Protein AF-0000000067830298 (afdb_homodimer)

Secondary structure (DSSP, 8-state):
--EEEEEE---TTHHHHHHHHHHHHHHHTPEEEEEE----STTT--TTT--SS-----HHHHHHHHHHHHHHHHHHHHHTTPPB--TTPPP-HHHHTTPPPEEEEE----SSHHHHHHHGGGSSEEEEEPP-SSTTSPPHHHHHHHHHHSSS-EEEEPSS--S--SSEEEEE--S-HHHHHHHHHTHHHHTT-SEEEEEEETTSPPSS--HHHHHHHHHHTT---EEEEE---SS-HHHHHHHHHHHHT-SEEEEE---SSSSS-----HHHHHHHHH--S-EEEE-/--EEEEEE---TTHHHHHHHHHHHHHHHTPEEEEEE----STTT--TTT--SS-----HHHHHHHHHHHHHHHHHHHHHTTPPB--TTPPP-GGGGGG--SEEEEE----SSHHHHHHHGGGSSEEEEEPP-SSTTSPPHHHHHHHHHHSSS-EEEEPSS--S--SSEEEEE--S-HHHHHHHHHTHHHHTT-SEEEEEEETTSPPSS--HHHHHHHHHHTT---EEEEE--TTS-HHHHHHHHHHHHT-SEEEEE---SSSSS-----HHHHHHHHH--S-EEEE-

pLDDT: mean 89.46, std 15.22, range [38.37, 98.94]

Foldseek 3Di:
DAEEEEEFAFFLQVLQLLLVVQQVCQVQVHEYEYEHEAADVVVPDDPVPPDVPPPCPPPVVRLVRLVVRQVVNVVSCVVSVAAEDEPPDDDDPVCSNVHGYHYYYDRDDDYHLLSVLDVLLPGQEYGFEQADDDPRGTDPSNVLSRFPRNQHKYKYGASDHDPHALQAEEQEDQFDPQSVVLVVSCVVSQQNHNAYEYEYEPPRHDDHDDSVVVQVVVVVVVGHYHYYYYYCPVDHSLVVRQVVCVVRVHQEYEDEADADDPPSPRPGPPNVVSCSVDPRHMYMYHD/DAEEEEEFAFFLQVLQLLLVVLQVLQVQVHEYEYEHEAADVVPPDDPVPPDVPPPCPPPPVSLVRLVVRQVVNVVSCVVSVAAEDEPPDDDDPVCSNPNGYHYYYDSDDDYHLLSVLDVLLPGQEYGFEQADDDPRGTDPSNVLSRFPRNQHKYKYGASDHDPHALQAEEQEDQFDPQSVVLVVSCVVSQQNHNAYEYEYEPPRHDDHDDSVVVQVVVVVVVGHYHYYYYYNPVDHSLVVRQVVCVVRVHQEYEDEADADDPPSPRPGPPNVVSCSVDPRHMYMYHD

Solvent-accessible surface area (backbone atoms only — not comparable to full-atom values): 28754 Å² total; per-residue (Å²): 107,27,32,36,36,31,70,34,57,86,35,74,35,48,67,11,29,53,44,43,50,48,55,50,17,62,73,56,23,7,39,37,37,38,33,31,53,38,79,45,73,72,82,72,55,60,70,80,73,48,54,90,64,71,78,57,75,46,66,61,57,54,49,50,51,37,51,52,32,48,52,53,49,52,50,51,42,49,74,70,67,38,53,79,47,64,66,85,60,81,47,56,23,87,50,32,86,76,31,58,39,28,31,31,60,43,77,89,51,70,53,24,52,66,46,48,12,30,58,41,38,61,31,53,29,36,43,37,44,49,44,51,89,52,88,48,32,30,55,57,62,55,51,49,29,40,34,70,38,6,38,26,38,27,37,32,18,17,78,54,58,64,92,61,71,34,43,27,32,32,35,53,46,31,35,42,35,26,31,30,30,22,49,61,72,38,42,73,45,52,72,67,29,79,41,36,38,28,35,26,35,41,94,50,57,48,85,45,58,50,36,60,53,46,24,50,37,35,10,45,63,38,26,70,43,44,57,43,79,40,76,36,78,96,52,51,44,26,55,50,51,54,53,48,31,61,76,67,59,40,28,24,37,37,36,40,43,62,65,72,53,92,52,82,60,73,45,55,53,71,38,54,47,45,40,58,73,62,50,72,42,33,34,40,31,15,88,106,28,32,36,35,31,70,36,58,87,36,73,32,49,67,11,29,52,44,44,49,48,56,51,17,64,74,56,24,6,38,37,36,36,33,32,54,37,78,46,74,71,82,73,58,59,70,80,74,47,55,91,64,71,79,56,74,45,66,62,56,54,48,49,52,37,49,51,32,48,50,54,48,52,50,52,43,48,73,70,68,38,52,78,45,62,65,87,59,80,47,56,24,88,46,34,87,73,60,41,41,30,32,32,61,44,75,87,54,71,53,25,52,65,45,48,10,32,58,41,38,60,31,53,29,34,42,39,45,48,44,50,91,53,88,49,33,30,54,58,63,55,51,50,29,41,33,70,38,7,38,27,37,28,36,33,19,17,77,55,58,65,92,61,71,34,44,26,30,33,35,53,44,33,34,42,33,27,29,30,30,22,51,60,72,38,41,75,44,53,73,65,28,79,40,36,38,27,35,27,33,41,95,50,57,50,84,43,57,52,36,58,54,46,23,50,36,37,11,47,65,38,26,69,43,44,57,43,80,39,76,35,79,96,52,52,44,27,56,49,49,54,52,48,32,61,77,67,58,40,27,25,38,38,34,38,42,63,64,71,54,92,53,80,60,73,44,56,53,73,38,53,47,43,40,59,73,61,49,71,42,32,32,39,31,14,88

InterPro domains:
  IPR006016 UspA [PF00582] (230-286)

Structure (mmCIF, N/CA/C/O backbone):
data_AF-0000000067830298-model_v1
#
loop_
_entity.id
_entity.type
_entity.pdbx_description
1 polymer 'UspA domain-containing protein'
#
loop_
_atom_site.group_PDB
_atom_site.id
_atom_site.type_symbol
_atom_site.label_atom_id
_atom_site.label_alt_id
_atom_site.label_comp_id
_atom_site.label_asym_id
_atom_site.label_entity_id
_atom_site.label_seq_id
_atom_site.pdbx_PDB_ins_code
_atom_site.Cartn_x
_atom_site.Cartn_y
_atom_site.Cartn_z
_atom_site.occupancy
_atom_site.B_iso_or_equiv
_atom_site.auth_seq_id
_atom_site.auth_comp_id
_atom_site.auth_asym_id
_atom_site.auth_atom_id
_atom_site.pdbx_PDB_model_num
ATOM 1 N N . MET A 1 1 ? 1.097 -9.816 6.028 1 92.3 1 MET A N 1
ATOM 2 C CA . MET A 1 1 ? 0.9 -10.642 4.84 1 92.3 1 MET A CA 1
ATOM 3 C C . MET A 1 1 ? 0.398 -12.031 5.22 1 92.3 1 MET A C 1
ATOM 5 O O . MET A 1 1 ? 1.065 -13.032 4.952 1 92.3 1 MET A O 1
ATOM 9 N N . LYS A 1 2 ? -0.743 -11.994 5.77 1 96.98 2 LYS A N 1
ATOM 10 C CA . LYS A 1 2 ? -1.265 -13.208 6.392 1 96.98 2 LYS A CA 1
ATOM 11 C C . LYS A 1 2 ? -2.237 -13.928 5.461 1 96.98 2 LYS A C 1
ATOM 13 O O . LYS A 1 2 ? -2.655 -15.053 5.742 1 96.98 2 LYS A O 1
ATOM 18 N N . THR A 1 3 ? -2.58 -13.328 4.363 1 97.82 3 THR A N 1
ATOM 19 C CA . THR A 1 3 ? -3.525 -13.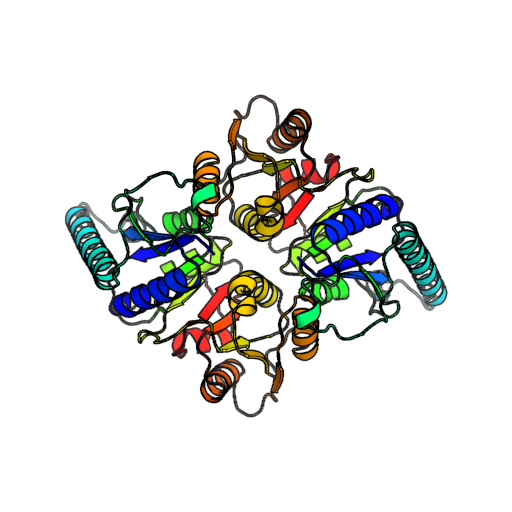964 3.451 1 97.82 3 THR A CA 1
ATOM 20 C C . THR A 1 3 ? -3.029 -13.875 2.01 1 97.82 3 THR A C 1
ATOM 22 O O . THR A 1 3 ? -2.612 -12.808 1.556 1 97.82 3 THR A O 1
ATOM 25 N N . LEU A 1 4 ? -3.089 -14.967 1.332 1 98.64 4 LEU A N 1
ATOM 26 C CA . LEU A 1 4 ? -2.668 -15.055 -0.062 1 98.64 4 LEU A CA 1
ATOM 27 C C . LEU A 1 4 ? -3.783 -15.628 -0.931 1 98.64 4 LEU A C 1
ATOM 29 O O . LEU A 1 4 ? -4.423 -16.613 -0.558 1 98.64 4 LEU A O 1
ATOM 33 N N . LEU A 1 5 ? -3.995 -14.995 -2.04 1 98.61 5 LEU A N 1
ATOM 34 C CA . LEU A 1 5 ? -4.93 -15.517 -3.03 1 98.61 5 LEU A CA 1
ATOM 35 C C . LEU A 1 5 ? -4.184 -16.161 -4.195 1 98.61 5 LEU A C 1
ATOM 37 O O . LEU A 1 5 ? -3.213 -15.597 -4.703 1 98.61 5 LEU A O 1
ATOM 41 N N . VAL A 1 6 ? -4.633 -17.341 -4.595 1 98.46 6 VAL A N 1
ATOM 42 C CA . VAL A 1 6 ? -4.071 -18.028 -5.754 1 98.46 6 VAL A CA 1
ATOM 43 C C . VAL A 1 6 ? -5.185 -18.376 -6.739 1 98.46 6 VAL A C 1
ATOM 45 O O . VAL A 1 6 ? -5.888 -19.375 -6.563 1 98.46 6 VAL A O 1
ATOM 48 N N . PRO A 1 7 ? -5.382 -17.559 -7.772 1 97.24 7 PRO A N 1
ATOM 49 C CA . PRO A 1 7 ? -6.28 -17.997 -8.843 1 97.24 7 PRO A CA 1
ATOM 50 C C . PRO A 1 7 ? -5.725 -19.181 -9.631 1 97.24 7 PRO A C 1
ATOM 52 O O . PRO A 1 7 ? -4.593 -19.126 -10.119 1 97.24 7 PRO A O 1
ATOM 55 N N . VAL A 1 8 ? -6.502 -20.178 -9.744 1 96.08 8 VAL A N 1
ATOM 56 C CA . VAL A 1 8 ? -5.994 -21.413 -10.335 1 96.08 8 VAL A CA 1
ATOM 57 C C . VAL A 1 8 ? -6.707 -21.684 -11.657 1 96.08 8 VAL A C 1
ATOM 59 O O . VAL A 1 8 ? -7.919 -21.915 -11.681 1 96.08 8 VAL A O 1
ATOM 62 N N . THR A 1 9 ? -5.984 -21.573 -12.675 1 90.85 9 THR A N 1
ATOM 63 C CA . THR A 1 9 ? -6.319 -22.029 -14.02 1 90.85 9 THR A CA 1
ATOM 64 C C . THR A 1 9 ? -5.233 -22.952 -14.565 1 90.85 9 THR A C 1
ATOM 66 O O . THR A 1 9 ? -4.048 -22.754 -14.29 1 90.85 9 THR A O 1
ATOM 69 N N . LEU A 1 10 ? -5.692 -23.879 -15.359 1 91.95 10 LEU A N 1
ATOM 70 C CA . LEU A 1 10 ? -4.715 -24.865 -15.809 1 91.95 10 LEU A CA 1
ATOM 71 C C . LEU A 1 10 ? -3.706 -24.234 -16.762 1 91.95 10 LEU A C 1
ATOM 73 O O . LEU A 1 10 ? -4.086 -23.652 -17.78 1 91.95 10 LEU A O 1
ATOM 77 N N . HIS A 1 11 ? -2.47 -24.341 -16.398 1 92.55 11 HIS A N 1
ATOM 78 C CA . HIS A 1 11 ? -1.32 -23.943 -17.202 1 92.55 11 HIS A CA 1
ATOM 79 C C . HIS A 1 11 ? -0.036 -24.582 -16.683 1 92.55 11 HIS A C 1
ATOM 81 O O . HIS A 1 11 ? -0.017 -25.143 -15.585 1 92.55 11 HIS A O 1
ATOM 87 N N . ASP A 1 12 ? 1.017 -24.51 -17.378 1 94.66 12 ASP A N 1
ATOM 88 C CA . ASP A 1 12 ? 2.243 -25.26 -17.126 1 94.66 12 ASP A CA 1
ATOM 89 C C . ASP A 1 12 ? 3.016 -24.67 -15.949 1 94.66 12 ASP A C 1
ATOM 91 O O . ASP A 1 12 ? 3.877 -25.335 -15.37 1 94.66 12 ASP A O 1
ATOM 95 N N . ALA A 1 13 ? 2.726 -23.498 -15.5 1 95.72 13 ALA A N 1
ATOM 96 C CA . ALA A 1 13 ? 3.491 -22.813 -14.462 1 95.72 13 ALA A CA 1
ATOM 97 C C . ALA A 1 13 ? 2.896 -23.07 -13.081 1 95.72 13 ALA A C 1
ATOM 99 O O . ALA A 1 13 ? 3.4 -22.562 -12.076 1 95.72 13 ALA A O 1
ATOM 100 N N . LEU A 1 14 ? 1.886 -23.86 -12.918 1 96.92 14 LEU A N 1
ATOM 101 C CA . LEU A 1 14 ? 1.149 -24.046 -11.673 1 96.92 14 LEU A CA 1
ATOM 102 C C . LEU A 1 14 ? 2.068 -24.554 -10.567 1 96.92 14 LEU A C 1
ATOM 104 O O . LEU A 1 14 ? 2.013 -24.067 -9.436 1 96.92 14 LEU A O 1
ATOM 108 N N . PRO A 1 15 ? 2.97 -25.518 -10.91 1 97.66 15 PRO A N 1
ATOM 109 C CA . PRO A 1 15 ? 3.855 -25.97 -9.834 1 97.66 15 PRO A CA 1
ATOM 110 C C . PRO A 1 15 ? 4.669 -24.832 -9.222 1 97.66 15 PRO A C 1
ATOM 112 O O . PRO A 1 15 ? 4.833 -24.772 -8.001 1 97.66 15 PRO A O 1
ATOM 115 N N . SER A 1 16 ? 5.142 -23.936 -10.053 1 98.43 16 SER A N 1
ATOM 116 C CA . SER A 1 16 ? 5.919 -22.801 -9.565 1 98.43 16 SER A CA 1
ATOM 117 C C . SER A 1 16 ? 5.046 -21.833 -8.774 1 98.43 16 SER A C 1
ATOM 119 O O . SER A 1 16 ? 5.481 -21.282 -7.761 1 98.43 16 SER A O 1
ATOM 121 N N . VAL A 1 17 ? 3.827 -21.606 -9.234 1 98.63 17 VAL A N 1
ATOM 122 C CA . VAL A 1 17 ? 2.888 -20.736 -8.534 1 98.63 17 VAL A CA 1
ATOM 123 C C . VAL A 1 17 ? 2.618 -21.286 -7.135 1 98.63 17 VAL A C 1
ATOM 125 O O . VAL A 1 17 ? 2.683 -20.549 -6.149 1 98.63 17 VAL A O 1
ATOM 128 N N . PHE A 1 18 ? 2.378 -22.578 -7.051 1 98.8 18 PHE A N 1
ATOM 129 C CA . PHE A 1 18 ? 2.09 -23.213 -5.77 1 98.8 18 PHE A CA 1
ATOM 130 C C . PHE A 1 18 ? 3.303 -23.152 -4.85 1 98.8 18 PHE A C 1
ATOM 132 O O . PHE A 1 18 ? 3.178 -22.817 -3.671 1 98.8 18 PHE A O 1
ATOM 139 N N . ALA A 1 19 ? 4.463 -23.425 -5.386 1 98.83 19 ALA A N 1
ATOM 140 C CA . ALA A 1 19 ? 5.685 -23.394 -4.587 1 98.83 19 ALA A CA 1
ATOM 141 C C . ALA A 1 19 ? 5.952 -21.992 -4.047 1 98.83 19 ALA A C 1
ATOM 143 O O . ALA A 1 19 ? 6.352 -21.83 -2.892 1 98.83 19 ALA A O 1
ATOM 144 N N . THR A 1 20 ? 5.754 -21.036 -4.894 1 98.85 20 THR A N 1
ATOM 145 C CA . THR A 1 20 ? 5.947 -19.648 -4.489 1 98.85 20 THR A CA 1
ATOM 146 C C . THR A 1 20 ? 4.997 -19.279 -3.353 1 98.85 20 THR A C 1
ATOM 148 O O . THR A 1 20 ? 5.414 -18.689 -2.355 1 98.85 20 THR A O 1
ATOM 151 N N . ALA A 1 21 ? 3.723 -19.637 -3.48 1 98.87 21 ALA A N 1
ATOM 152 C CA . ALA A 1 21 ? 2.732 -19.364 -2.443 1 98.87 21 ALA A CA 1
ATOM 153 C C . ALA A 1 21 ? 3.117 -20.033 -1.126 1 98.87 21 ALA A C 1
ATOM 155 O O . ALA A 1 21 ? 3.011 -19.424 -0.059 1 98.87 21 ALA A O 1
ATOM 156 N N . VAL A 1 22 ? 3.601 -21.232 -1.189 1 98.86 22 VAL A N 1
ATOM 157 C CA . VAL A 1 22 ? 3.968 -22.002 -0.005 1 98.86 22 VAL A CA 1
ATOM 158 C C . VAL A 1 22 ? 5.155 -21.341 0.694 1 98.86 22 VAL A C 1
ATOM 160 O O . VAL A 1 22 ? 5.172 -21.22 1.921 1 98.86 22 VAL A O 1
ATOM 163 N N . LEU A 1 23 ? 6.176 -20.947 -0.027 1 98.83 23 LEU A N 1
ATOM 164 C CA . LEU A 1 23 ? 7.343 -20.291 0.553 1 98.83 23 LEU A CA 1
ATOM 165 C C . LEU A 1 23 ? 6.94 -19.025 1.301 1 98.83 23 LEU A C 1
ATOM 167 O O . LEU A 1 23 ? 7.417 -18.776 2.41 1 98.83 23 LEU A O 1
ATOM 171 N N . VAL A 1 24 ? 6.013 -18.266 0.699 1 98.66 24 VAL A N 1
ATOM 172 C CA . VAL A 1 24 ? 5.549 -17.046 1.352 1 98.66 24 VAL A CA 1
ATOM 173 C C . VAL A 1 24 ? 4.753 -17.4 2.605 1 98.66 24 VAL A C 1
ATOM 175 O O . VAL A 1 24 ? 4.946 -16.795 3.663 1 98.66 24 VAL A O 1
ATOM 178 N N . ALA A 1 25 ? 3.89 -18.362 2.443 1 98.64 25 ALA A N 1
ATOM 179 C CA . ALA A 1 25 ? 3.051 -18.761 3.57 1 98.64 25 ALA A CA 1
ATOM 180 C C . ALA A 1 25 ? 3.9 -19.248 4.74 1 98.64 25 ALA A C 1
ATOM 182 O O . ALA A 1 25 ? 3.581 -18.98 5.901 1 98.64 25 ALA A O 1
ATOM 183 N N . ARG A 1 26 ? 4.917 -19.976 4.462 1 98.26 26 ARG A N 1
ATOM 184 C CA . ARG A 1 26 ? 5.798 -20.462 5.518 1 98.26 26 ARG A CA 1
ATOM 185 C C . ARG A 1 26 ? 6.541 -19.31 6.186 1 98.26 26 ARG A C 1
ATOM 187 O O . ARG A 1 26 ? 6.804 -19.349 7.389 1 98.26 26 ARG A O 1
ATOM 194 N N . ARG A 1 27 ? 6.887 -18.38 5.433 1 97.46 27 ARG A N 1
ATOM 195 C CA . ARG A 1 27 ? 7.648 -17.244 5.943 1 97.46 27 ARG A CA 1
ATOM 196 C C . ARG A 1 27 ? 6.791 -16.38 6.863 1 97.46 27 ARG A C 1
ATOM 198 O O . ARG A 1 27 ? 7.283 -15.852 7.863 1 97.46 27 ARG A O 1
ATOM 205 N N . PHE A 1 28 ? 5.464 -16.259 6.575 1 97.36 28 PHE A N 1
ATOM 206 C CA . PHE A 1 28 ? 4.658 -15.266 7.275 1 97.36 28 PHE A CA 1
ATOM 207 C C . PHE A 1 28 ? 3.526 -15.935 8.047 1 97.36 28 PHE A C 1
ATOM 209 O O . PHE A 1 28 ? 2.757 -15.262 8.737 1 97.36 28 PHE A O 1
ATOM 216 N N . GLY A 1 29 ? 3.416 -17.264 7.942 1 97.62 29 GLY A N 1
ATOM 217 C CA . GLY A 1 29 ? 2.292 -17.946 8.563 1 97.62 29 GLY A CA 1
ATOM 218 C C . GLY A 1 29 ? 0.958 -17.589 7.936 1 97.62 29 GLY A C 1
ATOM 219 O O . GLY A 1 29 ? -0.011 -17.306 8.643 1 97.62 29 GLY A O 1
ATOM 220 N N . SER A 1 30 ? 0.919 -17.654 6.602 1 98.05 30 SER A N 1
ATOM 221 C CA . SER A 1 30 ? -0.227 -17.131 5.865 1 98.05 30 SER A CA 1
ATOM 222 C C . SER A 1 30 ? -1.251 -18.226 5.586 1 98.05 30 SER A C 1
ATOM 224 O O . SER A 1 30 ? -0.913 -19.411 5.575 1 98.05 30 SER A O 1
ATOM 226 N N . LEU A 1 31 ? -2.481 -17.82 5.396 1 98.02 31 LEU A N 1
ATOM 227 C CA . LEU A 1 31 ? -3.539 -18.623 4.794 1 98.02 31 LEU A CA 1
ATOM 228 C C . LEU A 1 31 ? -3.533 -18.482 3.276 1 98.02 31 LEU A C 1
ATOM 230 O O . LEU A 1 31 ? -3.665 -17.374 2.751 1 98.02 31 LEU A O 1
ATOM 234 N N . ILE A 1 32 ? -3.335 -19.594 2.608 1 98.55 32 ILE A N 1
ATOM 235 C CA . ILE A 1 32 ? -3.437 -19.617 1.153 1 98.55 32 ILE A CA 1
ATOM 236 C C . ILE A 1 32 ? -4.857 -19.996 0.741 1 98.55 32 ILE A C 1
ATOM 238 O O . ILE A 1 32 ? -5.336 -21.084 1.068 1 98.55 32 ILE A O 1
ATOM 242 N N . GLU A 1 33 ? -5.522 -19.158 0.003 1 97.97 33 GLU A N 1
ATOM 243 C CA . GLU A 1 33 ? -6.818 -19.519 -0.563 1 97.97 33 GLU A CA 1
ATOM 244 C C . GLU A 1 33 ? -6.73 -19.698 -2.076 1 97.97 33 GLU A C 1
ATOM 246 O O . GLU A 1 33 ? -6.405 -18.754 -2.8 1 97.97 33 GLU A O 1
ATOM 251 N N . GLY A 1 34 ? -6.984 -20.855 -2.514 1 97.78 34 GLY A N 1
ATOM 252 C CA . GLY A 1 34 ? -7.123 -21.121 -3.937 1 97.78 34 GLY A CA 1
ATOM 253 C C . GLY A 1 34 ? -8.546 -20.965 -4.437 1 97.78 34 GLY A C 1
ATOM 254 O O . GLY A 1 34 ? -9.497 -21.336 -3.746 1 97.78 34 GLY A O 1
ATOM 255 N N . VAL A 1 35 ? -8.658 -20.378 -5.62 1 96.01 35 VAL A N 1
ATOM 256 C CA . VAL A 1 35 ? -9.968 -20.287 -6.255 1 96.01 35 VAL A CA 1
ATOM 257 C C . VAL A 1 35 ? -9.882 -20.793 -7.693 1 96.01 35 VAL A C 1
ATOM 259 O O . VAL A 1 35 ? -8.861 -20.614 -8.361 1 96.01 35 VAL A O 1
ATOM 262 N N . ALA A 1 36 ? -10.95 -21.376 -8.184 1 92.67 36 ALA A N 1
ATOM 263 C CA . ALA A 1 36 ? -11.01 -21.802 -9.579 1 92.67 36 ALA A CA 1
ATOM 264 C C . ALA A 1 36 ? -11.38 -20.638 -10.494 1 92.67 36 ALA A C 1
ATOM 266 O O . ALA A 1 36 ? -12.537 -20.215 -10.534 1 92.67 36 ALA A O 1
ATOM 267 N N . LEU A 1 37 ? -10.44 -20.185 -11.17 1 88.76 37 LEU A N 1
ATOM 268 C CA . LEU A 1 37 ? -10.713 -19.094 -12.1 1 88.76 37 LEU A CA 1
ATOM 269 C C . LEU A 1 37 ? -11.112 -19.634 -13.469 1 88.76 37 LEU A C 1
ATOM 271 O O . LEU A 1 37 ? -10.356 -20.384 -14.09 1 88.76 37 LEU A O 1
ATOM 275 N N . ARG A 1 38 ? -12.306 -19.286 -13.898 1 84.33 38 ARG A N 1
ATOM 276 C CA . ARG A 1 38 ? -12.843 -19.699 -15.19 1 84.33 38 ARG A CA 1
ATOM 277 C C . ARG A 1 38 ? -13.139 -18.49 -16.072 1 84.33 38 ARG A C 1
ATOM 279 O O . ARG A 1 38 ? -13.49 -17.42 -15.57 1 84.33 38 ARG A O 1
ATOM 286 N N . PRO A 1 39 ? -12.837 -18.633 -17.359 1 76.43 39 PRO A N 1
ATOM 287 C CA . PRO A 1 39 ? -13.207 -17.522 -18.239 1 76.43 39 PRO A CA 1
ATOM 288 C C . PRO A 1 39 ? -14.706 -17.23 -18.222 1 76.43 39 PRO A C 1
ATOM 290 O O . PRO A 1 39 ? -15.514 -18.142 -18.03 1 76.43 39 PRO A O 1
ATOM 293 N N . ALA A 1 40 ? -15.048 -15.933 -18.271 1 68.76 40 ALA A N 1
ATOM 294 C CA . ALA A 1 40 ? -16.459 -15.571 -18.374 1 68.76 40 ALA A CA 1
ATOM 295 C C . ALA A 1 40 ? -17.029 -15.966 -19.733 1 68.76 40 ALA A C 1
ATOM 297 O O . ALA A 1 40 ? -16.343 -15.869 -20.753 1 68.76 40 ALA A O 1
ATOM 298 N N . LEU A 1 41 ? -18.047 -16.834 -19.908 1 58.73 41 LEU A N 1
ATOM 299 C CA . LEU A 1 41 ? -18.669 -17.28 -21.15 1 58.73 41 LEU A CA 1
ATOM 300 C C . LEU A 1 41 ? -18.868 -16.11 -22.108 1 58.73 41 LEU A C 1
ATOM 302 O O . LEU A 1 41 ? -18.748 -16.272 -23.325 1 58.73 41 LEU A O 1
ATOM 306 N N . ALA A 1 42 ? -19.579 -15.052 -21.711 1 53.31 42 ALA A N 1
ATOM 307 C CA . ALA A 1 42 ? -20.057 -14.011 -22.617 1 53.31 42 ALA A CA 1
ATOM 308 C C . ALA A 1 42 ? -18.893 -13.305 -23.305 1 53.31 42 ALA A C 1
ATOM 310 O O . ALA A 1 42 ? -19.067 -12.688 -24.358 1 53.31 42 ALA A O 1
ATOM 311 N N . GLU A 1 43 ? -17.744 -13.154 -22.719 1 48.73 43 GLU A N 1
ATOM 312 C CA . GLU A 1 43 ? -16.671 -12.341 -23.285 1 48.73 43 GLU A CA 1
ATOM 313 C C . GLU A 1 43 ? -16.223 -12.885 -24.638 1 48.73 43 GLU A C 1
ATOM 315 O O . GLU A 1 43 ? -15.657 -12.151 -25.451 1 48.73 43 GLU A O 1
ATOM 320 N N . TYR A 1 44 ? -16.332 -14.105 -25.08 1 45.25 44 TYR A N 1
ATOM 321 C CA . TYR A 1 44 ? -15.792 -14.631 -26.328 1 45.25 44 TYR A CA 1
ATOM 322 C C . TYR A 1 44 ? -16.887 -14.77 -27.38 1 45.25 44 TYR A C 1
ATOM 324 O O . TYR A 1 44 ? -16.604 -15.066 -28.544 1 45.25 44 TYR A O 1
ATOM 332 N N . VAL A 1 45 ? -18.175 -14.913 -27.131 1 44.23 45 VAL A N 1
ATOM 333 C CA . VAL A 1 45 ? -19.04 -15.283 -28.246 1 44.23 45 VAL A CA 1
ATOM 334 C C . VAL A 1 45 ? -19.679 -14.031 -28.842 1 44.23 45 VAL A C 1
ATOM 336 O O . VAL A 1 45 ? -20.451 -13.341 -28.171 1 44.23 45 VAL A O 1
ATOM 339 N N . PRO A 1 46 ? -19.147 -13.405 -29.828 1 44.92 46 PRO A N 1
ATOM 340 C CA . PRO A 1 46 ? -19.959 -12.401 -30.52 1 44.92 46 PRO A CA 1
ATOM 341 C C . PRO A 1 46 ? -21.383 -12.879 -30.793 1 44.92 46 PRO A C 1
ATOM 343 O O . PRO A 1 46 ? -21.581 -14.002 -31.263 1 44.92 46 PRO A O 1
ATOM 346 N N . VAL A 1 47 ? -22.46 -12.345 -30.216 1 45.07 47 VAL A N 1
ATOM 347 C CA . VAL A 1 47 ? -23.878 -12.651 -30.373 1 45.07 47 VAL A CA 1
ATOM 348 C C . VAL A 1 47 ? -24.19 -12.918 -31.844 1 45.07 47 VAL A C 1
ATOM 350 O O . VAL A 1 47 ? -24.977 -13.811 -32.166 1 45.07 47 VAL A O 1
ATOM 353 N N . ASP A 1 48 ? -23.666 -11.94 -32.579 1 45.05 48 ASP A N 1
ATOM 354 C CA . ASP A 1 48 ? -24.098 -11.966 -33.972 1 45.05 48 ASP A CA 1
ATOM 355 C C . ASP A 1 48 ? -23.607 -13.23 -34.676 1 45.05 48 ASP A C 1
ATOM 357 O O . ASP A 1 48 ? -24.059 -13.549 -35.777 1 45.05 48 ASP A O 1
ATOM 361 N N . MET A 1 49 ? -22.357 -13.533 -34.439 1 42.35 49 MET A N 1
ATOM 362 C CA . MET A 1 49 ? -21.863 -14.643 -35.249 1 42.35 49 MET A CA 1
ATOM 363 C C . MET A 1 49 ? -22.508 -15.958 -34.821 1 42.35 49 MET A C 1
ATOM 365 O O . MET A 1 49 ? -22.307 -16.99 -35.464 1 42.35 49 MET A O 1
ATOM 369 N N . VAL A 1 50 ? -22.76 -16.145 -33.465 1 42.88 50 VAL A N 1
ATOM 370 C CA . VAL A 1 50 ? -23.33 -17.457 -33.178 1 42.88 50 VAL A CA 1
ATOM 371 C C . VAL A 1 50 ? -24.739 -17.547 -33.76 1 42.88 50 VAL A C 1
ATOM 373 O O . VAL A 1 50 ? -25.636 -16.809 -33.346 1 42.88 50 VAL A O 1
ATOM 376 N N . GLY A 1 51 ? -24.952 -17.656 -35.059 1 39.8 51 GLY A N 1
ATOM 377 C CA . GLY A 1 51 ? -26.161 -18.424 -35.307 1 39.8 51 GLY A CA 1
ATOM 378 C C . GLY A 1 51 ? -26.56 -19.303 -34.137 1 39.8 51 GLY A C 1
ATOM 379 O O . GLY A 1 51 ? -25.775 -19.504 -33.209 1 39.8 51 GLY A O 1
ATOM 380 N N . GLY A 1 52 ? -27.732 -20.021 -34.085 1 40.7 52 GLY A N 1
ATOM 381 C CA . GLY A 1 52 ? -28.281 -20.998 -33.158 1 40.7 52 GLY A CA 1
ATOM 382 C C . GLY A 1 52 ? -27.216 -21.821 -32.459 1 40.7 52 GLY A C 1
ATOM 383 O O . GLY A 1 52 ? -27.529 -22.786 -31.758 1 40.7 52 GLY A O 1
ATOM 384 N N . MET A 1 53 ? -26.038 -22.069 -33.167 1 38.37 53 MET A N 1
ATOM 385 C CA . MET A 1 53 ? -25.132 -22.999 -32.499 1 38.37 53 MET A CA 1
ATOM 386 C C . MET A 1 53 ? -24.663 -22.436 -31.162 1 38.37 53 MET A C 1
ATOM 388 O O . MET A 1 53 ? -24.112 -21.335 -31.107 1 38.37 53 MET A O 1
ATOM 392 N N . THR A 1 54 ? -25.493 -22.421 -30.138 1 41.32 54 THR A N 1
ATOM 393 C CA . THR A 1 54 ? -25.25 -22.316 -28.704 1 41.32 54 THR A CA 1
ATOM 394 C C . THR A 1 54 ? -23.785 -22.596 -28.381 1 41.32 54 THR A C 1
ATOM 396 O O . THR A 1 54 ? -23.314 -23.724 -28.54 1 41.32 54 THR A O 1
ATOM 399 N N . TRP A 1 55 ? -22.838 -21.932 -29.01 1 44.57 55 TRP A N 1
ATOM 400 C CA . TRP A 1 55 ? -21.465 -21.974 -28.518 1 44.57 55 TRP A CA 1
ATOM 401 C C . TRP A 1 55 ? -21.434 -22.141 -27.002 1 44.57 55 TRP A C 1
ATOM 403 O O . TRP A 1 55 ? -21.638 -21.176 -26.261 1 44.57 55 TRP A O 1
ATOM 413 N N . LEU A 1 56 ? -22.166 -22.898 -26.428 1 44.29 56 LEU A N 1
ATOM 414 C CA . LEU A 1 56 ? -22.129 -23.641 -25.173 1 44.29 56 LEU A CA 1
ATOM 415 C C . LEU A 1 56 ? -20.698 -24.024 -24.811 1 44.29 56 LEU A C 1
ATOM 417 O O . LEU A 1 56 ? -20.166 -25.011 -25.323 1 44.29 56 LEU A O 1
ATOM 421 N N . ARG A 1 57 ? -19.655 -23.246 -25.158 1 50.85 57 ARG A N 1
ATOM 422 C CA . ARG A 1 57 ? -18.615 -23.832 -24.319 1 50.85 57 ARG A CA 1
ATOM 423 C C . ARG A 1 57 ? -19.217 -24.51 -23.093 1 50.85 57 ARG A C 1
ATOM 425 O O . ARG A 1 57 ? -20.149 -23.984 -22.481 1 50.85 57 ARG A O 1
ATOM 432 N N . ASP A 1 58 ? -19.095 -25.756 -23.009 1 59.45 58 ASP A N 1
ATOM 433 C CA . ASP A 1 58 ? -19.715 -26.774 -22.167 1 59.45 58 ASP A CA 1
ATOM 434 C C . ASP A 1 58 ? -19.484 -26.479 -20.687 1 59.45 58 ASP A C 1
ATOM 436 O O . ASP A 1 58 ? -18.34 -26.441 -20.227 1 59.45 58 ASP A O 1
ATOM 440 N N . GLU A 1 59 ? -20.336 -25.652 -20.123 1 68.1 59 GLU A N 1
ATOM 441 C CA . GLU A 1 59 ? -20.349 -25.531 -18.668 1 68.1 59 GLU A CA 1
ATOM 442 C C . GLU A 1 59 ? -19.734 -26.761 -18.007 1 68.1 59 GLU A C 1
ATOM 444 O O . GLU A 1 59 ? -19.033 -26.646 -16.999 1 68.1 59 GLU A O 1
ATOM 449 N N . GLU A 1 60 ? -19.997 -27.814 -18.769 1 74.19 60 GLU A N 1
ATOM 450 C CA . GLU A 1 60 ? -19.47 -29.052 -18.204 1 74.19 60 GLU A CA 1
ATOM 451 C C . GLU A 1 60 ? -17.95 -29.11 -18.322 1 74.19 60 GLU A C 1
ATOM 453 O O . GLU A 1 60 ? -17.267 -29.563 -17.401 1 74.19 60 GLU A O 1
ATOM 458 N N . ALA A 1 61 ? -17.508 -28.679 -19.492 1 76.94 61 ALA A N 1
ATOM 459 C CA . ALA A 1 61 ? -16.061 -28.673 -19.687 1 76.94 61 ALA A CA 1
ATOM 460 C C . ALA A 1 61 ? -15.383 -27.689 -18.738 1 76.94 61 ALA A C 1
ATOM 462 O O . ALA A 1 61 ? -14.323 -27.984 -18.181 1 76.94 61 ALA A O 1
ATOM 463 N N . ASP A 1 62 ? -16.034 -26.584 -18.518 1 76.94 62 ASP A N 1
ATOM 464 C CA . ASP A 1 62 ? -15.504 -25.58 -17.6 1 76.94 62 ASP A CA 1
ATOM 465 C C . ASP A 1 62 ? -15.486 -26.103 -16.166 1 76.94 62 ASP A C 1
ATOM 467 O O . ASP A 1 62 ? -14.525 -25.873 -15.428 1 76.94 62 ASP A O 1
ATOM 471 N N . GLN A 1 63 ? -16.469 -26.751 -15.886 1 79.68 63 GLN A N 1
ATOM 472 C CA . GLN A 1 63 ? -16.55 -27.312 -14.541 1 79.68 63 GLN A CA 1
ATOM 473 C C . GLN A 1 63 ? -15.502 -28.402 -14.336 1 79.68 63 GLN A C 1
ATOM 475 O O . GLN A 1 63 ? -14.913 -28.509 -13.259 1 79.68 63 GLN A O 1
ATOM 480 N N . ALA A 1 64 ? -15.344 -29.176 -15.379 1 83.62 64 ALA A N 1
ATOM 481 C CA . ALA A 1 64 ? -14.331 -30.226 -15.303 1 83.62 64 ALA A CA 1
ATOM 482 C C . ALA A 1 64 ? -12.936 -29.631 -15.136 1 83.62 64 ALA A C 1
ATOM 484 O O . ALA A 1 64 ? -12.13 -30.133 -14.349 1 83.62 64 ALA A O 1
ATOM 485 N N . GLU A 1 65 ? -12.682 -28.64 -15.823 1 84.16 65 GLU A N 1
ATOM 486 C CA . GLU A 1 65 ? -11.389 -27.97 -15.72 1 84.16 65 GLU A CA 1
ATOM 487 C C . GLU A 1 65 ? -11.192 -27.36 -14.335 1 84.16 65 GLU A C 1
ATOM 489 O O . GLU A 1 65 ? -10.089 -27.401 -13.785 1 84.16 65 GLU A O 1
ATOM 494 N N . ALA A 1 66 ? -12.233 -26.795 -13.858 1 87.24 66 ALA A N 1
ATOM 495 C CA . ALA A 1 66 ? -12.184 -26.218 -12.518 1 87.24 66 ALA A CA 1
ATOM 496 C C . ALA A 1 66 ? -11.905 -27.291 -11.469 1 87.24 66 ALA A C 1
ATOM 498 O O . ALA A 1 66 ? -11.153 -27.059 -10.519 1 87.24 66 ALA A O 1
ATOM 499 N N . GLN A 1 67 ? -12.503 -28.43 -11.679 1 90.42 67 GLN A N 1
ATOM 500 C CA . GLN A 1 67 ? -12.286 -29.54 -10.757 1 90.42 67 GLN A CA 1
ATOM 501 C C . GLN A 1 67 ? -10.841 -30.028 -10.814 1 90.42 67 GLN A C 1
ATOM 503 O O . GLN A 1 67 ? -10.223 -30.278 -9.777 1 90.42 67 GLN A O 1
ATOM 508 N N . ASP A 1 68 ? -10.376 -30.127 -11.998 1 93.35 68 ASP A N 1
ATOM 509 C CA . ASP A 1 68 ? -8.99 -30.551 -12.168 1 93.35 68 ASP A CA 1
ATOM 510 C C . ASP A 1 68 ? -8.028 -29.552 -11.53 1 93.35 68 ASP A C 1
ATOM 512 O O . ASP A 1 68 ? -7.088 -29.945 -10.835 1 93.35 68 ASP A O 1
ATOM 516 N N . ALA A 1 69 ? -8.256 -28.322 -11.718 1 92.48 69 ALA A N 1
ATOM 517 C CA . ALA A 1 69 ? -7.442 -27.264 -11.125 1 92.48 69 ALA A CA 1
ATOM 518 C C . ALA A 1 69 ? -7.457 -27.35 -9.601 1 92.48 69 ALA A C 1
ATOM 520 O O . ALA A 1 69 ? -6.41 -27.25 -8.958 1 92.48 69 ALA A O 1
ATOM 521 N N . GLY A 1 70 ? -8.623 -27.546 -9.067 1 95.27 70 GLY A N 1
ATOM 522 C CA . GLY A 1 70 ? -8.759 -27.677 -7.625 1 95.27 70 GLY A CA 1
ATOM 523 C C . GLY A 1 70 ? -7.997 -28.86 -7.059 1 95.27 70 GLY A C 1
ATOM 524 O O . GLY A 1 70 ? -7.365 -28.752 -6.005 1 95.27 70 GLY A O 1
ATOM 525 N N . GLN A 1 71 ? -8.054 -29.975 -7.763 1 96.63 71 GLN A N 1
ATOM 526 C CA . GLN A 1 71 ? -7.348 -31.175 -7.325 1 96.63 71 GLN A CA 1
ATOM 527 C C . GLN A 1 71 ? -5.838 -30.952 -7.316 1 96.63 71 GLN A C 1
ATOM 529 O O . GLN A 1 71 ? -5.148 -31.376 -6.387 1 96.63 71 GLN A O 1
ATOM 534 N N . ARG A 1 72 ? -5.371 -30.288 -8.323 1 97.29 72 ARG A N 1
ATOM 535 C CA . ARG A 1 72 ? -3.941 -30.006 -8.399 1 97.29 72 ARG A CA 1
ATOM 536 C C . ARG A 1 72 ? -3.505 -29.08 -7.269 1 97.29 72 ARG A C 1
ATOM 538 O O . ARG A 1 72 ? -2.444 -29.276 -6.673 1 97.29 72 ARG A O 1
ATOM 545 N N . PHE A 1 73 ? -4.315 -28.123 -6.971 1 98.17 73 PHE A N 1
ATOM 546 C CA . PHE A 1 73 ? -4.018 -27.188 -5.893 1 98.17 73 PHE A CA 1
ATOM 547 C C . PHE A 1 73 ? -3.975 -27.906 -4.549 1 98.17 73 PHE A C 1
ATOM 549 O O . PHE A 1 73 ? -2.995 -27.795 -3.81 1 98.17 73 PHE A O 1
ATOM 556 N N . VAL A 1 74 ? -4.996 -28.636 -4.247 1 98.06 74 VAL A N 1
ATOM 557 C CA . VAL A 1 74 ? -5.108 -29.333 -2.97 1 98.06 74 VAL A CA 1
ATOM 558 C C . VAL A 1 74 ? -3.957 -30.325 -2.821 1 98.06 74 VAL A C 1
ATOM 560 O O . VAL A 1 74 ? -3.323 -30.395 -1.765 1 98.06 74 VAL A O 1
ATOM 563 N N . ALA A 1 75 ? -3.675 -31.011 -3.883 1 98.42 75 ALA A N 1
ATOM 564 C CA . ALA A 1 75 ? -2.582 -31.979 -3.845 1 98.42 75 ALA A CA 1
ATOM 565 C C . ALA A 1 75 ? -1.253 -31.295 -3.536 1 98.42 75 ALA A C 1
ATOM 567 O O . ALA A 1 75 ? -0.451 -31.808 -2.753 1 98.42 75 ALA A O 1
ATOM 568 N N . ALA A 1 76 ? -1.012 -30.175 -4.115 1 98.62 76 ALA A N 1
ATOM 569 C CA . ALA A 1 76 ? 0.235 -29.441 -3.911 1 98.62 76 ALA A CA 1
ATOM 570 C C . ALA A 1 76 ? 0.347 -28.938 -2.475 1 98.62 76 ALA A C 1
ATOM 572 O O . ALA A 1 76 ? 1.42 -28.999 -1.871 1 98.62 76 ALA A O 1
ATOM 573 N N . MET A 1 77 ? -0.768 -28.408 -1.928 1 98.7 77 MET A N 1
ATOM 574 C CA . MET A 1 77 ? -0.768 -27.912 -0.555 1 98.7 77 MET A CA 1
ATOM 575 C C . MET A 1 77 ? -0.556 -29.052 0.435 1 98.7 77 MET A C 1
ATOM 577 O O . MET A 1 77 ? 0.207 -28.914 1.393 1 98.7 77 MET A O 1
ATOM 581 N N . GLU A 1 78 ? -1.187 -30.14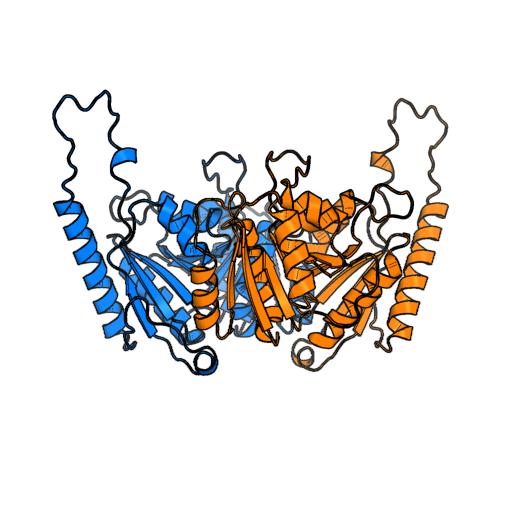4 0.162 1 98.44 78 GLU A N 1
ATOM 582 C CA . GLU A 1 78 ? -1.036 -31.308 1.031 1 98.44 78 GLU A CA 1
ATOM 583 C C . GLU A 1 78 ? 0.381 -31.87 0.959 1 98.44 78 GLU A C 1
ATOM 585 O O . GLU A 1 78 ? 0.956 -32.251 1.981 1 98.44 78 GLU A O 1
ATOM 590 N N . ALA A 1 79 ? 0.893 -31.94 -0.261 1 98.44 79 ALA A N 1
ATOM 591 C CA . ALA A 1 79 ? 2.267 -32.406 -0.434 1 98.44 79 ALA A CA 1
ATOM 592 C C . ALA A 1 79 ? 3.248 -31.508 0.314 1 98.44 79 ALA A C 1
ATOM 594 O O . ALA A 1 79 ? 4.296 -31.97 0.772 1 98.44 79 ALA A O 1
ATOM 595 N N . ALA A 1 80 ? 2.897 -30.283 0.486 1 98.43 80 ALA A N 1
ATOM 596 C CA . ALA A 1 80 ? 3.74 -29.325 1.196 1 98.43 80 ALA A CA 1
ATOM 597 C C . ALA A 1 80 ? 3.535 -29.426 2.705 1 98.43 80 ALA A C 1
ATOM 599 O O . ALA A 1 80 ? 4.175 -28.706 3.475 1 98.43 80 ALA A O 1
ATOM 600 N N . GLY A 1 81 ? 2.58 -30.193 3.148 1 98.28 81 GLY A N 1
ATOM 601 C CA . GLY A 1 81 ? 2.355 -30.436 4.564 1 98.28 81 GLY A CA 1
ATOM 602 C C . GLY A 1 81 ? 1.509 -29.365 5.226 1 98.28 81 GLY A C 1
ATOM 603 O O . GLY A 1 81 ? 1.603 -29.153 6.437 1 98.28 81 GLY A O 1
ATOM 604 N N . LEU A 1 82 ? 0.725 -28.657 4.461 1 98.51 82 LEU A N 1
ATOM 605 C CA . LEU A 1 82 ? -0.069 -27.574 5.03 1 98.51 82 LEU A CA 1
ATOM 606 C C . LEU A 1 82 ? -1.438 -28.079 5.472 1 98.51 82 LEU A C 1
ATOM 608 O O . LEU A 1 82 ? -2.103 -28.809 4.735 1 98.51 82 LEU A O 1
ATOM 612 N N . PRO A 1 83 ? -1.853 -27.715 6.653 1 97.62 83 PRO A N 1
ATOM 613 C CA . PRO A 1 83 ? -3.192 -28.105 7.102 1 97.62 83 PRO A CA 1
ATOM 614 C C . PRO A 1 83 ? -4.302 -27.413 6.314 1 97.62 83 PRO A C 1
ATOM 616 O O . PRO A 1 83 ? -4.171 -26.24 5.955 1 97.62 83 PRO A O 1
ATOM 619 N N . ARG A 1 84 ? -5.355 -28.137 6.075 1 97.21 84 ARG A N 1
ATOM 620 C CA . ARG A 1 84 ? -6.507 -27.631 5.335 1 97.21 84 ARG A CA 1
ATOM 621 C C . ARG A 1 84 ? -7.528 -27.001 6.277 1 97.21 84 ARG A C 1
ATOM 623 O O . ARG A 1 84 ? -7.8 -27.535 7.354 1 97.21 84 ARG A O 1
ATOM 630 N N . ARG A 1 85 ? -8.075 -25.9 5.787 1 94.8 85 ARG A N 1
ATOM 631 C CA . ARG A 1 85 ? -9.185 -25.255 6.481 1 94.8 85 ARG A CA 1
ATOM 632 C C . ARG A 1 85 ? -10.464 -25.327 5.653 1 94.8 85 ARG A C 1
ATOM 634 O O . ARG A 1 85 ? -10.41 -25.399 4.423 1 94.8 85 ARG A O 1
ATOM 641 N N . GLU A 1 86 ? -11.575 -25.301 6.334 1 90.41 86 GLU A N 1
ATOM 642 C CA . GLU A 1 86 ? -12.851 -25.311 5.626 1 90.41 86 GLU A CA 1
ATOM 643 C C . GLU A 1 86 ? -13.079 -24 4.88 1 90.41 86 GLU A C 1
ATOM 645 O O . GLU A 1 86 ? -12.762 -22.925 5.393 1 90.41 86 GLU A O 1
ATOM 650 N N . PRO A 1 87 ? -13.667 -24.262 3.727 1 83.93 87 PRO A N 1
ATOM 651 C CA . PRO A 1 87 ? -13.998 -23.032 3.004 1 83.93 87 PRO A CA 1
ATOM 652 C C . PRO A 1 87 ? -14.937 -22.12 3.79 1 83.93 87 PRO A C 1
ATOM 654 O O . PRO A 1 87 ? -15.877 -22.599 4.43 1 83.93 87 PRO A O 1
ATOM 657 N N . GLY A 1 88 ? -14.637 -20.878 3.826 1 78.46 88 GLY A N 1
ATOM 658 C CA . GLY A 1 88 ? -15.511 -19.914 4.475 1 78.46 88 GLY A CA 1
ATOM 659 C C . GLY A 1 88 ? -15.351 -19.884 5.983 1 78.46 88 GLY A C 1
ATOM 660 O O . GLY A 1 88 ? -16.001 -19.09 6.666 1 78.46 88 GLY A O 1
ATOM 661 N N . ALA A 1 89 ? -14.494 -20.75 6.522 1 84.57 89 ALA A N 1
ATOM 662 C CA . ALA A 1 89 ? -14.289 -20.757 7.968 1 84.57 89 ALA A CA 1
ATOM 663 C C . ALA A 1 89 ? -13.726 -19.423 8.449 1 84.57 89 ALA A C 1
ATOM 665 O O . ALA A 1 89 ? -12.855 -18.839 7.799 1 84.57 89 ALA A O 1
ATOM 666 N N . SER A 1 90 ? -14.36 -19.033 9.54 1 88.55 90 SER A N 1
ATOM 667 C CA . SER A 1 90 ? -13.918 -17.784 10.152 1 88.55 90 SER A CA 1
ATOM 668 C C . SER A 1 90 ? -12.541 -17.938 10.789 1 88.55 90 SER A C 1
ATOM 670 O O . SER A 1 90 ? -12.186 -19.021 11.259 1 88.55 90 SER A O 1
ATOM 672 N N . CYS A 1 91 ? -11.825 -16.9 10.71 1 93.55 91 CYS A N 1
ATOM 673 C CA . CYS A 1 91 ? -10.544 -16.848 11.405 1 93.55 91 CYS A CA 1
ATOM 674 C C . CYS A 1 91 ? -10.702 -16.246 12.796 1 93.55 91 CYS A C 1
ATOM 676 O O . CYS A 1 91 ? -11.497 -15.324 12.991 1 93.55 91 CYS A O 1
ATOM 678 N N . ALA A 1 92 ? -10 -16.795 13.738 1 93.7 92 ALA A N 1
ATOM 679 C CA . ALA A 1 92 ? -9.903 -16.207 15.071 1 93.7 92 ALA A CA 1
ATOM 680 C C . ALA A 1 92 ? -8.739 -15.224 15.154 1 93.7 92 ALA A C 1
ATOM 682 O O . ALA A 1 92 ? -7.574 -15.629 15.149 1 93.7 92 ALA A O 1
ATOM 683 N N . PRO A 1 93 ? -9.036 -14.026 15.322 1 94.99 93 PRO A N 1
ATOM 684 C CA . PRO A 1 93 ? -7.989 -13.005 15.239 1 94.99 93 PRO A CA 1
ATOM 685 C C . PRO A 1 93 ? -6.849 -13.248 16.226 1 94.99 93 PRO A C 1
ATOM 687 O O . PRO A 1 93 ? -5.679 -13.063 15.88 1 94.99 93 PRO A O 1
ATOM 690 N N . ASP A 1 94 ? -7.137 -13.732 17.347 1 93.7 94 ASP A N 1
ATOM 691 C CA . ASP A 1 94 ? -6.133 -13.901 18.393 1 93.7 94 ASP A CA 1
ATOM 692 C C . ASP A 1 94 ? -5.204 -15.071 18.078 1 93.7 94 ASP A C 1
ATOM 694 O O . ASP A 1 94 ? -4.107 -15.167 18.633 1 93.7 94 ASP A O 1
ATOM 698 N N . ALA A 1 95 ? -5.633 -15.873 17.146 1 93.83 95 ALA A N 1
ATOM 699 C CA . ALA A 1 95 ? -4.861 -17.077 16.851 1 93.83 95 ALA A CA 1
ATOM 700 C C . ALA A 1 95 ? -3.958 -16.866 15.639 1 93.83 95 ALA A C 1
ATOM 702 O O . ALA A 1 95 ? -3.064 -17.673 15.375 1 93.83 95 ALA A O 1
ATOM 703 N N . VAL A 1 96 ? -4.117 -15.795 15.019 1 94.03 96 VAL A N 1
ATOM 704 C CA . VAL A 1 96 ? -3.491 -15.595 13.716 1 94.03 96 VAL A CA 1
ATOM 705 C C . VAL A 1 96 ? -1.979 -15.464 13.884 1 94.03 96 VAL A C 1
ATOM 707 O O . VAL A 1 96 ? -1.211 -15.981 13.069 1 94.03 96 VAL A O 1
ATOM 710 N N . ALA A 1 97 ? -1.575 -14.776 14.899 1 90.13 97 ALA A N 1
ATOM 711 C CA . ALA A 1 97 ? -0.15 -14.533 15.108 1 90.13 97 ALA A CA 1
ATOM 712 C C . ALA A 1 97 ? 0.621 -15.846 15.213 1 90.13 97 ALA A C 1
ATOM 714 O O . ALA A 1 97 ? 1.754 -15.947 14.736 1 90.13 97 ALA A O 1
ATOM 715 N N . ASN A 1 98 ? -0.023 -16.78 15.7 1 91.85 98 ASN A N 1
ATOM 716 C CA . ASN A 1 98 ? 0.652 -18.053 15.932 1 91.85 98 ASN A CA 1
ATOM 717 C C . ASN A 1 98 ? 0.141 -19.139 14.989 1 91.85 98 ASN A C 1
ATOM 719 O O . ASN A 1 98 ? 0.479 -20.313 15.146 1 91.85 98 ASN A O 1
ATOM 723 N N . ALA A 1 99 ? -0.544 -18.478 14.1 1 90.2 99 ALA A N 1
ATOM 724 C CA . ALA A 1 99 ? -1.041 -19.462 13.142 1 90.2 99 ALA A CA 1
ATOM 725 C C . ALA A 1 99 ? 0.034 -19.826 12.121 1 90.2 99 ALA A C 1
ATOM 727 O O . ALA A 1 99 ? 0.846 -18.98 11.737 1 90.2 99 ALA A O 1
ATOM 728 N N . GLY A 1 100 ? 0.345 -20.994 11.767 1 95.12 100 GLY A N 1
ATOM 729 C CA . GLY A 1 100 ? 1.218 -21.461 10.702 1 95.12 100 GLY A CA 1
ATOM 730 C C . GLY A 1 100 ? 0.552 -21.459 9.339 1 95.12 100 GLY A C 1
ATOM 731 O O . GLY A 1 100 ? -0.605 -21.054 9.209 1 95.12 100 GLY A O 1
ATOM 732 N N . PRO A 1 101 ? 1.356 -21.66 8.391 1 98.07 101 PRO A N 1
ATOM 733 C CA . PRO A 1 101 ? 0.775 -21.725 7.048 1 98.07 101 PRO A CA 1
ATOM 734 C C . PRO A 1 101 ? -0.345 -22.758 6.939 1 98.07 101 PRO A C 1
ATOM 736 O O . PRO A 1 101 ? -0.269 -23.823 7.556 1 98.07 101 PRO A O 1
ATOM 739 N N . ARG A 1 102 ? -1.338 -22.409 6.265 1 98.03 102 ARG A N 1
ATOM 740 C CA . ARG A 1 102 ? -2.522 -23.225 6.019 1 98.03 102 ARG A CA 1
ATOM 741 C C . ARG A 1 102 ? -3.164 -22.87 4.682 1 98.03 102 ARG A C 1
ATOM 743 O O . ARG A 1 102 ? -2.74 -21.923 4.016 1 98.03 102 ARG A O 1
ATOM 750 N N . TYR A 1 103 ? -4.16 -23.721 4.292 1 98.13 103 TYR A N 1
ATOM 751 C CA . TYR A 1 103 ? -4.777 -23.418 3.005 1 98.13 103 TYR A CA 1
ATOM 752 C C . TYR A 1 103 ? -6.265 -23.747 3.024 1 98.13 103 TYR A C 1
ATOM 754 O O . TYR A 1 103 ? -6.74 -24.456 3.914 1 98.13 103 TYR A O 1
ATOM 762 N N . ARG A 1 104 ? -6.96 -23.144 2.139 1 97.35 104 ARG A N 1
ATOM 763 C CA . ARG A 1 104 ? -8.34 -23.516 1.846 1 97.35 104 ARG A CA 1
ATOM 764 C C . ARG A 1 104 ? -8.635 -23.394 0.355 1 97.35 104 ARG A C 1
ATOM 766 O O . ARG A 1 104 ? -7.94 -22.673 -0.364 1 97.35 104 ARG A O 1
ATOM 773 N N . TRP A 1 105 ? -9.555 -24.138 -0.102 1 96.55 105 TRP A N 1
ATOM 774 C CA . TRP A 1 105 ? -9.985 -24.18 -1.496 1 96.55 105 TRP A CA 1
ATOM 775 C C . TRP A 1 105 ? -11.433 -23.724 -1.633 1 96.55 105 TRP A C 1
ATOM 777 O O . TRP A 1 105 ? -12.318 -24.227 -0.936 1 96.55 105 TRP A O 1
ATOM 787 N N . GLN A 1 106 ? -11.646 -22.718 -2.507 1 91.58 106 GLN A N 1
ATOM 788 C CA . GLN A 1 106 ? -12.986 -22.228 -2.815 1 91.58 106 GLN A CA 1
ATOM 789 C C . GLN A 1 106 ? -13.382 -22.572 -4.248 1 91.58 106 GLN A C 1
ATOM 791 O O . GLN A 1 106 ? -13.019 -21.859 -5.186 1 91.58 106 GLN A O 1
ATOM 796 N N . PRO A 1 107 ? -14.189 -23.616 -4.543 1 84.96 107 PRO A N 1
ATOM 797 C CA . PRO A 1 107 ? -14.469 -24.124 -5.888 1 84.96 107 PRO A CA 1
ATOM 798 C C . PRO A 1 107 ? -15.538 -23.311 -6.614 1 84.96 107 PRO A C 1
ATOM 800 O O . PRO A 1 107 ? -15.581 -23.302 -7.847 1 84.96 107 PRO A O 1
ATOM 803 N N . ASP A 1 108 ? -16.455 -22.705 -5.963 1 84.04 108 ASP A N 1
ATOM 804 C CA . ASP A 1 108 ? -17.617 -22.1 -6.607 1 84.04 108 ASP A CA 1
ATOM 805 C C . ASP A 1 108 ? -17.557 -20.576 -6.528 1 84.04 108 ASP A C 1
ATOM 807 O O . ASP A 1 108 ? -18.221 -19.966 -5.687 1 84.04 108 ASP A O 1
ATOM 811 N N . VAL A 1 109 ? -16.697 -20.138 -7.462 1 87.73 109 VAL A N 1
ATOM 812 C CA . VAL A 1 109 ? -16.631 -18.683 -7.557 1 87.73 109 VAL A CA 1
ATOM 813 C C . VAL A 1 109 ? -17.151 -18.23 -8.919 1 87.73 109 VAL A C 1
ATOM 815 O O . VAL A 1 109 ? -17.187 -19.015 -9.869 1 87.73 109 VAL A O 1
ATOM 818 N N . PRO A 1 110 ? -17.627 -16.975 -8.991 1 87.63 110 PRO A N 1
ATOM 819 C CA . PRO A 1 110 ? -18.072 -16.453 -10.285 1 87.63 110 PRO A CA 1
ATOM 820 C C . PRO A 1 110 ? -16.972 -16.485 -11.344 1 87.63 110 PRO A C 1
ATOM 822 O O . PRO A 1 110 ? -15.796 -16.296 -11.024 1 87.63 110 PRO A O 1
ATOM 825 N N . PRO A 1 111 ? -17.386 -16.756 -12.535 1 85.75 111 PRO A N 1
ATOM 826 C CA . PRO A 1 111 ? -16.384 -16.764 -13.604 1 85.75 111 PRO A CA 1
ATOM 827 C C . PRO A 1 111 ? -15.899 -15.363 -13.968 1 85.75 111 PRO A C 1
ATOM 829 O O . PRO A 1 111 ? -16.607 -14.38 -13.733 1 85.75 111 PRO A O 1
ATOM 832 N N . GLY A 1 112 ? -14.696 -15.33 -14.571 1 85.45 112 GLY A N 1
ATOM 833 C CA . GLY A 1 112 ? -14.185 -14.101 -15.156 1 85.45 112 GLY A CA 1
ATOM 834 C C . GLY A 1 112 ? -13.128 -13.428 -14.302 1 85.45 112 GLY A C 1
ATOM 835 O O . GLY A 1 112 ? -13.141 -13.552 -13.076 1 85.45 112 GLY A O 1
ATOM 836 N N . ASP A 1 113 ? -12.293 -12.615 -14.906 1 84.79 113 ASP A N 1
ATOM 837 C CA . ASP A 1 113 ? -11.192 -11.903 -14.265 1 84.79 113 ASP A CA 1
ATOM 838 C C . ASP A 1 113 ? -11.706 -10.732 -13.43 1 84.79 113 ASP A C 1
ATOM 840 O O . ASP A 1 113 ? -11.051 -10.306 -12.477 1 84.79 113 ASP A O 1
ATOM 844 N N . ALA A 1 114 ? -12.901 -10.327 -13.759 1 87.26 114 ALA A N 1
ATOM 845 C CA . ALA A 1 114 ? -13.481 -9.244 -12.969 1 87.26 114 ALA A CA 1
ATOM 846 C C . ALA A 1 114 ? -13.694 -9.676 -11.52 1 87.26 114 ALA A C 1
ATOM 848 O O . ALA A 1 114 ? -13.41 -8.916 -10.591 1 87.26 114 ALA A O 1
ATOM 849 N N . PHE A 1 115 ? -14.167 -10.904 -11.45 1 92.59 115 PHE A N 1
ATOM 850 C CA . PHE A 1 115 ? -14.303 -11.457 -10.108 1 92.59 115 PHE A CA 1
ATOM 851 C C . PHE A 1 115 ? -12.964 -11.447 -9.38 1 92.59 115 PHE A C 1
ATOM 853 O O . PHE A 1 115 ? -12.887 -11.047 -8.216 1 92.59 115 PHE A O 1
ATOM 860 N N . LEU A 1 116 ? -11.944 -11.806 -10.028 1 94.61 116 LEU A N 1
ATOM 861 C CA . LEU A 1 116 ? -10.619 -11.889 -9.424 1 94.61 116 LEU A CA 1
ATOM 862 C C . LEU A 1 116 ? -10.173 -10.527 -8.902 1 94.61 116 LEU A C 1
ATOM 864 O O . LEU A 1 116 ? -9.724 -10.412 -7.76 1 94.61 116 LEU A O 1
ATOM 868 N N . GLY A 1 117 ? -10.276 -9.53 -9.766 1 94.97 117 GLY A N 1
ATOM 869 C CA . GLY A 1 117 ? -9.881 -8.19 -9.363 1 94.97 117 GLY A CA 1
ATOM 870 C C . GLY A 1 117 ? -10.589 -7.711 -8.109 1 94.97 117 GLY A C 1
ATOM 871 O O . GLY A 1 117 ? -9.968 -7.111 -7.23 1 94.97 117 GLY A O 1
ATOM 872 N N . GLN A 1 118 ? -11.854 -8.014 -8.003 1 96.66 118 GLN A N 1
ATOM 873 C CA . GLN A 1 118 ? -12.665 -7.6 -6.862 1 96.66 118 GLN A CA 1
ATOM 874 C C . GLN A 1 118 ? -12.329 -8.422 -5.621 1 96.66 118 GLN A C 1
ATOM 876 O O . GLN A 1 118 ? -12.077 -7.865 -4.551 1 96.66 118 GLN A O 1
ATOM 881 N N . TYR A 1 119 ? -12.245 -9.684 -5.793 1 97.23 119 TYR A N 1
ATOM 882 C CA . TYR A 1 119 ? -12.032 -10.597 -4.675 1 97.23 119 TYR A CA 1
ATOM 883 C C . TYR A 1 119 ? -10.634 -10.427 -4.091 1 97.23 119 TYR A C 1
ATOM 885 O O . TYR A 1 119 ? -10.443 -10.542 -2.878 1 97.23 119 TYR A O 1
ATOM 893 N N . ALA A 1 120 ? -9.688 -10.086 -4.878 1 98.13 120 ALA A N 1
ATOM 894 C CA . ALA A 1 120 ? -8.292 -9.938 -4.476 1 98.13 120 ALA A CA 1
ATOM 895 C C . ALA A 1 120 ? -8.12 -8.764 -3.516 1 98.13 120 ALA A C 1
ATOM 897 O O . ALA A 1 120 ? -7.105 -8.666 -2.821 1 98.13 120 ALA A O 1
ATOM 898 N N . ARG A 1 121 ? -9.081 -7.878 -3.456 1 98.26 121 ARG A N 1
ATOM 899 C CA . ARG A 1 121 ? -9.053 -6.724 -2.564 1 98.26 121 ARG A CA 1
ATOM 900 C C . ARG A 1 121 ? -9.039 -7.163 -1.103 1 98.26 121 ARG A C 1
ATOM 902 O O . ARG A 1 121 ? -8.704 -6.374 -0.216 1 98.26 121 ARG A O 1
ATOM 909 N N . LEU A 1 122 ? -9.353 -8.447 -0.801 1 98 122 LEU A N 1
ATOM 910 C CA . LEU A 1 122 ? -9.497 -8.965 0.556 1 98 122 LEU A CA 1
ATOM 911 C C . LEU A 1 122 ? -8.194 -9.59 1.041 1 98 122 LEU A C 1
ATOM 913 O O . LEU A 1 122 ? -8.09 -10 2.199 1 98 122 LEU A O 1
ATOM 917 N N . PHE A 1 123 ? -7.168 -9.63 0.18 1 98.41 123 PHE A N 1
ATOM 918 C CA . PHE A 1 123 ? -5.969 -10.395 0.502 1 98.41 123 PHE A CA 1
ATOM 919 C C . PHE A 1 123 ? -4.74 -9.495 0.52 1 98.41 123 PHE A C 1
ATOM 921 O O . PHE A 1 123 ? -4.739 -8.424 -0.09 1 98.41 123 PHE A O 1
ATOM 928 N N . SER A 1 124 ? -3.732 -9.968 1.182 1 98.01 124 SER A N 1
ATOM 929 C CA . SER A 1 124 ? -2.488 -9.211 1.267 1 98.01 124 SER A CA 1
ATOM 930 C C . SER A 1 124 ? -1.745 -9.216 -0.065 1 98.01 124 SER A C 1
ATOM 932 O O . SER A 1 124 ? -1.026 -8.267 -0.384 1 98.01 124 SER A O 1
ATOM 934 N N . ALA A 1 125 ? -1.892 -10.279 -0.763 1 98.56 125 ALA A N 1
ATOM 935 C CA . ALA A 1 125 ? -1.255 -10.402 -2.071 1 98.56 125 ALA A CA 1
ATOM 936 C C . ALA A 1 125 ? -1.899 -11.514 -2.893 1 98.56 125 ALA A C 1
ATOM 938 O O . ALA A 1 125 ? -2.579 -12.386 -2.346 1 98.56 125 ALA A O 1
ATOM 939 N N . THR A 1 126 ? -1.724 -11.427 -4.165 1 98.57 126 THR A N 1
ATOM 940 C CA . THR A 1 126 ? -2.15 -12.464 -5.098 1 98.57 126 THR A CA 1
ATOM 941 C C . THR A 1 126 ? -0.947 -13.087 -5.801 1 98.57 126 THR A C 1
ATOM 943 O O . THR A 1 126 ? -0.069 -12.373 -6.291 1 98.57 126 THR A O 1
ATOM 946 N N . VAL A 1 127 ? -0.872 -14.376 -5.787 1 98.76 127 VAL A N 1
ATOM 947 C CA . VAL A 1 127 ? 0.223 -15.079 -6.447 1 98.76 127 VAL A CA 1
ATOM 948 C C . VAL A 1 127 ? -0.23 -15.569 -7.82 1 98.76 127 VAL A C 1
ATOM 950 O O . VAL A 1 127 ? -1.207 -16.314 -7.929 1 98.76 127 VAL A O 1
ATOM 953 N N . VAL A 1 128 ? 0.461 -15.16 -8.88 1 97.11 128 VAL A N 1
ATOM 954 C CA . VAL A 1 128 ? 0.114 -15.533 -10.247 1 97.11 128 VAL A CA 1
ATOM 955 C C . VAL A 1 128 ? 1.366 -15.989 -10.992 1 97.11 128 VAL A C 1
ATOM 957 O O . VAL A 1 128 ? 2.488 -15.725 -10.553 1 97.11 128 VAL A O 1
ATOM 960 N N . GLY A 1 129 ? 1.122 -16.712 -12.072 1 96.33 129 GLY A N 1
ATOM 961 C CA . GLY A 1 129 ? 2.238 -17.114 -12.913 1 96.33 129 GLY A CA 1
ATOM 962 C C . GLY A 1 129 ? 2.639 -16.052 -13.92 1 96.33 129 GLY A C 1
ATOM 963 O O . GLY A 1 129 ? 1.819 -15.219 -14.312 1 96.33 129 GLY A O 1
ATOM 964 N N . ARG A 1 130 ? 3.839 -16.089 -14.284 1 93.28 130 ARG A N 1
ATOM 965 C CA . ARG A 1 130 ? 4.316 -15.18 -15.32 1 93.28 130 ARG A CA 1
ATOM 966 C C . ARG A 1 130 ? 3.603 -15.436 -16.644 1 93.28 130 ARG A C 1
ATOM 968 O O . ARG A 1 130 ? 3.665 -16.542 -17.185 1 93.28 130 ARG A O 1
ATOM 975 N N . PRO A 1 131 ? 3.016 -14.419 -17.176 1 89.51 131 PRO A N 1
ATOM 976 C CA . PRO A 1 131 ? 2.291 -14.615 -18.433 1 89.51 131 PRO A CA 1
ATOM 977 C C . PRO A 1 131 ? 3.221 -14.885 -19.614 1 89.51 131 PRO A C 1
ATOM 979 O O . PRO A 1 131 ? 4.385 -14.477 -19.594 1 89.51 131 PRO A O 1
ATOM 982 N N . GLY A 1 132 ? 2.712 -15.597 -20.581 1 86.14 132 GLY A N 1
ATOM 983 C CA . GLY A 1 132 ? 3.432 -15.895 -21.809 1 86.14 132 GLY A CA 1
ATOM 984 C C . GLY A 1 132 ? 2.524 -16.017 -23.018 1 86.14 132 GLY A C 1
ATOM 985 O O . GLY A 1 132 ? 1.3 -15.947 -22.891 1 86.14 132 GLY A O 1
ATOM 986 N N . ALA A 1 133 ? 3.117 -16.125 -24.078 1 80.64 133 ALA A N 1
ATOM 987 C CA . ALA A 1 133 ? 2.383 -16.14 -25.341 1 80.64 133 ALA A CA 1
ATOM 988 C C . ALA A 1 133 ? 1.96 -17.558 -25.713 1 80.64 133 ALA A C 1
ATOM 990 O O . ALA A 1 133 ? 1.069 -17.75 -26.544 1 80.64 133 ALA A O 1
ATOM 991 N N . ASP A 1 134 ? 2.459 -18.52 -25.029 1 83.05 134 ASP A N 1
ATOM 992 C CA . ASP A 1 134 ? 2.183 -19.907 -25.391 1 83.05 134 ASP A CA 1
ATOM 993 C C . ASP A 1 134 ? 0.889 -20.395 -24.745 1 83.05 134 ASP A C 1
ATOM 995 O O . ASP A 1 134 ? 0.449 -19.848 -23.731 1 83.05 134 ASP A O 1
ATOM 999 N N . ASP A 1 135 ? 0.161 -21.344 -25.263 1 81.31 135 ASP A N 1
ATOM 1000 C CA . ASP A 1 135 ? -1.1 -21.901 -24.782 1 81.31 135 ASP A CA 1
ATOM 1001 C C . ASP A 1 135 ? -0.952 -22.453 -23.366 1 81.31 135 ASP A C 1
ATOM 1003 O O . ASP A 1 135 ? -1.897 -22.41 -22.575 1 81.31 135 ASP A O 1
ATOM 1007 N N . GLY A 1 136 ? 0.143 -22.862 -23.041 1 89.63 136 GLY A N 1
ATOM 1008 C CA . GLY A 1 136 ? 0.351 -23.42 -21.714 1 89.63 136 GLY A CA 1
ATOM 1009 C C . GLY A 1 136 ? 0.816 -22.391 -20.701 1 89.63 136 GLY A C 1
ATOM 1010 O O . GLY A 1 136 ? 1.077 -22.726 -19.544 1 89.63 136 GLY A O 1
ATOM 1011 N N . SER A 1 137 ? 0.74 -21.187 -21.113 1 91.14 137 SER A N 1
ATOM 1012 C CA . SER A 1 137 ? 1.232 -20.141 -20.222 1 91.14 137 SER A CA 1
ATOM 1013 C C . SER A 1 137 ? 0.091 -19.501 -19.437 1 91.14 137 SER A C 1
ATOM 1015 O O . SER A 1 137 ? -1.062 -19.533 -19.871 1 91.14 137 SER A O 1
ATOM 1017 N N . PRO A 1 138 ? 0.358 -18.941 -18.29 1 90.81 138 PRO A N 1
ATOM 1018 C CA . PRO A 1 138 ? -0.639 -18.132 -17.586 1 90.81 138 PRO A CA 1
ATOM 1019 C C . PRO A 1 138 ? -1.187 -16.993 -18.442 1 90.81 138 PRO A C 1
ATOM 1021 O O . PRO A 1 138 ? -0.46 -16.427 -19.262 1 90.81 138 PRO A O 1
ATOM 1024 N N . ARG A 1 139 ? -2.381 -16.618 -18.225 1 88.13 139 ARG A N 1
ATOM 1025 C CA . ARG A 1 139 ? -3.054 -15.586 -19.007 1 88.13 139 ARG A CA 1
ATOM 1026 C C . ARG A 1 139 ? -2.585 -14.195 -18.595 1 88.13 139 ARG A C 1
ATOM 1028 O O . ARG A 1 139 ? -2.489 -13.894 -17.403 1 88.13 139 ARG A O 1
ATOM 1035 N N . MET A 1 140 ? -2.432 -13.362 -19.611 1 89.01 140 MET A N 1
ATOM 1036 C CA . MET A 1 140 ? -2.07 -11.967 -19.379 1 89.01 140 MET A CA 1
ATOM 1037 C C . MET A 1 140 ? -3.203 -11.219 -18.684 1 89.01 140 MET A C 1
ATOM 1039 O O . MET A 1 140 ? -2.956 -10.351 -17.844 1 89.01 140 MET A O 1
ATOM 1043 N N . THR A 1 141 ? -4.418 -11.536 -18.978 1 87.57 141 THR A N 1
ATOM 1044 C CA . THR A 1 141 ? -5.576 -10.843 -18.425 1 87.57 141 THR A CA 1
ATOM 1045 C C . THR A 1 141 ? -5.679 -11.076 -16.92 1 87.57 141 THR A C 1
ATOM 1047 O O . THR A 1 141 ? -6.068 -10.176 -16.173 1 87.57 141 THR A O 1
ATOM 1050 N N . THR A 1 142 ? -5.349 -12.286 -16.485 1 90.79 142 THR A N 1
ATOM 1051 C CA . THR A 1 142 ? -5.339 -12.595 -15.059 1 90.79 142 THR A CA 1
ATOM 1052 C C . THR A 1 142 ? -4.315 -11.734 -14.327 1 90.79 142 THR A C 1
ATOM 1054 O O . THR A 1 142 ? -4.623 -11.139 -13.291 1 90.79 142 THR A O 1
ATOM 1057 N N . PHE A 1 143 ? -3.197 -11.629 -14.937 1 91.38 143 PHE A N 1
ATOM 1058 C CA . PHE A 1 143 ? -2.124 -10.808 -14.388 1 91.38 143 PHE A CA 1
ATOM 1059 C C . PHE A 1 143 ? -2.547 -9.346 -14.309 1 91.38 143 PHE A C 1
ATOM 1061 O O . PHE A 1 143 ? -2.417 -8.712 -13.26 1 91.38 143 PHE A O 1
ATOM 1068 N N . GLU A 1 144 ? -3.068 -8.858 -15.332 1 89.23 144 GLU A N 1
ATOM 1069 C CA . GLU A 1 144 ? -3.453 -7.452 -15.419 1 89.23 144 GLU A CA 1
ATOM 1070 C C . GLU A 1 144 ? -4.551 -7.117 -14.414 1 89.23 144 GLU A C 1
ATOM 1072 O O . GLU A 1 144 ? -4.472 -6.104 -13.716 1 89.23 144 GLU A O 1
ATOM 1077 N N . THR A 1 145 ? -5.496 -7.941 -14.355 1 90.47 145 THR A N 1
ATOM 1078 C CA . THR A 1 145 ? -6.631 -7.687 -13.475 1 90.47 145 THR A CA 1
ATOM 1079 C C . THR A 1 145 ? -6.198 -7.713 -12.012 1 90.47 145 THR A C 1
ATOM 1081 O O . THR A 1 145 ? -6.564 -6.829 -11.235 1 90.47 145 THR A O 1
ATOM 1084 N N . ALA A 1 146 ? -5.403 -8.689 -11.638 1 93.48 146 ALA A N 1
ATOM 1085 C CA . ALA A 1 146 ? -4.897 -8.764 -10.27 1 93.48 146 ALA A CA 1
ATOM 1086 C C . ALA A 1 146 ? -4.055 -7.537 -9.928 1 93.48 146 ALA A C 1
ATOM 1088 O O . ALA A 1 146 ? -4.164 -6.989 -8.829 1 93.48 146 ALA A O 1
ATOM 1089 N N . LEU A 1 147 ? -3.296 -7.102 -10.857 1 93.12 147 LEU A N 1
ATOM 1090 C CA . LEU A 1 147 ? -2.343 -6.021 -10.632 1 93.12 147 LEU A CA 1
ATOM 1091 C C . LEU A 1 147 ? -3.056 -4.676 -10.544 1 93.12 147 LEU A C 1
ATOM 1093 O O . LEU A 1 147 ? -2.754 -3.865 -9.666 1 93.12 147 LEU A O 1
ATOM 1097 N N . PHE A 1 148 ? -4.075 -4.464 -11.368 1 90.36 148 PHE A N 1
ATOM 1098 C CA . PHE A 1 148 ? -4.598 -3.112 -11.528 1 90.36 148 PHE A CA 1
ATOM 1099 C C . PHE A 1 148 ? -5.912 -2.948 -10.774 1 90.36 148 PHE A C 1
ATOM 1101 O O . PHE A 1 148 ? -6.322 -1.826 -10.467 1 90.36 148 PHE A O 1
ATOM 1108 N N . GLU A 1 149 ? -6.538 -4.033 -10.423 1 92.35 149 GLU A N 1
ATOM 1109 C CA . GLU A 1 149 ? -7.887 -3.882 -9.886 1 92.35 149 GLU A CA 1
ATOM 1110 C C . GLU A 1 149 ? -7.947 -4.301 -8.42 1 92.35 149 GLU A C 1
ATOM 1112 O O . GLU A 1 149 ? -8.927 -4.018 -7.728 1 92.35 149 GLU A O 1
ATOM 1117 N N . SER A 1 150 ? -6.941 -4.882 -7.925 1 94.81 150 SER A N 1
ATOM 1118 C CA . SER A 1 150 ? -7.009 -5.412 -6.567 1 94.81 150 SER A CA 1
ATOM 1119 C C . SER A 1 150 ? -6.688 -4.334 -5.537 1 94.81 150 SER A C 1
ATOM 1121 O O . SER A 1 150 ? -7.097 -4.433 -4.378 1 94.81 150 SER A O 1
ATOM 1123 N N . GLY A 1 151 ? -5.845 -3.346 -5.925 1 94.95 151 GLY A N 1
ATOM 1124 C CA . GLY A 1 151 ? -5.328 -2.389 -4.959 1 94.95 151 GLY A CA 1
ATOM 1125 C C . GLY A 1 151 ? -4.289 -2.983 -4.027 1 94.95 151 GLY A C 1
ATOM 1126 O O . GLY A 1 151 ? -3.905 -2.358 -3.037 1 94.95 151 GLY A O 1
ATOM 1127 N N . ARG A 1 152 ? -3.844 -4.169 -4.344 1 97.38 152 ARG A N 1
ATOM 1128 C CA . ARG A 1 152 ? -2.873 -4.943 -3.577 1 97.38 152 ARG A CA 1
ATOM 1129 C C . ARG A 1 152 ? -1.729 -5.42 -4.465 1 97.38 152 ARG A C 1
ATOM 1131 O O . ARG A 1 152 ? -1.821 -5.357 -5.693 1 97.38 152 ARG A O 1
ATOM 1138 N N . PRO A 1 153 ? -0.617 -5.823 -3.837 1 97.6 153 PRO A N 1
ATOM 1139 C CA . PRO A 1 153 ? 0.477 -6.311 -4.681 1 97.6 153 PRO A CA 1
ATOM 1140 C C . PRO A 1 153 ? 0.226 -7.718 -5.217 1 97.6 153 PRO A C 1
ATOM 1142 O O . PRO A 1 153 ? -0.612 -8.447 -4.68 1 97.6 153 PRO A O 1
ATOM 1145 N N . ILE A 1 154 ? 0.94 -7.999 -6.255 1 97.03 154 ILE A N 1
ATOM 1146 C CA . ILE A 1 154 ? 0.966 -9.371 -6.749 1 97.03 154 ILE A CA 1
ATOM 1147 C C . ILE A 1 154 ? 2.378 -9.939 -6.622 1 97.03 154 ILE A C 1
ATOM 1149 O O . ILE A 1 154 ? 3.356 -9.187 -6.602 1 97.03 154 ILE A O 1
ATOM 1153 N N . LEU A 1 155 ? 2.448 -11.14 -6.475 1 98.27 155 LEU A N 1
ATOM 1154 C CA . LEU A 1 155 ? 3.692 -11.9 -6.526 1 98.27 155 LEU A CA 1
ATOM 1155 C C . LEU A 1 155 ? 3.737 -12.787 -7.766 1 98.27 155 LEU A C 1
ATOM 1157 O O . LEU A 1 155 ? 2.952 -13.731 -7.888 1 98.27 155 LEU A O 1
ATOM 1161 N N . LEU A 1 156 ? 4.599 -12.44 -8.629 1 97.31 156 LEU A N 1
ATOM 1162 C CA . LEU A 1 156 ? 4.773 -13.178 -9.875 1 97.31 156 LEU A CA 1
ATOM 1163 C C . LEU A 1 156 ? 5.726 -14.353 -9.682 1 97.31 156 LEU A C 1
ATOM 1165 O O . LEU A 1 156 ? 6.905 -14.158 -9.379 1 97.31 156 LEU A O 1
ATOM 1169 N N . ALA A 1 157 ? 5.224 -15.52 -9.895 1 98.29 157 ALA A N 1
ATOM 1170 C CA . ALA A 1 157 ? 6.049 -16.722 -9.802 1 98.29 157 ALA A CA 1
ATOM 1171 C C . ALA A 1 157 ? 6.905 -16.898 -11.053 1 98.29 157 ALA A C 1
ATOM 1173 O O . ALA A 1 157 ? 6.424 -16.71 -12.173 1 98.29 157 ALA A O 1
ATOM 1174 N N . PRO A 1 158 ? 8.139 -17.226 -10.864 1 97.25 158 PRO A N 1
ATOM 1175 C CA . PRO A 1 158 ? 8.995 -17.505 -12.02 1 97.25 158 PRO A CA 1
ATOM 1176 C C . PRO A 1 158 ? 8.652 -18.827 -12.702 1 97.25 158 PRO A C 1
ATOM 1178 O O . PRO A 1 158 ? 7.851 -19.606 -12.18 1 97.25 158 PRO A O 1
ATOM 1181 N N . PRO A 1 159 ? 9.162 -19.084 -13.9 1 95.18 159 PRO A N 1
ATOM 1182 C CA . PRO A 1 159 ? 8.84 -20.313 -14.63 1 95.18 159 PRO A CA 1
ATOM 1183 C C . PRO A 1 159 ? 9.244 -21.574 -13.869 1 95.18 159 PRO A C 1
ATOM 1185 O O . PRO A 1 159 ? 8.551 -22.592 -13.942 1 95.18 159 PRO A O 1
ATOM 1188 N N . VAL A 1 160 ? 10.342 -21.421 -13.125 1 96.36 160 VAL A N 1
ATOM 1189 C CA . VAL A 1 160 ? 10.816 -22.537 -12.313 1 96.36 160 VAL A CA 1
ATOM 1190 C C . VAL A 1 160 ? 10.635 -22.212 -10.832 1 96.36 160 VAL A C 1
ATOM 1192 O O . VAL A 1 160 ? 10.96 -21.108 -10.388 1 96.36 160 VAL A O 1
ATOM 1195 N N . ALA A 1 161 ? 10.176 -23.16 -10.076 1 97.71 161 ALA A N 1
ATOM 1196 C CA . ALA A 1 161 ? 9.907 -22.973 -8.653 1 97.71 161 ALA A CA 1
ATOM 1197 C C . ALA A 1 161 ? 11.148 -22.47 -7.921 1 97.71 161 ALA A C 1
ATOM 1199 O O . ALA A 1 161 ? 12.236 -23.03 -8.075 1 97.71 161 ALA A O 1
ATOM 1200 N N . PRO A 1 162 ? 11.028 -21.442 -7.16 1 97.85 162 PRO A N 1
ATOM 1201 C CA . PRO A 1 162 ? 12.173 -20.952 -6.389 1 97.85 162 PRO A CA 1
ATOM 1202 C C . PRO A 1 162 ? 12.462 -21.806 -5.157 1 97.85 162 PRO A C 1
ATOM 1204 O O . PRO A 1 162 ? 11.543 -22.384 -4.572 1 97.85 162 PRO A O 1
ATOM 1207 N N . ALA A 1 163 ? 13.661 -21.824 -4.751 1 96.65 163 ALA A N 1
ATOM 1208 C CA . ALA A 1 163 ? 14.076 -22.593 -3.581 1 96.65 163 ALA A CA 1
ATOM 1209 C C . ALA A 1 163 ? 13.881 -21.789 -2.299 1 96.65 163 ALA A C 1
ATOM 1211 O O . ALA A 1 163 ? 13.699 -22.361 -1.222 1 96.65 163 ALA A O 1
ATOM 1212 N N . CYS A 1 164 ? 14.04 -20.532 -2.414 1 97.63 164 CYS A N 1
ATOM 1213 C CA . CYS A 1 164 ? 13.857 -19.602 -1.305 1 97.63 164 CYS A CA 1
ATOM 1214 C C . CYS A 1 164 ? 13.264 -18.285 -1.79 1 97.63 164 CYS A C 1
ATOM 1216 O O . CYS A 1 164 ? 13.185 -18.041 -2.996 1 97.63 164 CYS A O 1
ATOM 1218 N N . LEU A 1 165 ? 12.804 -17.484 -0.912 1 98.33 165 LEU A N 1
ATOM 1219 C CA . LEU A 1 165 ? 12.13 -16.252 -1.308 1 98.33 165 LEU A CA 1
ATOM 1220 C C . LEU A 1 165 ? 12.24 -15.197 -0.212 1 98.33 165 LEU A C 1
ATOM 1222 O O . LEU A 1 165 ? 11.843 -15.437 0.93 1 98.33 165 LEU A O 1
ATOM 1226 N N . GLY A 1 166 ? 12.839 -14.063 -0.592 1 98.2 166 GLY A N 1
ATOM 1227 C CA . GLY A 1 166 ? 12.756 -12.892 0.267 1 98.2 166 GLY A CA 1
ATOM 1228 C C . GLY A 1 166 ? 13.954 -12.739 1.185 1 98.2 166 GLY A C 1
ATOM 1229 O O . GLY A 1 166 ? 13.913 -11.965 2.143 1 98.2 166 GLY A O 1
ATOM 1230 N N . GLU A 1 167 ? 14.997 -13.524 1.03 1 98.42 167 GLU A N 1
ATOM 1231 C CA . GLU A 1 167 ? 16.216 -13.381 1.821 1 98.42 167 GLU A CA 1
ATOM 1232 C C . GLU A 1 167 ? 17.125 -12.3 1.243 1 98.42 167 GLU A C 1
ATOM 1234 O O . GLU A 1 167 ? 17.712 -11.511 1.987 1 98.42 167 GLU A O 1
ATOM 1239 N N . ALA A 1 168 ? 17.337 -12.345 -0.019 1 98.78 168 ALA A N 1
ATOM 1240 C CA . ALA A 1 168 ? 18.071 -11.329 -0.77 1 98.78 168 ALA A CA 1
ATOM 1241 C C . ALA A 1 168 ? 17.144 -10.57 -1.715 1 98.78 168 ALA A C 1
ATOM 1243 O O . ALA A 1 168 ? 16.786 -11.075 -2.782 1 98.78 168 ALA A O 1
ATOM 1244 N N . VAL A 1 169 ? 16.853 -9.327 -1.373 1 98.93 169 VAL A N 1
ATOM 1245 C CA . VAL A 1 169 ? 15.82 -8.585 -2.088 1 98.93 169 VAL A CA 1
ATOM 1246 C C . VAL A 1 169 ? 16.457 -7.444 -2.878 1 98.93 169 VAL A C 1
ATOM 1248 O O . VAL A 1 169 ? 17.265 -6.683 -2.341 1 98.93 169 VAL A O 1
ATOM 1251 N N . LEU A 1 170 ? 16.146 -7.38 -4.133 1 98.91 170 LEU A N 1
ATOM 1252 C CA . LEU A 1 170 ? 16.561 -6.263 -4.974 1 98.91 170 LEU A CA 1
ATOM 1253 C C . LEU A 1 170 ? 15.374 -5.368 -5.315 1 98.91 170 LEU A C 1
ATOM 1255 O O . LEU A 1 170 ? 14.317 -5.859 -5.717 1 98.91 170 LEU A O 1
ATOM 1259 N N . ILE A 1 171 ? 15.508 -4.101 -5.122 1 98.83 171 ILE A N 1
ATOM 1260 C CA . ILE A 1 171 ? 14.512 -3.098 -5.483 1 98.83 171 ILE A CA 1
ATOM 1261 C C . ILE A 1 171 ? 14.931 -2.396 -6.773 1 98.83 171 ILE A C 1
ATOM 1263 O O . ILE A 1 171 ? 15.943 -1.691 -6.802 1 98.83 171 ILE A O 1
ATOM 1267 N N . ALA A 1 172 ? 14.191 -2.626 -7.827 1 97.68 172 ALA A N 1
ATOM 1268 C CA . ALA A 1 172 ? 14.378 -1.894 -9.077 1 97.68 172 ALA A CA 1
ATOM 1269 C C . ALA A 1 172 ? 13.754 -0.504 -8.997 1 97.68 172 ALA A C 1
ATOM 1271 O O . ALA A 1 172 ? 12.585 -0.32 -9.345 1 97.68 172 ALA A O 1
ATOM 1272 N N . TRP A 1 173 ? 14.52 0.441 -8.59 1 97.49 173 TRP A N 1
ATOM 1273 C CA . TRP A 1 173 ? 14.032 1.782 -8.283 1 97.49 173 TRP A CA 1
ATOM 1274 C C . TRP A 1 173 ? 14.126 2.688 -9.506 1 97.49 173 TRP A C 1
ATOM 1276 O O . TRP A 1 173 ? 15.19 2.808 -10.118 1 97.49 173 TRP A O 1
ATOM 1286 N N . ASN A 1 174 ? 13.039 3.325 -9.863 1 95.49 174 ASN A N 1
ATOM 1287 C CA . ASN A 1 174 ? 13.052 4.246 -10.995 1 95.49 174 ASN A CA 1
ATOM 1288 C C . ASN A 1 174 ? 12.488 5.612 -10.614 1 95.49 174 ASN A C 1
ATOM 1290 O O . ASN A 1 174 ? 12.155 6.416 -11.486 1 95.49 174 ASN A O 1
ATOM 1294 N N . GLY A 1 175 ? 12.227 5.824 -9.271 1 95.92 175 GLY A N 1
ATOM 1295 C CA . GLY A 1 175 ? 11.796 7.125 -8.786 1 95.92 175 GLY A CA 1
ATOM 1296 C C . GLY A 1 175 ? 10.297 7.335 -8.894 1 95.92 175 GLY A C 1
ATOM 1297 O O . GLY A 1 175 ? 9.787 8.398 -8.532 1 95.92 175 GLY A O 1
ATOM 1298 N N . SER A 1 176 ? 9.562 6.306 -9.303 1 93.86 176 SER A N 1
ATOM 1299 C CA . SER A 1 176 ? 8.161 6.512 -9.657 1 93.86 176 SER A CA 1
ATOM 1300 C C . SER A 1 176 ? 7.249 6.286 -8.456 1 93.86 176 SER A C 1
ATOM 1302 O O . SER A 1 176 ? 7.639 5.63 -7.488 1 93.86 176 SER A O 1
ATOM 1304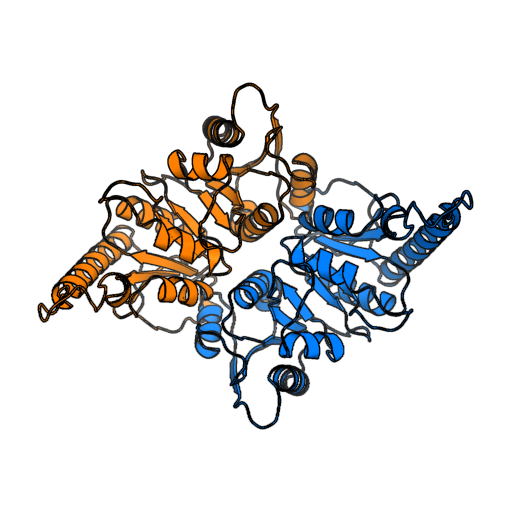 N N . THR A 1 177 ? 6.028 6.798 -8.563 1 94.23 177 THR A N 1
ATOM 1305 C CA . THR A 1 177 ? 4.952 6.615 -7.595 1 94.23 177 THR A CA 1
ATOM 1306 C C . THR A 1 177 ? 4.622 5.134 -7.427 1 94.23 177 THR A C 1
ATOM 1308 O O . THR A 1 177 ? 4.447 4.656 -6.305 1 94.23 177 THR A O 1
ATOM 1311 N N . GLU A 1 178 ? 4.618 4.383 -8.519 1 93.41 178 GLU A N 1
ATOM 1312 C CA . GLU A 1 178 ? 4.263 2.967 -8.506 1 93.41 178 GLU A CA 1
ATOM 1313 C C . GLU A 1 178 ? 5.332 2.137 -7.8 1 93.41 178 GLU A C 1
ATOM 1315 O O . GLU A 1 178 ? 5.014 1.192 -7.076 1 93.41 178 GLU A O 1
ATOM 1320 N N . THR A 1 179 ? 6.583 2.51 -8 1 96.05 179 THR A N 1
ATOM 1321 C CA . THR A 1 179 ? 7.633 1.753 -7.326 1 96.05 179 THR A CA 1
ATOM 1322 C C . THR A 1 179 ? 7.65 2.065 -5.832 1 96.05 179 THR A C 1
ATOM 1324 O O . THR A 1 179 ? 7.934 1.189 -5.013 1 96.05 179 THR A O 1
ATOM 1327 N N . ALA A 1 180 ? 7.328 3.313 -5.507 1 97.52 180 ALA A N 1
ATOM 1328 C CA . ALA A 1 180 ? 7.189 3.649 -4.092 1 97.52 180 ALA A CA 1
ATOM 1329 C C . ALA A 1 180 ? 6.082 2.826 -3.439 1 97.52 180 ALA A C 1
ATOM 1331 O O . ALA A 1 180 ? 6.23 2.364 -2.306 1 97.52 180 ALA A O 1
ATOM 1332 N N . ARG A 1 181 ? 5.05 2.661 -4.133 1 97.09 181 ARG A N 1
ATOM 1333 C CA . ARG A 1 181 ? 3.941 1.859 -3.628 1 97.09 181 ARG A CA 1
ATOM 1334 C C . ARG A 1 181 ? 4.345 0.395 -3.482 1 97.09 181 ARG A C 1
ATOM 1336 O O . ARG A 1 181 ? 4.046 -0.238 -2.468 1 97.09 181 ARG A O 1
ATOM 1343 N N . ALA A 1 182 ? 4.99 -0.114 -4.5 1 97.54 182 ALA A N 1
ATOM 1344 C CA . ALA A 1 182 ? 5.472 -1.491 -4.428 1 97.54 182 ALA A CA 1
ATOM 1345 C C . ALA A 1 182 ? 6.418 -1.679 -3.245 1 97.54 182 ALA A C 1
ATOM 1347 O O . ALA A 1 182 ? 6.362 -2.7 -2.555 1 97.54 182 ALA A O 1
ATOM 1348 N N . LEU A 1 183 ? 7.254 -0.733 -3.043 1 98.42 183 LEU A N 1
ATOM 1349 C CA . LEU A 1 183 ? 8.183 -0.76 -1.919 1 98.42 183 LEU A CA 1
ATOM 1350 C C . LEU A 1 183 ? 7.431 -0.803 -0.593 1 98.42 183 LEU A C 1
ATOM 1352 O O . LEU A 1 183 ? 7.783 -1.578 0.3 1 98.42 183 LEU A O 1
ATOM 1356 N N . ALA A 1 184 ? 6.427 -0.004 -0.494 1 98.07 184 ALA A N 1
ATOM 1357 C CA . ALA A 1 184 ? 5.623 0.011 0.725 1 98.07 184 ALA A CA 1
ATOM 1358 C C . ALA A 1 184 ? 4.993 -1.355 0.983 1 98.07 184 ALA A C 1
ATOM 1360 O O . ALA A 1 184 ? 5.012 -1.851 2.112 1 98.07 184 ALA A O 1
ATOM 1361 N N . PHE A 1 185 ? 4.479 -1.961 -0.047 1 97.96 185 PHE A N 1
ATOM 1362 C CA . PHE A 1 185 ? 3.84 -3.265 0.086 1 97.96 185 PHE A CA 1
ATOM 1363 C C . PHE A 1 185 ? 4.875 -4.35 0.358 1 97.96 185 PHE A C 1
ATOM 1365 O O . PHE A 1 185 ? 4.541 -5.417 0.878 1 97.96 185 PHE A O 1
ATOM 1372 N N . ALA A 1 186 ? 6.139 -4.089 0.082 1 98.43 186 ALA A N 1
ATOM 1373 C CA . ALA A 1 186 ? 7.201 -5.081 0.225 1 98.43 186 ALA A CA 1
ATOM 1374 C C . ALA A 1 186 ? 7.81 -5.035 1.623 1 98.43 186 ALA A C 1
ATOM 1376 O O . ALA A 1 186 ? 8.671 -5.852 1.959 1 98.43 186 ALA A O 1
ATOM 1377 N N . MET A 1 187 ? 7.368 -4.131 2.467 1 98.1 187 MET A N 1
ATOM 1378 C CA . MET A 1 187 ? 7.999 -3.882 3.76 1 98.1 187 MET A CA 1
ATOM 1379 C C . MET A 1 187 ? 8.043 -5.156 4.598 1 98.1 187 MET A C 1
ATOM 1381 O O . MET A 1 187 ? 9.047 -5.438 5.254 1 98.1 187 MET A O 1
ATOM 1385 N N . PRO A 1 188 ? 6.981 -6.014 4.583 1 97.48 188 PRO A N 1
ATOM 1386 C CA . PRO A 1 188 ? 7.08 -7.255 5.354 1 97.48 188 PRO A CA 1
ATOM 1387 C C . PRO A 1 188 ? 8.254 -8.129 4.917 1 97.48 188 PRO A C 1
ATOM 1389 O O . PRO A 1 188 ? 8.919 -8.741 5.757 1 97.48 188 PRO A O 1
ATOM 1392 N N . PHE A 1 189 ? 8.516 -8.151 3.642 1 98.49 189 PHE A N 1
ATOM 1393 C CA . PHE A 1 189 ? 9.657 -8.909 3.141 1 98.49 189 PHE A CA 1
ATOM 1394 C C . PHE A 1 189 ? 10.968 -8.238 3.534 1 98.49 189 PHE A C 1
ATOM 1396 O O . PHE A 1 189 ? 11.906 -8.906 3.973 1 98.49 189 PHE A O 1
ATOM 1403 N N . LEU A 1 190 ? 11.019 -6.952 3.412 1 98.61 190 LEU A N 1
ATOM 1404 C CA . LEU A 1 190 ? 12.251 -6.205 3.64 1 98.61 190 LEU A CA 1
ATOM 1405 C C . LEU A 1 190 ? 12.682 -6.299 5.099 1 98.61 190 LEU A C 1
ATOM 1407 O O . LEU A 1 190 ? 13.875 -6.408 5.393 1 98.61 190 LEU A O 1
ATOM 1411 N N . ARG A 1 191 ? 11.774 -6.296 5.987 1 97.04 191 ARG A N 1
ATOM 1412 C CA . ARG A 1 191 ? 12.07 -6.343 7.416 1 97.04 191 ARG A CA 1
ATOM 1413 C C . ARG A 1 191 ? 12.664 -7.691 7.808 1 97.04 191 ARG A C 1
ATOM 1415 O O . ARG A 1 191 ? 13.315 -7.81 8.848 1 97.04 191 ARG A O 1
ATOM 1422 N N . ARG A 1 192 ? 12.45 -8.675 6.983 1 97.3 192 ARG A N 1
ATOM 1423 C CA . ARG A 1 192 ? 12.923 -10.018 7.302 1 97.3 192 ARG A CA 1
ATOM 1424 C C . ARG A 1 192 ? 14.066 -10.43 6.38 1 97.3 192 ARG A C 1
ATOM 1426 O O . ARG A 1 192 ? 14.59 -11.54 6.49 1 97.3 192 ARG A O 1
ATOM 1433 N N . ALA A 1 193 ? 14.398 -9.575 5.462 1 98.44 193 ALA A N 1
ATOM 1434 C CA . ALA A 1 193 ? 15.433 -9.897 4.484 1 98.44 193 ALA A CA 1
ATOM 1435 C C . ALA A 1 193 ? 16.821 -9.85 5.117 1 98.44 193 ALA A C 1
ATOM 1437 O O . ALA A 1 193 ? 17.084 -9.02 5.989 1 98.44 193 ALA A O 1
ATOM 1438 N N . ARG A 1 194 ? 17.695 -10.662 4.661 1 98.21 194 ARG A N 1
ATOM 1439 C CA . ARG A 1 194 ? 19.091 -10.643 5.087 1 98.21 194 ARG A CA 1
ATOM 1440 C C . ARG A 1 194 ? 19.868 -9.544 4.369 1 98.21 194 ARG A C 1
ATOM 1442 O O . ARG A 1 194 ? 20.755 -8.92 4.955 1 98.21 194 ARG A O 1
ATOM 1449 N N . ARG A 1 195 ? 19.593 -9.371 3.135 1 98.58 195 ARG A N 1
ATOM 1450 C CA . ARG A 1 195 ? 20.246 -8.36 2.31 1 98.58 195 ARG A CA 1
ATOM 1451 C C . ARG A 1 195 ? 19.232 -7.625 1.439 1 98.58 195 ARG A C 1
ATOM 1453 O O . ARG A 1 195 ? 18.324 -8.243 0.88 1 98.58 195 ARG A O 1
ATOM 1460 N N . VAL A 1 196 ? 19.397 -6.346 1.36 1 98.88 196 VAL A N 1
ATOM 1461 C CA . VAL A 1 196 ? 18.557 -5.494 0.525 1 98.88 196 VAL A CA 1
ATOM 1462 C C . VAL A 1 196 ? 19.434 -4.589 -0.338 1 98.88 196 VAL A C 1
ATOM 1464 O O . VAL A 1 196 ? 20.368 -3.958 0.163 1 98.88 196 VAL A O 1
ATOM 1467 N N . LEU A 1 197 ? 19.15 -4.556 -1.637 1 98.94 197 LEU A N 1
ATOM 1468 C CA . LEU A 1 197 ? 19.879 -3.712 -2.578 1 98.94 197 LEU A CA 1
ATOM 1469 C C . LEU A 1 197 ? 18.918 -2.86 -3.4 1 98.94 197 LEU A C 1
ATOM 1471 O O . LEU A 1 197 ? 18.001 -3.387 -4.035 1 98.94 197 LEU A O 1
ATOM 1475 N N . VAL A 1 198 ? 19.096 -1.567 -3.329 1 98.89 198 VAL A N 1
ATOM 1476 C CA . VAL A 1 198 ? 18.345 -0.631 -4.159 1 98.89 198 VAL A CA 1
ATOM 1477 C C . VAL A 1 198 ? 19.158 -0.274 -5.401 1 98.89 198 VAL A C 1
ATOM 1479 O O . VAL A 1 198 ? 20.271 0.247 -5.293 1 98.89 198 VAL A O 1
ATOM 1482 N N . VAL A 1 199 ? 18.544 -0.508 -6.589 1 98.6 199 VAL A N 1
ATOM 1483 C CA . VAL A 1 199 ? 19.29 -0.296 -7.825 1 98.6 199 VAL A CA 1
ATOM 1484 C C . VAL A 1 199 ? 18.537 0.683 -8.722 1 98.6 199 VAL A C 1
ATOM 1486 O O . VAL A 1 199 ? 17.326 0.55 -8.918 1 98.6 199 VAL A O 1
ATOM 1489 N N . SER A 1 200 ? 19.191 1.652 -9.195 1 97.79 200 SER A N 1
ATOM 1490 C CA . SER A 1 200 ? 18.67 2.525 -10.241 1 97.79 200 SER A CA 1
ATOM 1491 C C . SER A 1 200 ? 19.52 2.443 -11.505 1 97.79 200 SER A C 1
ATOM 1493 O O . SER A 1 200 ? 20.707 2.116 -11.44 1 97.79 200 SER A O 1
ATOM 1495 N N . ALA A 1 201 ? 18.859 2.617 -12.621 1 95.58 201 ALA A N 1
ATOM 1496 C CA . ALA A 1 201 ? 19.524 2.615 -13.922 1 95.58 201 ALA A CA 1
ATOM 1497 C C . ALA A 1 201 ? 19.346 3.954 -14.631 1 95.58 201 ALA A C 1
ATOM 1499 O O . ALA A 1 201 ? 18.231 4.474 -14.717 1 95.58 201 ALA A O 1
ATOM 1500 N N . GLU A 1 202 ? 20.452 4.43 -15.092 1 90.37 202 GLU A N 1
ATOM 1501 C CA . GLU A 1 202 ? 20.38 5.658 -15.877 1 90.37 202 GLU A CA 1
ATOM 1502 C C . GLU A 1 202 ? 19.459 5.489 -17.082 1 90.37 202 GLU A C 1
ATOM 1504 O O . GLU A 1 202 ? 19.485 4.453 -17.75 1 90.37 202 GLU A O 1
ATOM 1509 N N . GLY A 1 203 ? 18.719 6.497 -17.409 1 86.48 203 GLY A N 1
ATOM 1510 C CA . GLY A 1 203 ? 17.786 6.43 -18.523 1 86.48 203 GLY A CA 1
ATOM 1511 C C . GLY A 1 203 ? 16.454 5.807 -18.15 1 86.48 203 GLY A C 1
ATOM 1512 O O . GLY A 1 203 ? 15.495 5.87 -18.922 1 86.48 203 GLY A O 1
ATOM 1513 N N . GLY A 1 204 ? 16.404 5.233 -16.968 1 88.41 204 GLY A N 1
ATOM 1514 C CA . GLY A 1 204 ? 15.166 4.594 -16.549 1 88.41 204 GLY A CA 1
ATOM 1515 C C . GLY A 1 204 ? 14.478 5.318 -15.408 1 88.41 204 GLY A C 1
ATOM 1516 O O . GLY A 1 204 ? 13.501 4.817 -14.848 1 88.41 204 GLY A O 1
ATOM 1517 N N . MET A 1 205 ? 14.963 6.47 -15.077 1 92.41 205 MET A N 1
ATOM 1518 C CA . MET A 1 205 ? 14.47 7.192 -13.908 1 92.41 205 MET A CA 1
ATOM 1519 C C . MET A 1 205 ? 13.479 8.277 -14.315 1 92.41 205 MET A C 1
ATOM 1521 O O . MET A 1 205 ? 13.635 8.903 -15.365 1 92.41 205 MET A O 1
ATOM 1525 N N . VAL A 1 206 ? 12.486 8.481 -13.583 1 92.28 206 VAL A N 1
ATOM 1526 C CA . VAL A 1 206 ? 11.669 9.69 -13.617 1 92.28 206 VAL A CA 1
ATOM 1527 C C . VAL A 1 206 ? 12.062 10.613 -12.466 1 92.28 206 VAL A C 1
ATOM 1529 O O . VAL A 1 206 ? 12.791 10.207 -11.558 1 92.28 206 VAL A O 1
ATOM 1532 N N . PRO A 1 207 ? 11.687 11.851 -12.496 1 93.06 207 PRO A N 1
ATOM 1533 C CA . PRO A 1 207 ? 12.031 12.735 -11.379 1 93.06 207 PRO A CA 1
ATOM 1534 C C . PRO A 1 207 ? 11.607 12.168 -10.026 1 93.06 207 PRO A C 1
ATOM 1536 O O . PRO A 1 207 ? 10.475 11.701 -9.875 1 93.06 207 PRO A O 1
ATOM 1539 N N . GLY A 1 208 ? 12.499 12.092 -9.123 1 94.83 208 GLY A N 1
ATOM 1540 C CA . GLY A 1 208 ? 12.26 11.545 -7.796 1 94.83 208 GLY A CA 1
ATOM 1541 C C . GLY A 1 208 ? 13.537 11.267 -7.027 1 94.83 208 GLY A C 1
ATOM 1542 O O . GLY A 1 208 ? 14.625 11.658 -7.456 1 94.83 208 GLY A O 1
ATOM 1543 N N . PRO A 1 209 ? 13.359 10.625 -5.911 1 96.88 209 PRO A N 1
ATOM 1544 C CA . PRO A 1 209 ? 14.526 10.357 -5.067 1 96.88 209 PRO A CA 1
ATOM 1545 C C . PRO A 1 209 ? 15.511 9.385 -5.713 1 96.88 209 PRO A C 1
ATOM 1547 O O . PRO A 1 209 ? 15.112 8.542 -6.52 1 96.88 209 PRO A O 1
ATOM 1550 N N . SER A 1 210 ? 16.724 9.521 -5.326 1 97.46 210 SER A N 1
ATOM 1551 C CA . SER A 1 210 ? 17.756 8.611 -5.812 1 97.46 210 SER A CA 1
ATOM 1552 C C . SER A 1 210 ? 17.702 7.273 -5.083 1 97.46 210 SER A C 1
ATOM 1554 O O . SER A 1 210 ? 17.001 7.136 -4.078 1 97.46 210 SER A O 1
ATOM 1556 N N . ALA A 1 211 ? 18.443 6.312 -5.618 1 98.31 211 ALA A N 1
ATOM 1557 C CA . ALA A 1 211 ? 18.574 5.028 -4.934 1 98.31 211 ALA A CA 1
ATOM 1558 C C . ALA A 1 211 ? 19.199 5.203 -3.553 1 98.31 211 ALA A C 1
ATOM 1560 O O . ALA A 1 211 ? 18.828 4.509 -2.604 1 98.31 211 ALA A O 1
ATOM 1561 N N . GLU A 1 212 ? 20.121 6.1 -3.448 1 97.75 212 GLU A N 1
ATOM 1562 C CA . GLU A 1 212 ? 20.752 6.398 -2.165 1 97.75 212 GLU A CA 1
ATOM 1563 C C . GLU A 1 212 ? 19.737 6.946 -1.166 1 97.75 212 GLU A C 1
ATOM 1565 O O . GLU A 1 212 ? 19.738 6.556 0.004 1 97.75 212 GLU A O 1
ATOM 1570 N N . ASP A 1 213 ? 18.923 7.864 -1.643 1 97.24 213 ASP A N 1
ATOM 1571 C CA . ASP A 1 213 ? 17.871 8.41 -0.791 1 97.24 213 ASP A CA 1
ATOM 1572 C C . ASP A 1 213 ? 16.966 7.302 -0.258 1 97.24 213 ASP A C 1
ATOM 1574 O O . ASP A 1 213 ? 16.585 7.315 0.914 1 97.24 213 ASP A O 1
ATOM 1578 N N . VAL A 1 214 ? 16.63 6.35 -1.123 1 98.42 214 VAL A N 1
ATOM 1579 C CA . VAL A 1 214 ? 15.764 5.243 -0.733 1 98.42 214 VAL A CA 1
ATOM 1580 C C . VAL A 1 214 ? 16.454 4.397 0.335 1 98.42 214 VAL A C 1
ATOM 1582 O O . VAL A 1 214 ? 15.844 4.045 1.347 1 98.42 214 VAL A O 1
ATOM 1585 N N . ALA A 1 215 ? 17.708 4.088 0.142 1 98.36 215 ALA A N 1
ATOM 1586 C CA . ALA A 1 215 ? 18.452 3.298 1.12 1 98.36 215 ALA A CA 1
ATOM 1587 C C . ALA A 1 215 ? 18.495 4.002 2.473 1 98.36 215 ALA A C 1
ATOM 1589 O O . ALA A 1 215 ? 18.314 3.368 3.516 1 98.36 215 ALA A O 1
ATOM 1590 N N . ARG A 1 216 ? 18.692 5.268 2.443 1 97.18 216 ARG A N 1
ATOM 1591 C CA . ARG A 1 216 ? 18.717 6.047 3.677 1 97.18 216 ARG A CA 1
ATOM 1592 C C . ARG A 1 216 ? 17.353 6.032 4.361 1 97.18 216 ARG A C 1
ATOM 1594 O O . ARG A 1 216 ? 17.269 5.922 5.586 1 97.18 216 ARG A O 1
ATOM 1601 N N . SER A 1 217 ? 16.361 6.168 3.562 1 97.12 217 SER A N 1
ATOM 1602 C CA . SER A 1 217 ? 15.013 6.135 4.118 1 97.12 217 SER A CA 1
ATOM 1603 C C . SER A 1 217 ? 14.699 4.773 4.728 1 97.12 217 SER A C 1
ATOM 1605 O O . SER A 1 217 ? 14.044 4.689 5.769 1 97.12 217 SER A O 1
ATOM 1607 N N . LEU A 1 218 ? 15.085 3.716 4.087 1 98.25 218 LEU A N 1
ATOM 1608 C CA . LEU A 1 218 ? 14.874 2.368 4.604 1 98.25 218 LEU A CA 1
ATOM 1609 C C . LEU A 1 218 ? 15.591 2.178 5.937 1 98.25 218 LEU A C 1
ATOM 1611 O O . LEU A 1 218 ? 15.086 1.488 6.825 1 98.25 218 LEU A O 1
ATOM 1615 N N . ALA A 1 219 ? 16.748 2.82 6.08 1 97.95 219 ALA A N 1
ATOM 1616 C CA . ALA A 1 219 ? 17.452 2.757 7.358 1 97.95 219 ALA A CA 1
ATOM 1617 C C . ALA A 1 219 ? 16.6 3.337 8.483 1 97.95 219 ALA A C 1
ATOM 1619 O O . ALA A 1 219 ? 16.591 2.811 9.598 1 97.95 219 ALA A O 1
ATOM 1620 N N . CYS A 1 220 ? 15.845 4.367 8.173 1 96.98 220 CYS A N 1
ATOM 1621 C CA . CYS A 1 220 ? 14.97 4.997 9.156 1 96.98 220 CYS A CA 1
ATOM 1622 C C . CYS A 1 220 ? 13.762 4.117 9.453 1 96.98 220 CYS A C 1
ATOM 1624 O O . CYS A 1 220 ? 13.021 4.373 10.404 1 96.98 220 CYS A O 1
ATOM 1626 N N . GLU A 1 221 ? 13.554 3.141 8.626 1 97.05 221 GLU A N 1
ATOM 1627 C CA . GLU A 1 221 ? 12.498 2.16 8.856 1 97.05 221 GLU A CA 1
ATOM 1628 C C . GLU A 1 221 ? 13.05 0.897 9.51 1 97.05 221 GLU A C 1
ATOM 1630 O O . GLU A 1 221 ? 12.329 -0.088 9.677 1 97.05 221 GLU A O 1
ATOM 1635 N N . GLY A 1 222 ? 14.342 0.878 9.781 1 97.34 222 GLY A N 1
ATOM 1636 C CA . GLY A 1 222 ? 14.973 -0.243 10.46 1 97.34 222 GLY A CA 1
ATOM 1637 C C . GLY A 1 222 ? 15.532 -1.281 9.505 1 97.34 222 GLY A C 1
ATOM 1638 O O . GLY A 1 222 ? 15.753 -2.43 9.891 1 97.34 222 GLY A O 1
ATOM 1639 N N . ILE A 1 223 ? 15.711 -0.901 8.254 1 98.2 223 ILE A N 1
ATOM 1640 C CA . ILE A 1 223 ? 16.158 -1.834 7.225 1 98.2 223 ILE A CA 1
ATOM 1641 C C . ILE A 1 223 ? 17.5 -1.375 6.66 1 98.2 223 ILE A C 1
ATOM 1643 O O . ILE A 1 223 ? 17.604 -0.281 6.1 1 98.2 223 ILE A O 1
ATOM 1647 N N . GLU A 1 224 ? 18.486 -2.159 6.839 1 98.05 224 GLU A N 1
ATOM 1648 C CA . GLU A 1 224 ? 19.769 -1.89 6.196 1 98.05 224 GLU A CA 1
ATOM 1649 C C . GLU A 1 224 ? 19.72 -2.221 4.707 1 98.05 224 GLU A C 1
ATOM 1651 O O . GLU A 1 224 ? 19.319 -3.322 4.324 1 98.05 224 GLU A O 1
ATOM 1656 N N . ALA A 1 225 ? 20.086 -1.265 3.919 1 98.47 225 ALA A N 1
ATOM 1657 C CA . ALA A 1 225 ? 20.067 -1.465 2.472 1 98.47 225 ALA A CA 1
ATOM 1658 C C . ALA A 1 225 ? 21.281 -0.817 1.813 1 98.47 225 ALA A C 1
ATOM 1660 O O . ALA A 1 225 ? 21.691 0.281 2.196 1 98.47 225 ALA A O 1
ATOM 1661 N N . ALA A 1 226 ? 21.854 -1.507 0.88 1 98.6 226 ALA A N 1
ATOM 1662 C CA . ALA A 1 226 ? 22.846 -0.92 -0.017 1 98.6 226 ALA A CA 1
ATOM 1663 C C . ALA A 1 226 ? 22.179 -0.298 -1.241 1 98.6 226 ALA A C 1
ATOM 1665 O O . ALA A 1 226 ? 20.997 -0.535 -1.499 1 98.6 226 ALA A O 1
ATOM 1666 N N . HIS A 1 227 ? 22.932 0.569 -1.911 1 98.45 227 HIS A N 1
ATOM 1667 C CA . HIS A 1 227 ? 22.403 1.157 -3.137 1 98.45 227 HIS A CA 1
ATOM 1668 C C . HIS A 1 227 ? 23.447 1.148 -4.248 1 98.45 227 HIS A C 1
ATOM 1670 O O . HIS A 1 227 ? 24.649 1.116 -3.975 1 98.45 227 HIS A O 1
ATOM 1676 N N . LYS A 1 228 ? 22.945 1.06 -5.488 1 98 228 LYS A N 1
ATOM 1677 C CA . LYS A 1 228 ? 23.755 1.163 -6.698 1 98 228 LYS A CA 1
ATOM 1678 C C . LYS A 1 228 ? 23.04 1.978 -7.772 1 98 228 LYS A C 1
ATOM 1680 O O . LYS A 1 228 ? 21.851 1.772 -8.025 1 98 228 LYS A O 1
ATOM 1685 N N . ALA A 1 229 ? 23.705 2.904 -8.29 1 97.03 229 ALA A N 1
ATOM 1686 C CA . ALA A 1 229 ? 23.269 3.599 -9.498 1 97.03 229 ALA A CA 1
ATOM 1687 C C . ALA A 1 229 ? 24.092 3.164 -10.708 1 97.03 229 ALA A C 1
ATOM 1689 O O . ALA A 1 229 ? 25.303 3.393 -10.757 1 97.03 229 ALA A O 1
ATOM 1690 N N . LEU A 1 230 ? 23.384 2.626 -11.68 1 96.17 230 LEU A N 1
ATOM 1691 C CA . LEU A 1 230 ? 24.092 2.031 -12.809 1 96.17 230 LEU A CA 1
ATOM 1692 C C . LEU A 1 230 ? 24.027 2.94 -14.031 1 96.17 230 LEU A C 1
ATOM 1694 O O . LEU A 1 230 ? 22.963 3.467 -14.363 1 96.17 230 LEU A O 1
ATOM 1698 N N . PRO A 1 231 ? 25.055 3.108 -14.707 1 91.82 231 PRO A N 1
ATOM 1699 C CA . PRO A 1 231 ? 25.061 3.929 -15.92 1 91.82 231 PRO A CA 1
ATOM 1700 C C . PRO A 1 231 ? 24.339 3.261 -17.088 1 91.82 231 PRO A C 1
ATOM 1702 O O . PRO A 1 231 ? 24.156 2.041 -17.09 1 91.82 231 PRO A O 1
ATOM 1705 N N . ALA A 1 232 ? 23.618 3.957 -18.039 1 74.6 232 ALA A N 1
ATOM 1706 C CA . ALA A 1 232 ? 22.796 3.522 -19.166 1 74.6 232 ALA A CA 1
ATOM 1707 C C . ALA A 1 232 ? 23.567 2.564 -20.07 1 74.6 232 ALA A C 1
ATOM 1709 O O . ALA A 1 232 ? 23.031 1.542 -20.503 1 74.6 232 ALA A O 1
ATOM 1710 N N . GLY A 1 233 ? 24.835 2.648 -19.997 1 79.24 233 GLY A N 1
ATOM 1711 C CA . GLY A 1 233 ? 25.597 1.873 -20.963 1 79.24 233 GLY A CA 1
ATOM 1712 C C . GLY A 1 233 ? 24.763 1.393 -22.136 1 79.24 233 GLY A C 1
ATOM 1713 O O . GLY A 1 233 ? 23.907 2.126 -22.637 1 79.24 233 GLY A O 1
ATOM 1714 N N . ARG A 1 234 ? 25 0.153 -22.816 1 85.85 234 ARG A N 1
ATOM 1715 C CA . ARG A 1 234 ? 24.3 -0.399 -23.971 1 85.85 234 ARG A CA 1
ATOM 1716 C C . ARG A 1 234 ? 23.075 -1.198 -23.539 1 85.85 234 ARG A C 1
ATOM 1718 O O . ARG A 1 234 ? 22.225 -1.537 -24.365 1 85.85 234 ARG A O 1
ATOM 1725 N N . ARG A 1 235 ? 22.952 -1.323 -22.313 1 89.8 235 ARG A N 1
ATOM 1726 C CA . ARG A 1 235 ? 21.869 -2.155 -21.799 1 89.8 235 ARG A CA 1
ATOM 1727 C C . ARG A 1 235 ? 20.67 -1.305 -21.393 1 89.8 235 ARG A C 1
ATOM 1729 O O . ARG A 1 235 ? 20.833 -0.172 -20.935 1 89.8 235 ARG A O 1
ATOM 1736 N N . THR A 1 236 ? 19.55 -1.884 -21.621 1 92.01 236 THR A N 1
ATOM 1737 C CA . THR A 1 236 ? 18.329 -1.243 -21.144 1 92.01 236 THR A CA 1
ATOM 1738 C C . THR A 1 236 ? 18.203 -1.38 -19.63 1 92.01 236 THR A C 1
ATOM 1740 O O . THR A 1 236 ? 18.824 -2.257 -19.026 1 92.01 236 THR A O 1
ATOM 1743 N N . PRO A 1 237 ? 17.448 -0.574 -19.037 1 93.8 237 PRO A N 1
ATOM 1744 C CA . PRO A 1 237 ? 17.245 -0.694 -17.592 1 93.8 237 PRO A CA 1
ATOM 1745 C C . PRO A 1 237 ? 16.753 -2.079 -17.178 1 93.8 237 PRO A C 1
ATOM 1747 O O . PRO A 1 237 ? 17.208 -2.623 -16.168 1 93.8 237 PRO A O 1
ATOM 1750 N N . GLY A 1 238 ? 15.811 -2.649 -17.88 1 93.52 238 GLY A N 1
ATOM 1751 C CA . GLY A 1 238 ? 15.319 -3.982 -17.569 1 93.52 238 GLY A CA 1
ATOM 1752 C C . GLY A 1 238 ? 16.415 -5.031 -17.543 1 93.52 238 GLY A C 1
ATOM 1753 O O . GLY A 1 238 ? 16.462 -5.864 -16.635 1 93.52 238 GLY A O 1
ATOM 1754 N N . GLU A 1 239 ? 17.284 -4.97 -18.527 1 95.42 239 GLU A N 1
ATOM 1755 C CA . GLU A 1 239 ? 18.426 -5.878 -18.582 1 95.42 239 GLU A CA 1
ATOM 1756 C C . GLU A 1 239 ? 19.358 -5.665 -17.393 1 95.42 239 GLU A C 1
ATOM 1758 O O . GLU A 1 239 ? 19.829 -6.629 -16.786 1 95.42 239 GLU A O 1
ATOM 1763 N N . LEU A 1 240 ? 19.587 -4.428 -17.066 1 96 240 LEU A N 1
ATOM 1764 C CA . LEU A 1 240 ? 20.479 -4.091 -15.962 1 96 240 LEU A CA 1
ATOM 1765 C C . LEU A 1 240 ? 19.93 -4.618 -14.64 1 96 240 LEU A C 1
ATOM 1767 O O . LEU A 1 240 ? 20.677 -5.171 -13.829 1 96 240 LEU A O 1
ATOM 1771 N N . TYR A 1 241 ? 18.652 -4.478 -14.422 1 96.62 241 TYR A N 1
ATOM 1772 C CA . TYR A 1 241 ? 18.037 -4.965 -13.192 1 96.62 241 TYR A CA 1
ATOM 1773 C C . TYR A 1 241 ? 18.183 -6.478 -13.071 1 96.62 241 TYR A C 1
ATOM 1775 O O . TYR A 1 241 ? 18.587 -6.987 -12.023 1 96.62 241 TYR A O 1
ATOM 1783 N N . LEU A 1 242 ? 17.869 -7.195 -14.153 1 97.25 242 LEU A N 1
ATOM 1784 C CA . LEU A 1 242 ? 17.901 -8.652 -14.091 1 97.25 242 LEU A CA 1
ATOM 1785 C C . LEU A 1 242 ? 19.334 -9.158 -13.963 1 97.25 242 LEU A C 1
ATOM 1787 O O . LEU A 1 242 ? 19.592 -10.127 -13.245 1 97.25 242 LEU A O 1
ATOM 1791 N N . ASP A 1 243 ? 20.261 -8.517 -14.633 1 97.01 243 ASP A N 1
ATOM 1792 C CA . ASP A 1 243 ? 21.667 -8.888 -14.505 1 97.01 243 ASP A CA 1
ATOM 1793 C C . ASP A 1 243 ? 22.165 -8.669 -13.078 1 97.01 243 ASP A C 1
ATOM 1795 O O . ASP A 1 243 ? 22.869 -9.515 -12.523 1 97.01 243 ASP A O 1
ATOM 1799 N N . THR A 1 244 ? 21.845 -7.56 -12.536 1 97.7 244 THR A N 1
ATOM 1800 C CA . THR A 1 244 ? 22.245 -7.256 -11.166 1 97.7 244 THR A CA 1
ATOM 1801 C C . THR A 1 244 ? 21.6 -8.232 -10.186 1 97.7 244 THR A C 1
ATOM 1803 O O . THR A 1 244 ? 22.23 -8.65 -9.213 1 97.7 244 THR A O 1
ATOM 1806 N N . ALA A 1 245 ? 20.343 -8.556 -10.416 1 98.16 245 ALA A N 1
ATOM 1807 C CA . ALA A 1 245 ? 19.655 -9.533 -9.576 1 98.16 245 ALA A CA 1
ATOM 1808 C C . ALA A 1 245 ? 20.406 -10.861 -9.551 1 98.16 245 ALA A C 1
ATOM 1810 O O . ALA A 1 245 ? 20.59 -11.458 -8.487 1 98.16 245 ALA A O 1
ATOM 1811 N N . GLU A 1 246 ? 20.77 -11.295 -10.705 1 97.91 246 GLU A N 1
ATOM 1812 C CA . GLU A 1 246 ? 21.511 -12.549 -10.807 1 97.91 246 GLU A CA 1
ATOM 1813 C C . GLU A 1 246 ? 22.828 -12.475 -10.04 1 97.91 246 GLU A C 1
ATOM 1815 O O . GLU A 1 246 ? 23.13 -13.353 -9.229 1 97.91 246 GLU A O 1
ATOM 1820 N N . SER A 1 247 ? 23.609 -11.413 -10.221 1 97.88 247 SER A N 1
ATOM 1821 C CA . SER A 1 247 ? 24.907 -11.246 -9.574 1 97.88 247 SER A CA 1
ATOM 1822 C C . SER A 1 247 ? 24.758 -11.099 -8.064 1 97.88 247 SER A C 1
ATOM 1824 O O . SER A 1 247 ? 25.623 -11.537 -7.303 1 97.88 247 SER A O 1
ATOM 1826 N N . PHE A 1 248 ? 23.659 -10.563 -7.63 1 98.06 248 PHE A N 1
ATOM 1827 C CA . PHE A 1 248 ? 23.372 -10.281 -6.228 1 98.06 248 PHE A CA 1
ATOM 1828 C C . PHE A 1 248 ? 22.856 -11.528 -5.52 1 98.06 248 PHE A C 1
ATOM 1830 O O . PHE A 1 248 ? 22.828 -11.581 -4.288 1 98.06 248 PHE A O 1
ATOM 1837 N N . GLY A 1 249 ? 22.516 -12.564 -6.292 1 98.24 249 GLY A N 1
ATOM 1838 C CA . GLY A 1 249 ? 21.849 -13.707 -5.688 1 98.24 249 GLY A CA 1
ATOM 1839 C C . GLY A 1 249 ? 20.448 -13.39 -5.199 1 98.24 249 GLY A C 1
ATOM 1840 O O . GLY A 1 249 ? 20.043 -13.843 -4.127 1 98.24 249 GLY A O 1
ATOM 1841 N N . CYS A 1 250 ? 19.787 -12.628 -5.951 1 98.45 250 CYS A N 1
ATOM 1842 C CA . CYS A 1 250 ? 18.45 -12.142 -5.628 1 98.45 250 CYS A CA 1
ATOM 1843 C C . CYS A 1 250 ? 17.436 -13.279 -5.649 1 98.45 250 CYS A C 1
ATOM 1845 O O . CYS A 1 250 ? 17.449 -14.112 -6.558 1 98.45 250 CYS A O 1
ATOM 1847 N N . ASP A 1 251 ? 16.587 -13.274 -4.661 1 98.79 251 ASP A N 1
ATOM 1848 C CA . ASP A 1 251 ? 15.518 -14.269 -4.67 1 98.79 251 ASP A CA 1
ATOM 1849 C C . ASP A 1 251 ? 14.147 -13.601 -4.606 1 98.79 251 ASP A C 1
ATOM 1851 O O . ASP A 1 251 ? 13.122 -14.282 -4.527 1 98.79 251 ASP A O 1
ATOM 1855 N N . LEU A 1 252 ? 14.117 -12.282 -4.622 1 98.89 252 LEU A N 1
ATOM 1856 C CA . LEU A 1 252 ? 12.885 -11.515 -4.769 1 98.89 252 LEU A CA 1
ATOM 1857 C C . LEU A 1 252 ? 13.168 -10.141 -5.367 1 98.89 252 LEU A C 1
ATOM 1859 O O . LEU A 1 252 ? 13.951 -9.367 -4.811 1 98.89 252 LEU A O 1
ATOM 1863 N N . LEU A 1 253 ? 12.564 -9.849 -6.477 1 98.73 253 LEU A N 1
ATOM 1864 C CA . LEU A 1 253 ? 12.696 -8.558 -7.144 1 98.73 253 LEU A CA 1
ATOM 1865 C C . LEU A 1 253 ? 11.46 -7.696 -6.909 1 98.73 253 LEU A C 1
ATOM 1867 O O . LEU A 1 253 ? 10.332 -8.159 -7.087 1 98.73 253 LEU A O 1
ATOM 1871 N N . ILE A 1 254 ? 11.639 -6.446 -6.463 1 98.66 254 ILE A N 1
ATOM 1872 C CA . ILE A 1 254 ? 10.549 -5.493 -6.29 1 98.66 254 ILE A CA 1
ATOM 1873 C C . ILE A 1 254 ? 10.522 -4.52 -7.466 1 98.66 254 ILE A C 1
ATOM 1875 O O . ILE A 1 254 ? 11.539 -3.902 -7.792 1 98.66 254 ILE A O 1
ATOM 1879 N N . LYS A 1 255 ? 9.367 -4.36 -8.036 1 96.44 255 LYS A N 1
ATOM 1880 C CA . LYS A 1 255 ? 9.226 -3.484 -9.196 1 96.44 255 LYS A CA 1
ATOM 1881 C C . LYS A 1 255 ? 7.824 -2.886 -9.266 1 96.44 255 LYS A C 1
ATOM 1883 O O . LYS A 1 255 ? 6.83 -3.603 -9.132 1 96.44 255 LYS A O 1
ATOM 1888 N N . GLY A 1 256 ? 7.778 -1.551 -9.458 1 93.95 256 GLY A N 1
ATOM 1889 C CA . GLY A 1 256 ? 6.494 -0.92 -9.717 1 93.95 256 GLY A CA 1
ATOM 1890 C C . GLY A 1 256 ? 5.999 -1.133 -11.135 1 93.95 256 GLY A C 1
ATOM 1891 O O . GLY A 1 256 ? 6.799 -1.262 -12.064 1 93.95 256 GLY A O 1
ATOM 1892 N N . ALA A 1 257 ? 4.646 -1.1 -11.222 1 87.43 257 ALA A N 1
ATOM 1893 C CA . ALA A 1 257 ? 4.029 -1.215 -12.541 1 87.43 257 ALA A CA 1
ATOM 1894 C C . ALA A 1 257 ? 3.2 0.024 -12.869 1 87.43 257 ALA A C 1
ATOM 1896 O O . ALA A 1 257 ? 2.622 0.646 -11.975 1 87.43 257 ALA A O 1
ATOM 1897 N N . TYR A 1 258 ? 3.313 0.618 -14.026 1 72.46 258 TYR A N 1
ATOM 1898 C CA . TYR A 1 258 ? 2.516 1.782 -14.4 1 72.46 258 TYR A CA 1
ATOM 1899 C C . TYR A 1 258 ? 1.737 1.52 -15.683 1 72.46 258 TYR A C 1
ATOM 1901 O O . TYR A 1 258 ? 2.011 0.552 -16.397 1 72.46 258 TYR A O 1
ATOM 1909 N N . THR A 1 259 ? 0.584 2.264 -15.666 1 59.85 259 THR A N 1
ATOM 1910 C CA . THR A 1 259 ? -0.186 2.215 -16.904 1 59.85 259 THR A CA 1
ATOM 1911 C C . THR A 1 259 ? 0.023 3.487 -17.722 1 59.85 259 THR A C 1
ATOM 1913 O O . THR A 1 259 ? 0.225 4.566 -17.162 1 59.85 259 THR A O 1
ATOM 1916 N N . GLN A 1 260 ? 0.65 3.546 -18.773 1 52.73 260 GLN A N 1
ATOM 1917 C CA . GLN A 1 260 ? 0.518 4.769 -19.559 1 52.73 260 GLN A CA 1
ATOM 1918 C C . GLN A 1 260 ? -0.948 5.155 -19.735 1 52.73 260 GLN A C 1
ATOM 1920 O O . GLN A 1 260 ? -1.305 6.329 -19.617 1 52.73 260 GLN A O 1
ATOM 1925 N N . SER A 1 261 ? -1.671 4.693 -20.857 1 42.24 261 SER A N 1
ATOM 1926 C CA . SER A 1 261 ? -3.041 5.107 -21.141 1 42.24 261 SER A CA 1
ATOM 1927 C C . SER A 1 261 ? -4.041 4.332 -20.289 1 42.24 261 SER A C 1
ATOM 1929 O O . SER A 1 261 ? -3.757 3.215 -19.852 1 42.24 261 SER A O 1
ATOM 1931 N N . ARG A 1 262 ? -4.838 5.12 -19.421 1 41.74 262 ARG A N 1
ATOM 1932 C CA . ARG A 1 262 ? -5.991 4.499 -18.778 1 41.74 262 ARG A CA 1
ATOM 1933 C C . ARG A 1 262 ? -6.464 3.278 -19.562 1 41.74 262 ARG A C 1
ATOM 1935 O O . ARG A 1 262 ? -7.411 2.602 -19.156 1 41.74 262 ARG A O 1
ATOM 1942 N N . LEU A 1 263 ? -6.328 3.314 -20.766 1 42.26 263 LEU A N 1
ATOM 1943 C CA . LEU A 1 263 ? -6.91 2.192 -21.494 1 42.26 263 LEU A CA 1
ATOM 1944 C C . LEU A 1 263 ? -6.171 0.896 -21.178 1 42.26 263 LEU A C 1
ATOM 1946 O O . LEU A 1 263 ? -4.977 0.917 -20.869 1 42.26 263 LEU A O 1
ATOM 1950 N N . ARG A 1 264 ? -6.851 0.043 -20.867 1 42.83 264 ARG A N 1
ATOM 1951 C CA . ARG A 1 264 ? -6.57 -1.354 -20.554 1 42.83 264 ARG A CA 1
ATOM 1952 C C . ARG A 1 264 ? -5.282 -1.817 -21.226 1 42.83 264 ARG A C 1
ATOM 1954 O O . ARG A 1 264 ? -4.883 -2.975 -21.083 1 42.83 264 ARG A O 1
ATOM 1961 N N . GLN A 1 265 ? -4.928 -1.157 -22.249 1 44.56 265 GLN A N 1
ATOM 1962 C CA . GLN A 1 265 ? -3.777 -1.828 -22.845 1 44.56 265 GLN A CA 1
ATOM 1963 C C . GLN A 1 265 ? -2.51 -1.572 -22.033 1 44.56 265 GLN A C 1
ATOM 1965 O O . GLN A 1 26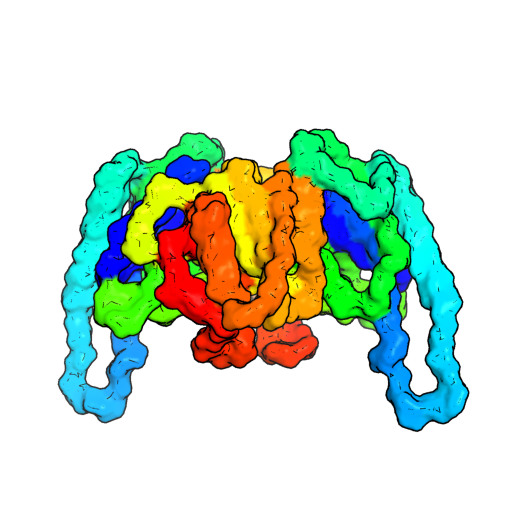5 ? -2.149 -0.42 -21.784 1 44.56 265 GLN A O 1
ATOM 1970 N N . MET A 1 266 ? -2.343 -2.41 -21.087 1 49.61 266 MET A N 1
ATOM 1971 C CA . MET A 1 266 ? -1.186 -2.568 -20.211 1 49.61 266 MET A CA 1
ATOM 1972 C C . MET A 1 266 ? 0.109 -2.271 -20.962 1 49.61 266 MET A C 1
ATOM 1974 O O . MET A 1 266 ? 0.439 -2.955 -21.932 1 49.61 266 MET A O 1
ATOM 1978 N N . ILE A 1 267 ? 0.41 -1.008 -21.328 1 53.06 267 ILE A N 1
ATOM 1979 C CA . ILE A 1 267 ? 1.741 -0.848 -21.905 1 53.06 267 ILE A CA 1
ATOM 1980 C C . ILE A 1 267 ? 2.776 -0.731 -20.788 1 53.06 267 ILE A C 1
ATOM 1982 O O . ILE A 1 267 ? 2.706 0.181 -19.961 1 53.06 267 ILE A O 1
ATOM 1986 N N . PHE A 1 268 ? 3.218 -1.953 -20.428 1 63.25 268 PHE A N 1
ATOM 1987 C CA . PHE A 1 268 ? 4.404 -1.882 -19.582 1 63.25 268 PHE A CA 1
ATOM 1988 C C . PHE A 1 268 ? 5.537 -1.158 -20.299 1 63.25 268 PHE A C 1
ATOM 1990 O O . PHE A 1 268 ? 5.7 -1.296 -21.513 1 63.25 268 PHE A O 1
ATOM 1997 N N . GLY A 1 269 ? 6.039 -0.195 -19.66 1 70.4 269 GLY A N 1
ATOM 1998 C CA . GLY A 1 269 ? 7.273 0.367 -20.185 1 70.4 269 GLY A CA 1
ATOM 1999 C C . GLY A 1 269 ? 8.331 -0.682 -20.475 1 70.4 269 GLY A C 1
ATOM 2000 O O . GLY A 1 269 ? 8.129 -1.866 -20.2 1 70.4 269 GLY A O 1
ATOM 2001 N N . GLY A 1 270 ? 9.326 -0.311 -21.119 1 80.58 270 GLY A N 1
ATOM 2002 C CA . GLY A 1 270 ? 10.401 -1.159 -21.608 1 80.58 270 GLY A CA 1
ATOM 2003 C C . GLY A 1 270 ? 10.994 -2.051 -20.534 1 80.58 270 GLY A C 1
ATOM 2004 O O . GLY A 1 270 ? 11.017 -3.275 -20.679 1 80.58 270 GLY A O 1
ATOM 2005 N N . PRO A 1 271 ? 11.267 -1.492 -19.378 1 86.45 271 PRO A N 1
ATOM 2006 C CA . PRO A 1 271 ? 11.887 -2.313 -18.336 1 86.45 271 PRO A CA 1
ATOM 2007 C C . PRO A 1 271 ? 10.932 -3.355 -17.759 1 86.45 271 PRO A C 1
ATOM 2009 O O . PRO A 1 271 ? 11.324 -4.504 -17.54 1 86.45 271 PRO A O 1
ATOM 2012 N N . THR A 1 272 ? 9.708 -2.988 -17.546 1 88.74 272 THR A N 1
ATOM 2013 C CA . THR A 1 272 ? 8.722 -3.908 -16.99 1 88.74 272 THR A CA 1
ATOM 2014 C C . THR A 1 272 ? 8.441 -5.052 -17.96 1 88.74 272 THR A C 1
ATOM 2016 O O . THR A 1 272 ? 8.357 -6.212 -17.552 1 88.74 272 THR A O 1
ATOM 2019 N N . SER A 1 273 ? 8.308 -4.708 -19.189 1 88.48 273 SER A N 1
ATOM 2020 C CA . SER A 1 273 ? 8.09 -5.733 -20.205 1 88.48 273 SER A CA 1
ATOM 2021 C C . SER A 1 273 ? 9.242 -6.731 -20.239 1 88.48 273 SER A C 1
ATOM 2023 O O . SER A 1 273 ? 9.021 -7.939 -20.347 1 88.48 273 SER A O 1
ATOM 2025 N N . HIS A 1 274 ? 10.442 -6.216 -20.142 1 91.11 274 HIS A N 1
ATOM 2026 C CA . HIS A 1 274 ? 11.612 -7.087 -20.147 1 91.11 274 HIS A CA 1
ATOM 2027 C C . HIS A 1 274 ? 11.615 -8.014 -18.936 1 91.11 274 HIS A C 1
ATOM 2029 O O . HIS A 1 274 ? 11.881 -9.211 -19.066 1 91.11 274 HIS A O 1
ATOM 2035 N N . ILE A 1 275 ? 11.314 -7.531 -17.824 1 92.49 275 ILE A N 1
ATOM 2036 C CA . ILE A 1 275 ? 11.273 -8.315 -16.594 1 92.49 275 ILE A CA 1
ATOM 2037 C C . ILE A 1 275 ? 10.183 -9.38 -16.697 1 92.49 275 ILE A C 1
ATOM 2039 O O . ILE A 1 275 ? 10.409 -10.543 -16.355 1 92.49 275 ILE A O 1
ATOM 2043 N N . LEU A 1 276 ? 9.021 -9.009 -17.213 1 90.9 276 LEU A N 1
ATOM 2044 C CA . LEU A 1 276 ? 7.906 -9.938 -17.357 1 90.9 276 LEU A CA 1
ATOM 2045 C C . LEU A 1 276 ? 8.277 -11.095 -18.278 1 90.9 276 LEU A C 1
ATOM 2047 O O . LEU A 1 276 ? 7.809 -12.22 -18.087 1 90.9 276 LEU A O 1
ATOM 2051 N N . SER A 1 277 ? 9.14 -10.825 -19.152 1 91.25 277 SER A N 1
ATOM 2052 C CA . SER A 1 277 ? 9.467 -11.825 -20.163 1 91.25 277 SER A CA 1
ATOM 2053 C C . SER A 1 277 ? 10.669 -12.665 -19.741 1 91.25 277 SER A C 1
ATOM 2055 O O . SER A 1 277 ? 10.836 -13.795 -20.204 1 91.25 277 SER A O 1
ATOM 2057 N N . HIS A 1 278 ? 11.53 -12.139 -18.775 1 94.53 278 HIS A N 1
ATOM 2058 C CA . HIS A 1 278 ? 12.824 -12.797 -18.637 1 94.53 278 HIS A CA 1
ATOM 2059 C C . HIS A 1 278 ? 13.124 -13.124 -17.178 1 94.53 278 HIS A C 1
ATOM 2061 O O . HIS A 1 278 ? 14.073 -13.854 -16.883 1 94.53 278 HIS A O 1
ATOM 2067 N N . ALA A 1 279 ? 12.359 -12.602 -16.308 1 95.48 279 ALA A N 1
ATOM 2068 C CA . ALA A 1 279 ? 12.679 -12.8 -14.897 1 95.48 279 ALA A CA 1
ATOM 2069 C C . ALA A 1 279 ? 12.691 -14.283 -14.54 1 95.48 279 ALA A C 1
ATOM 2071 O O . ALA A 1 279 ? 11.791 -15.03 -14.932 1 95.48 279 ALA A O 1
ATOM 2072 N N . THR A 1 280 ? 13.686 -14.702 -13.781 1 96.91 280 THR A N 1
ATOM 2073 C CA . THR A 1 280 ? 13.818 -16.085 -13.338 1 96.91 280 THR A CA 1
ATOM 2074 C C . THR A 1 280 ? 13.657 -16.185 -11.824 1 96.91 280 THR A C 1
ATOM 2076 O O . THR A 1 280 ? 13.866 -17.252 -11.241 1 96.91 280 THR A O 1
ATOM 2079 N N . VAL A 1 281 ? 13.386 -15.09 -11.149 1 98.17 281 VAL A N 1
ATOM 2080 C CA . VAL A 1 281 ? 13.095 -15.024 -9.721 1 98.17 281 VAL A CA 1
ATOM 2081 C C . VAL A 1 281 ? 11.706 -14.428 -9.504 1 98.17 281 VAL A C 1
ATOM 2083 O O . VAL A 1 281 ? 11.174 -13.742 -10.38 1 98.17 281 VAL A O 1
ATOM 2086 N N . PRO A 1 282 ? 11.094 -14.693 -8.355 1 98.65 282 PRO A N 1
ATOM 2087 C CA . PRO A 1 282 ? 9.816 -14.038 -8.068 1 98.65 282 PRO A CA 1
ATOM 2088 C C . PRO A 1 282 ? 9.909 -12.515 -8.114 1 98.65 282 PRO A C 1
ATOM 2090 O O . PRO A 1 282 ? 10.939 -11.944 -7.747 1 98.65 282 PRO A O 1
ATOM 2093 N N . VAL A 1 283 ? 8.829 -11.9 -8.573 1 98.25 283 VAL A N 1
ATOM 2094 C CA . VAL A 1 283 ? 8.752 -10.445 -8.649 1 98.25 283 VAL A CA 1
ATOM 2095 C C . VAL A 1 283 ? 7.514 -9.952 -7.903 1 98.25 283 VAL A C 1
ATOM 2097 O O . VAL A 1 283 ? 6.401 -10.418 -8.159 1 98.25 283 VAL A O 1
ATOM 2100 N N . LEU A 1 284 ? 7.685 -9.113 -6.93 1 98.43 284 LEU A N 1
ATOM 2101 C CA . LEU A 1 284 ? 6.566 -8.412 -6.308 1 98.43 284 LEU A CA 1
ATOM 2102 C C . LEU A 1 284 ? 6.275 -7.102 -7.031 1 98.43 284 LEU A C 1
ATOM 2104 O O . LEU A 1 284 ? 7.156 -6.248 -7.156 1 98.43 284 LEU A O 1
ATOM 2108 N N . MET A 1 285 ? 5.036 -6.973 -7.467 1 96.69 285 MET A N 1
ATOM 2109 C CA . MET A 1 285 ? 4.639 -5.8 -8.241 1 96.69 285 MET A CA 1
ATOM 2110 C C . MET A 1 285 ? 3.394 -5.151 -7.646 1 96.69 285 MET A C 1
ATOM 2112 O O . MET A 1 285 ? 2.55 -5.835 -7.064 1 96.69 285 MET A O 1
ATOM 2116 N N . ALA A 1 286 ? 3.364 -3.882 -7.807 1 95.33 286 ALA A N 1
ATOM 2117 C CA . ALA A 1 286 ? 2.17 -3.12 -7.45 1 95.33 286 ALA A CA 1
ATOM 2118 C C . ALA A 1 286 ? 1.975 -1.934 -8.392 1 95.33 286 ALA A C 1
ATOM 2120 O O . ALA A 1 286 ? 2.934 -1.451 -8.998 1 95.33 286 ALA A O 1
ATOM 2121 N N . HIS A 1 287 ? 0.73 -1.574 -8.456 1 90.8 287 HIS A N 1
ATOM 2122 C CA . HIS A 1 287 ? 0.381 -0.422 -9.28 1 90.8 287 HIS A CA 1
ATOM 2123 C C . HIS A 1 287 ? -0.161 0.721 -8.428 1 90.8 287 HIS A C 1
ATOM 2125 O O . HIS A 1 287 ? -0.808 0.485 -7.405 1 90.8 287 HIS A O 1
ATOM 2131 N N . MET B 1 1 ? 5.439 2.262 10.009 1 92.74 1 MET B N 1
ATOM 2132 C CA . MET B 1 1 ? 5.153 3.69 9.897 1 92.74 1 MET B CA 1
ATOM 2133 C C . MET B 1 1 ? 6.124 4.507 10.742 1 92.74 1 MET B C 1
ATOM 2135 O O . MET B 1 1 ? 5.713 5.192 11.68 1 92.74 1 MET B O 1
ATOM 2139 N N . LYS B 1 2 ? 7.319 4.394 10.341 1 97.07 2 LYS B N 1
ATOM 2140 C CA . LYS B 1 2 ? 8.393 4.93 11.172 1 97.07 2 LYS B CA 1
ATOM 2141 C C . LYS B 1 2 ? 8.827 6.311 10.688 1 97.07 2 LYS B C 1
ATOM 2143 O O . LYS B 1 2 ? 9.606 6.992 11.357 1 97.07 2 LYS B O 1
ATOM 2148 N N . THR B 1 3 ? 8.32 6.748 9.567 1 97.86 3 THR B N 1
ATOM 2149 C CA . THR B 1 3 ? 8.718 8.053 9.051 1 97.86 3 THR B CA 1
ATOM 2150 C C . THR B 1 3 ? 7.499 8.849 8.594 1 97.86 3 THR B C 1
ATOM 2152 O O . THR B 1 3 ? 6.639 8.324 7.884 1 97.86 3 THR B O 1
ATOM 2155 N N . LEU B 1 4 ? 7.449 10.074 8.986 1 98.65 4 LEU B N 1
ATOM 2156 C CA . LEU B 1 4 ? 6.362 10.978 8.629 1 98.65 4 LEU B CA 1
ATOM 2157 C C . LEU B 1 4 ? 6.903 12.254 7.991 1 98.65 4 LEU B C 1
ATOM 2159 O O . LEU B 1 4 ? 7.87 12.837 8.485 1 98.65 4 LEU B O 1
ATOM 2163 N N . LEU B 1 5 ? 6.278 12.636 6.921 1 98.61 5 LEU B N 1
ATOM 2164 C CA . LEU B 1 5 ? 6.596 13.914 6.294 1 98.61 5 LEU B CA 1
ATOM 2165 C C . LEU B 1 5 ? 5.526 14.955 6.607 1 98.61 5 LEU B C 1
ATOM 2167 O O . LEU B 1 5 ? 4.33 14.665 6.528 1 98.61 5 LEU B O 1
ATOM 2171 N N . VAL B 1 6 ? 5.967 16.152 6.978 1 98.47 6 VAL B N 1
ATOM 2172 C CA . VAL B 1 6 ? 5.056 17.265 7.221 1 98.47 6 VAL B CA 1
ATOM 2173 C C . VAL B 1 6 ? 5.474 18.468 6.378 1 98.47 6 VAL B C 1
ATOM 2175 O O . VAL B 1 6 ? 6.38 19.214 6.756 1 98.47 6 VAL B O 1
ATOM 2178 N N . PRO B 1 7 ? 4.836 18.67 5.224 1 97.23 7 PRO B N 1
ATOM 2179 C CA . PRO B 1 7 ? 5.06 19.936 4.522 1 97.23 7 PRO B CA 1
ATOM 2180 C C . PRO B 1 7 ? 4.489 21.136 5.274 1 97.23 7 PRO B C 1
ATOM 2182 O O . PRO B 1 7 ? 3.313 21.133 5.647 1 97.23 7 PRO B O 1
ATOM 2185 N N . VAL B 1 8 ? 5.298 22.091 5.466 1 96.09 8 VAL B N 1
ATOM 2186 C CA . VAL B 1 8 ? 4.888 23.202 6.318 1 96.09 8 VAL B CA 1
ATOM 2187 C C . VAL B 1 8 ? 4.784 24.48 5.488 1 96.09 8 VAL B C 1
ATOM 2189 O O . VAL B 1 8 ? 5.785 24.965 4.955 1 96.09 8 VAL B O 1
ATOM 2192 N N . THR B 1 9 ? 3.613 24.921 5.334 1 90.92 9 THR B N 1
ATOM 2193 C CA . THR B 1 9 ? 3.247 26.243 4.836 1 90.92 9 THR B CA 1
ATOM 2194 C C . THR B 1 9 ? 2.333 26.96 5.826 1 90.92 9 THR B C 1
ATOM 2196 O O . THR B 1 9 ? 1.51 26.327 6.489 1 90.92 9 THR B O 1
ATOM 2199 N N . LEU B 1 10 ? 2.492 28.257 5.828 1 92 10 LEU B N 1
ATOM 2200 C CA . LEU B 1 10 ? 1.731 28.98 6.841 1 92 10 LEU B CA 1
ATOM 2201 C C . LEU B 1 10 ? 0.239 28.941 6.531 1 92 10 LEU B C 1
ATOM 2203 O O . LEU B 1 10 ? -0.185 29.346 5.446 1 92 10 LEU B O 1
ATOM 2207 N N . HIS B 1 11 ? -0.5 28.425 7.462 1 92.64 11 HIS B N 1
ATOM 2208 C CA . HIS B 1 11 ? -1.959 28.405 7.454 1 92.64 11 HIS B CA 1
ATOM 2209 C C . HIS B 1 11 ? -2.514 28.152 8.852 1 92.64 11 HIS B C 1
ATOM 2211 O O . HIS B 1 11 ? -1.77 27.778 9.761 1 92.64 11 HIS B O 1
ATOM 2217 N N . ASP B 1 12 ? -3.749 28.31 9.062 1 94.74 12 ASP B N 1
ATOM 2218 C CA . ASP B 1 12 ? -4.38 28.331 10.378 1 94.74 12 ASP B CA 1
ATOM 2219 C C . ASP B 1 12 ? -4.482 26.923 10.96 1 94.74 12 ASP B C 1
ATOM 2221 O O . ASP B 1 12 ? -4.661 26.756 12.169 1 94.74 12 ASP B O 1
ATOM 2225 N N . ALA B 1 13 ? -4.311 25.892 10.207 1 95.76 13 ALA B N 1
ATOM 2226 C CA . ALA B 1 13 ? -4.514 24.516 10.654 1 95.76 13 ALA B CA 1
ATOM 2227 C C . ALA B 1 13 ? -3.207 23.899 11.143 1 95.76 13 ALA B C 1
ATOM 2229 O O . ALA B 1 13 ? -3.176 22.734 11.547 1 95.76 13 ALA B O 1
ATOM 2230 N N . LEU B 1 14 ? -2.112 24.592 11.195 1 96.95 14 LEU B N 1
ATOM 2231 C CA . LEU B 1 14 ? -0.787 24.058 11.494 1 96.95 14 LEU B CA 1
ATOM 2232 C C . LEU B 1 14 ? -0.763 23.404 12.871 1 96.95 14 LEU B C 1
ATOM 2234 O O . LEU B 1 14 ? -0.212 22.313 13.036 1 96.95 14 LEU B O 1
ATOM 2238 N N . PRO B 1 15 ? -1.418 24.059 13.875 1 97.68 15 PRO B N 1
ATOM 2239 C CA . PRO B 1 15 ? -1.396 23.396 15.181 1 97.68 15 PRO B CA 1
ATOM 2240 C C . PRO B 1 15 ? -1.99 21.99 15.14 1 97.68 15 PRO B C 1
ATOM 2242 O O . PRO B 1 15 ? -1.452 21.07 15.761 1 97.68 15 PRO B O 1
ATOM 2245 N N . SER B 1 16 ? -3.061 21.829 14.41 1 98.44 16 SER B N 1
ATOM 2246 C CA . SER B 1 16 ? -3.696 20.52 14.293 1 98.44 16 SER B CA 1
ATOM 2247 C C . SER B 1 16 ? -2.819 19.547 13.512 1 98.44 16 SER B C 1
ATOM 2249 O O . SER B 1 16 ? -2.737 18.366 13.853 1 98.44 16 SER B O 1
ATOM 2251 N N . VAL B 1 17 ? -2.174 20.023 12.462 1 98.64 17 VAL B N 1
ATOM 2252 C CA . VAL B 1 17 ? -1.271 19.196 11.668 1 98.64 17 VAL B CA 1
ATOM 2253 C C . VAL B 1 17 ? -0.133 18.683 12.547 1 98.64 17 VAL B C 1
ATOM 2255 O O . VAL B 1 17 ? 0.175 17.489 12.54 1 98.64 17 VAL B O 1
ATOM 2258 N N . PHE B 1 18 ? 0.439 19.566 13.338 1 98.8 18 PHE B N 1
ATOM 2259 C CA . PHE B 1 18 ? 1.548 19.195 14.21 1 98.8 18 PHE B CA 1
ATOM 2260 C C . PHE B 1 18 ? 1.092 18.208 15.277 1 98.8 18 PHE B C 1
ATOM 2262 O O . PHE B 1 18 ? 1.763 17.204 15.529 1 98.8 18 PHE B O 1
ATOM 2269 N N . ALA B 1 19 ? -0.043 18.464 15.857 1 98.83 19 ALA B N 1
ATOM 2270 C CA . ALA B 1 19 ? -0.565 17.578 16.894 1 98.83 19 ALA B CA 1
ATOM 2271 C C . ALA B 1 19 ? -0.841 16.184 16.337 1 98.83 19 ALA B C 1
ATOM 2273 O O . ALA B 1 19 ? -0.552 15.179 16.99 1 98.83 19 ALA B O 1
ATOM 2274 N N . THR B 1 20 ? -1.408 16.16 15.181 1 98.85 20 THR B N 1
ATOM 2275 C CA . THR B 1 20 ? -1.698 14.889 14.529 1 98.85 20 THR B CA 1
ATOM 2276 C C . THR B 1 20 ? -0.414 14.106 14.274 1 98.85 20 THR B C 1
ATOM 2278 O O . THR B 1 20 ? -0.34 12.911 14.568 1 98.85 20 THR B O 1
ATOM 2281 N N . ALA B 1 21 ? 0.61 14.765 13.742 1 98.88 21 ALA B N 1
ATOM 2282 C CA . ALA B 1 21 ? 1.897 14.125 13.485 1 98.88 21 ALA B CA 1
ATOM 2283 C C . ALA B 1 21 ? 2.505 13.579 14.774 1 98.88 21 ALA B C 1
ATOM 2285 O O . ALA B 1 21 ? 3.025 12.461 14.797 1 98.88 21 ALA B O 1
ATOM 2286 N N . VAL B 1 22 ? 2.401 14.315 15.841 1 98.87 22 VAL B N 1
ATOM 2287 C CA . VAL B 1 22 ? 2.975 13.933 17.127 1 98.87 22 VAL B CA 1
ATOM 2288 C C . VAL B 1 22 ? 2.26 12.696 17.666 1 98.87 22 VAL B C 1
ATOM 2290 O O . VAL B 1 22 ? 2.901 11.77 18.168 1 98.87 22 VAL B O 1
ATOM 2293 N N . LEU B 1 23 ? 0.95 12.653 17.622 1 98.84 23 LEU B N 1
ATOM 2294 C CA . LEU B 1 23 ? 0.185 11.504 18.096 1 98.84 23 LEU B CA 1
ATOM 2295 C C . LEU B 1 23 ? 0.593 10.236 17.354 1 98.84 23 LEU B C 1
ATOM 2297 O O . LEU B 1 23 ? 0.773 9.183 17.969 1 98.84 23 LEU B O 1
ATOM 2301 N N . VAL B 1 24 ? 0.792 10.366 16.038 1 98.68 24 VAL B N 1
ATOM 2302 C CA . VAL B 1 24 ? 1.206 9.21 15.249 1 98.68 24 VAL B CA 1
ATOM 2303 C C . VAL B 1 24 ? 2.626 8.803 15.633 1 98.68 24 VAL B C 1
ATOM 2305 O O . VAL B 1 24 ? 2.91 7.618 15.82 1 98.68 24 VAL B O 1
ATOM 2308 N N . ALA B 1 25 ? 3.47 9.796 15.736 1 98.66 25 ALA B N 1
ATOM 2309 C CA . ALA B 1 25 ? 4.864 9.517 16.067 1 98.66 25 ALA B CA 1
ATOM 2310 C C . ALA B 1 25 ? 4.979 8.824 17.422 1 98.66 25 ALA B C 1
ATOM 2312 O O . ALA B 1 25 ? 5.809 7.931 17.602 1 98.66 25 ALA B O 1
ATOM 2313 N N . ARG B 1 26 ? 4.204 9.248 18.357 1 98.32 26 ARG B N 1
ATOM 2314 C CA . ARG B 1 26 ? 4.228 8.625 19.677 1 98.32 26 ARG B CA 1
ATOM 2315 C C . ARG B 1 26 ? 3.715 7.19 19.615 1 98.32 26 ARG B C 1
ATOM 2317 O O . ARG B 1 26 ? 4.191 6.323 20.35 1 98.32 26 ARG B O 1
ATOM 2324 N N . ARG B 1 27 ? 2.782 6.981 18.812 1 97.58 27 ARG B N 1
ATOM 2325 C CA . ARG B 1 27 ? 2.172 5.661 18.698 1 97.58 27 ARG B CA 1
ATOM 2326 C C . ARG B 1 27 ? 3.133 4.666 18.057 1 97.58 27 ARG B C 1
ATOM 2328 O O . ARG B 1 27 ? 3.165 3.493 18.435 1 97.58 27 ARG B O 1
ATOM 2335 N N . PHE B 1 28 ? 3.978 5.132 17.098 1 97.48 28 PHE B N 1
ATOM 2336 C CA . PHE B 1 28 ? 4.746 4.188 16.295 1 97.48 28 PHE B CA 1
ATOM 2337 C C . PHE B 1 28 ? 6.242 4.411 16.481 1 97.48 28 PHE B C 1
ATOM 2339 O O . PHE B 1 28 ? 7.059 3.683 15.912 1 97.48 28 PHE B O 1
ATOM 2346 N N . GLY B 1 29 ? 6.618 5.413 17.287 1 97.72 29 GLY B N 1
ATOM 2347 C CA . GLY B 1 29 ? 8.028 5.745 17.417 1 97.72 29 GLY B CA 1
ATOM 2348 C C . GLY B 1 29 ? 8.637 6.279 16.135 1 97.72 29 GLY B C 1
ATOM 2349 O O . GLY B 1 29 ? 9.721 5.854 15.731 1 97.72 29 GLY B O 1
ATOM 2350 N N . SER B 1 30 ? 7.946 7.251 15.538 1 98.11 30 SER B N 1
ATOM 2351 C CA . SER B 1 30 ? 8.299 7.697 14.194 1 98.11 30 SER B CA 1
ATOM 2352 C C . SER B 1 30 ? 9.234 8.902 14.24 1 98.11 30 SER B C 1
ATOM 2354 O O . SER B 1 30 ? 9.27 9.629 15.236 1 98.11 30 SER B O 1
ATOM 2356 N N . LEU B 1 31 ? 9.983 9.073 13.183 1 98.07 31 LEU B N 1
ATOM 2357 C CA . LEU B 1 31 ? 10.689 10.308 12.86 1 98.07 31 LEU B CA 1
ATOM 2358 C C . LEU B 1 31 ? 9.798 11.249 12.056 1 98.07 31 LEU B C 1
ATOM 2360 O O . LEU B 1 31 ? 9.321 10.888 10.978 1 98.07 31 LEU B O 1
ATOM 2364 N N . ILE B 1 32 ? 9.554 12.417 12.607 1 98.57 32 ILE B N 1
ATOM 2365 C CA . ILE B 1 32 ? 8.828 13.455 11.885 1 98.57 32 ILE B CA 1
ATOM 2366 C C . ILE B 1 32 ? 9.816 14.367 11.16 1 98.57 32 ILE B C 1
ATOM 2368 O O . ILE B 1 32 ? 10.66 15.005 11.793 1 98.57 32 ILE B O 1
ATOM 2372 N N . GLU B 1 33 ? 9.706 14.465 9.869 1 97.98 33 GLU B N 1
ATOM 2373 C CA . GLU B 1 33 ? 10.506 15.437 9.129 1 97.98 33 GLU B CA 1
ATOM 2374 C C . GLU B 1 33 ? 9.639 16.572 8.593 1 97.98 33 GLU B C 1
ATOM 2376 O O . GLU B 1 33 ? 8.735 16.342 7.787 1 97.98 33 GLU B O 1
ATOM 2381 N N . GLY B 1 34 ? 9.888 17.731 9.049 1 97.79 34 GLY B N 1
ATOM 2382 C CA . GLY B 1 34 ? 9.272 18.923 8.489 1 97.79 34 GLY B CA 1
ATOM 2383 C C . GLY B 1 34 ? 10.071 19.531 7.352 1 97.79 34 GLY B C 1
ATOM 2384 O O . GLY B 1 34 ? 11.303 19.557 7.397 1 97.79 34 GLY B O 1
ATOM 2385 N N . VAL B 1 35 ? 9.347 19.97 6.331 1 96.04 35 VAL B N 1
ATOM 2386 C CA . VAL B 1 35 ? 10 20.683 5.238 1 96.04 35 VAL B CA 1
ATOM 2387 C C . VAL B 1 35 ? 9.262 21.99 4.958 1 96.04 35 VAL B C 1
ATOM 2389 O O . VAL B 1 35 ? 8.038 22.06 5.094 1 96.04 35 VAL B O 1
ATOM 2392 N N . ALA B 1 36 ? 9.989 23.003 4.527 1 92.74 36 ALA B N 1
ATOM 2393 C CA . ALA B 1 36 ? 9.369 24.265 4.131 1 92.74 36 ALA B CA 1
ATOM 2394 C C . ALA B 1 36 ? 8.842 24.193 2.701 1 92.74 36 ALA B C 1
ATOM 2396 O O . ALA B 1 36 ? 9.619 24.216 1.744 1 92.74 36 ALA B O 1
ATOM 2397 N N . LEU B 1 37 ? 7.599 24.113 2.599 1 88.86 37 LEU B N 1
ATOM 2398 C CA . LEU B 1 37 ? 7.008 24.079 1.266 1 88.86 37 LEU B CA 1
ATOM 2399 C C . LEU B 1 37 ? 6.7 25.489 0.772 1 88.86 37 LEU B C 1
ATOM 2401 O O . LEU B 1 37 ? 5.953 26.228 1.418 1 88.86 37 LEU B O 1
ATOM 2405 N N . ARG B 1 38 ? 7.303 25.847 -0.336 1 84.16 38 ARG B N 1
ATOM 2406 C CA . ARG B 1 38 ? 7.114 27.155 -0.954 1 84.16 38 ARG B CA 1
ATOM 2407 C C . ARG B 1 38 ? 6.54 27.019 -2.36 1 84.16 38 ARG B C 1
ATOM 2409 O O . ARG B 1 38 ? 6.811 26.037 -3.054 1 84.16 38 ARG B O 1
ATOM 2416 N N . PRO B 1 39 ? 5.63 27.936 -2.7 1 76.28 39 PRO B N 1
ATOM 2417 C CA . PRO B 1 39 ? 5.141 27.886 -4.08 1 76.28 39 PRO B CA 1
ATOM 2418 C C . PRO B 1 39 ? 6.257 28.056 -5.108 1 76.28 39 PRO B C 1
ATOM 2420 O O . PRO B 1 39 ? 7.247 28.742 -4.842 1 76.28 39 PRO B O 1
ATOM 2423 N N . ALA B 1 40 ? 6.144 27.298 -6.2 1 68.59 40 ALA B N 1
ATOM 2424 C CA . ALA B 1 40 ? 7.107 27.481 -7.283 1 68.59 40 ALA B CA 1
ATOM 2425 C C . ALA B 1 40 ? 6.92 28.835 -7.961 1 68.59 40 ALA B C 1
ATOM 2427 O O . ALA B 1 40 ? 5.79 29.297 -8.137 1 68.59 40 ALA B O 1
ATOM 2428 N N . LEU B 1 41 ? 7.85 29.817 -7.998 1 58.61 41 LEU B N 1
ATOM 2429 C CA . LEU B 1 41 ? 7.776 31.135 -8.618 1 58.61 41 LEU B CA 1
ATOM 2430 C C . LEU B 1 41 ? 7.12 31.052 -9.993 1 58.61 41 LEU B C 1
ATOM 2432 O O . LEU B 1 41 ? 6.39 31.962 -10.392 1 58.61 41 LEU B O 1
ATOM 2436 N N . ALA B 1 42 ? 7.642 30.278 -10.94 1 53.17 42 ALA B N 1
ATOM 2437 C CA . ALA B 1 42 ? 7.287 30.353 -12.355 1 53.17 42 ALA B CA 1
ATOM 2438 C C . ALA B 1 42 ? 5.814 30.019 -12.57 1 53.17 42 ALA B C 1
ATOM 2440 O O . ALA B 1 42 ? 5.232 30.38 -13.595 1 53.17 42 ALA B O 1
ATOM 2441 N N . GLU B 1 43 ? 5.201 29.175 -11.797 1 48.22 43 GLU B N 1
ATOM 2442 C CA . GLU B 1 43 ? 3.856 28.701 -12.111 1 48.22 43 GLU B CA 1
ATOM 2443 C C . GLU B 1 43 ? 2.86 29.856 -12.154 1 48.22 43 GLU B C 1
ATOM 2445 O O . GLU B 1 43 ? 1.81 29.754 -12.791 1 48.22 43 GLU B O 1
ATOM 2450 N N . TYR B 1 44 ? 2.916 31.002 -11.538 1 44.13 44 TYR B N 1
ATOM 2451 C CA . TYR B 1 44 ? 1.888 32.036 -11.501 1 44.13 44 TYR B CA 1
ATOM 2452 C C . TYR B 1 44 ? 2.214 33.166 -12.471 1 44.13 44 TYR B C 1
ATOM 2454 O O . TYR B 1 44 ? 1.398 34.065 -12.683 1 44.13 44 TYR B O 1
ATOM 2462 N N . VAL B 1 45 ? 3.422 33.518 -12.877 1 43.54 45 VAL B N 1
ATOM 2463 C CA . VAL B 1 45 ? 3.562 34.784 -13.589 1 43.54 45 VAL B CA 1
ATOM 2464 C C . VAL B 1 45 ? 3.499 34.54 -15.095 1 43.54 45 VAL B C 1
ATOM 2466 O O . VAL B 1 45 ? 4.358 33.857 -15.657 1 43.54 45 VAL B O 1
ATOM 2469 N N . PRO B 1 46 ? 2.403 34.627 -15.744 1 44.79 46 PRO B N 1
ATOM 2470 C CA . PRO B 1 46 ? 2.47 34.674 -17.206 1 44.79 46 PRO B CA 1
ATOM 2471 C C . PRO B 1 46 ? 3.563 35.61 -17.717 1 44.79 46 PRO B C 1
ATOM 2473 O O . PRO B 1 46 ? 3.672 36.748 -17.254 1 44.79 46 PRO B O 1
ATOM 2476 N N . VAL B 1 47 ? 4.645 35.173 -18.349 1 44.98 47 VAL B N 1
ATOM 2477 C CA . VAL B 1 47 ? 5.768 35.91 -18.92 1 44.98 47 VAL B CA 1
ATOM 2478 C C . VAL B 1 47 ? 5.259 37.173 -19.611 1 44.98 47 VAL B C 1
ATOM 2480 O O . VAL B 1 47 ? 5.895 38.227 -19.538 1 44.98 47 VAL B O 1
ATOM 2483 N N . ASP B 1 48 ? 4.222 36.85 -20.384 1 44.88 48 ASP B N 1
ATOM 2484 C CA . ASP B 1 48 ? 3.81 37.933 -21.271 1 44.88 48 ASP B CA 1
ATOM 2485 C C . ASP B 1 48 ? 3.266 39.118 -20.475 1 44.88 48 ASP B C 1
ATOM 2487 O O . ASP B 1 48 ? 3.087 40.209 -21.02 1 44.88 48 ASP B O 1
ATOM 2491 N N . MET B 1 49 ? 2.439 38.805 -19.506 1 42.37 49 MET B N 1
ATOM 2492 C CA . MET B 1 49 ? 1.821 39.961 -18.863 1 42.37 49 MET B CA 1
ATOM 2493 C C . MET B 1 49 ? 2.846 40.746 -18.052 1 42.37 49 MET B C 1
ATOM 2495 O O . MET B 1 49 ? 2.543 41.822 -17.534 1 42.37 49 MET B O 1
ATOM 2499 N N . VAL B 1 50 ? 3.832 40.012 -17.383 1 42.75 50 VAL B N 1
ATOM 2500 C CA . VAL B 1 50 ? 4.746 40.862 -16.627 1 42.75 50 VAL B CA 1
ATOM 2501 C C . VAL B 1 50 ? 5.59 41.696 -17.588 1 42.75 50 VAL B C 1
ATOM 2503 O O . VAL B 1 50 ? 6.362 41.15 -18.38 1 42.75 50 VAL B O 1
ATOM 2506 N N . GLY B 1 51 ? 5.114 42.722 -18.247 1 39.5 51 GLY B N 1
ATOM 2507 C CA . GLY B 1 51 ? 6.137 43.722 -18.507 1 39.5 51 GLY B CA 1
ATOM 2508 C C . GLY B 1 51 ? 7.34 43.598 -17.591 1 39.5 51 GLY B C 1
ATOM 2509 O O . GLY B 1 51 ? 7.293 42.88 -16.59 1 39.5 51 GLY B O 1
ATOM 2510 N N . GLY B 1 52 ? 8.49 44.348 -17.738 1 40.46 52 GLY B N 1
ATOM 2511 C CA . GLY B 1 52 ? 9.696 44.523 -16.944 1 40.46 52 GLY B CA 1
ATOM 2512 C C . GLY B 1 52 ? 9.466 44.32 -15.458 1 40.46 52 GLY B C 1
ATOM 2513 O O . GLY B 1 52 ? 10.348 44.602 -14.644 1 40.46 52 GLY B O 1
ATOM 2514 N N . MET B 1 53 ? 8.205 44.628 -14.972 1 38.5 53 MET B N 1
ATOM 2515 C CA . MET B 1 53 ? 8.106 44.579 -13.516 1 38.5 53 MET B CA 1
ATOM 2516 C C . MET B 1 53 ? 8.382 43.171 -12.999 1 38.5 53 MET B C 1
ATOM 2518 O O . MET B 1 53 ? 7.737 42.211 -13.425 1 38.5 53 MET B O 1
ATOM 2522 N N . THR B 1 54 ? 9.628 42.753 -12.931 1 40.84 54 THR B N 1
ATOM 2523 C CA . THR B 1 54 ? 10.247 41.66 -12.189 1 40.84 54 THR B CA 1
ATOM 2524 C C . THR B 1 54 ? 9.322 41.166 -11.081 1 40.84 54 THR B C 1
ATOM 2526 O O . THR B 1 54 ? 9.05 41.892 -10.122 1 40.84 54 THR B O 1
ATOM 2529 N N . TRP B 1 55 ? 8.101 40.805 -11.363 1 44.31 55 TRP B N 1
ATOM 2530 C CA . TRP B 1 55 ? 7.308 40.029 -10.415 1 44.31 55 TRP B CA 1
ATOM 2531 C C . TRP B 1 55 ? 8.204 39.154 -9.544 1 44.31 55 TRP B C 1
ATOM 2533 O O . TRP B 1 55 ? 8.644 38.085 -9.973 1 44.31 55 TRP B O 1
ATOM 2543 N N . LEU B 1 56 ? 9.254 39.53 -9.155 1 43.91 56 LEU B N 1
ATOM 2544 C CA . LEU B 1 56 ? 10.092 39.206 -8.005 1 43.91 56 LEU B CA 1
ATOM 2545 C C . LEU B 1 56 ? 9.238 38.817 -6.803 1 43.91 56 LEU B C 1
ATOM 2547 O O . LEU B 1 56 ? 8.761 39.685 -6.068 1 43.91 56 LEU B O 1
ATOM 2551 N N . ARG B 1 57 ? 7.998 38.266 -6.996 1 50.44 57 ARG B N 1
ATOM 2552 C CA . ARG B 1 57 ? 7.752 37.792 -5.638 1 50.44 57 ARG B CA 1
ATOM 2553 C C . ARG B 1 57 ? 9.063 37.526 -4.905 1 50.44 57 ARG B C 1
ATOM 2555 O O . ARG B 1 57 ? 9.998 36.963 -5.478 1 50.44 57 ARG B O 1
ATOM 2562 N N . ASP B 1 58 ? 9.334 38.247 -3.909 1 59.43 58 ASP B N 1
ATOM 2563 C CA . ASP B 1 58 ? 10.538 38.528 -3.133 1 59.43 58 ASP B CA 1
ATOM 2564 C C . ASP B 1 58 ? 11.108 37.25 -2.521 1 59.43 58 ASP B C 1
ATOM 2566 O O . ASP B 1 58 ? 10.453 36.602 -1.702 1 59.43 58 ASP B O 1
ATOM 2570 N N . GLU B 1 59 ? 11.874 36.517 -3.331 1 68 59 GLU B N 1
ATOM 2571 C CA . GLU B 1 59 ? 12.669 35.445 -2.738 1 68 59 GLU B CA 1
ATOM 2572 C C . GLU B 1 59 ? 12.87 35.671 -1.242 1 68 59 GLU B C 1
ATOM 2574 O O . GLU B 1 59 ? 12.851 34.72 -0.458 1 68 59 GLU B O 1
ATOM 2579 N N . GLU B 1 60 ? 12.929 36.989 -1.022 1 73.95 60 GLU B N 1
ATOM 2580 C CA . GLU B 1 60 ? 13.149 37.309 0.386 1 73.95 60 GLU B CA 1
ATOM 2581 C C . GLU B 1 60 ? 11.898 37.034 1.216 1 73.95 60 GLU B C 1
ATOM 2583 O O . GLU B 1 60 ? 11.99 36.531 2.338 1 73.95 60 GLU B O 1
ATOM 2588 N N . ALA B 1 61 ? 10.777 37.432 0.612 1 76.85 61 ALA B N 1
ATOM 2589 C CA . ALA B 1 61 ? 9.525 37.185 1.322 1 76.85 61 ALA B CA 1
ATOM 2590 C C . ALA B 1 61 ? 9.263 35.689 1.467 1 76.85 61 ALA B C 1
ATOM 2592 O O . ALA B 1 61 ? 8.816 35.23 2.52 1 76.85 61 ALA B O 1
ATOM 2593 N N . ASP B 1 62 ? 9.614 34.96 0.449 1 76.97 62 ASP B N 1
ATOM 2594 C CA . ASP B 1 62 ? 9.446 33.51 0.484 1 76.97 62 ASP B CA 1
ATOM 2595 C C . ASP B 1 62 ? 10.363 32.876 1.526 1 76.97 62 ASP B C 1
ATOM 2597 O O . ASP B 1 62 ? 9.955 31.963 2.247 1 76.97 62 ASP B O 1
ATOM 2601 N N . GLN B 1 63 ? 11.456 33.379 1.549 1 79.59 63 GLN B N 1
ATOM 2602 C CA . GLN B 1 63 ? 12.414 32.858 2.519 1 79.59 63 GLN B CA 1
ATOM 2603 C C . GLN B 1 63 ? 11.985 33.187 3.946 1 79.59 63 GLN B C 1
ATOM 2605 O O . GLN B 1 63 ? 12.153 32.37 4.854 1 79.59 63 GLN B O 1
ATOM 2610 N N . ALA B 1 64 ? 11.478 34.393 4.071 1 83.76 64 ALA B N 1
ATOM 2611 C CA . ALA B 1 64 ? 10.994 34.792 5.39 1 83.76 64 ALA B CA 1
ATOM 2612 C C . ALA B 1 64 ? 9.834 33.908 5.839 1 83.76 64 ALA B C 1
ATOM 2614 O O . ALA B 1 64 ? 9.768 33.502 7.001 1 83.76 64 ALA B O 1
ATOM 2615 N N . GLU B 1 65 ? 8.993 33.636 4.97 1 84.22 65 GLU B N 1
ATOM 2616 C CA . GLU B 1 65 ? 7.858 32.771 5.279 1 84.22 65 GLU B CA 1
ATOM 2617 C C . GLU B 1 65 ? 8.318 31.356 5.619 1 84.22 65 GLU B C 1
ATOM 2619 O O . GLU B 1 65 ? 7.768 30.718 6.518 1 84.22 65 GLU B O 1
ATOM 2624 N N . ALA B 1 66 ? 9.257 30.914 4.881 1 87.31 66 ALA B N 1
ATOM 2625 C CA . ALA B 1 66 ? 9.819 29.591 5.14 1 87.31 66 ALA B CA 1
ATOM 2626 C C . ALA B 1 66 ? 10.463 29.529 6.522 1 87.31 66 ALA B C 1
ATOM 2628 O O . ALA B 1 66 ? 10.342 28.523 7.226 1 87.31 66 ALA B O 1
ATOM 2629 N N . GLN B 1 67 ? 11.117 30.603 6.875 1 90.45 67 GLN B N 1
ATOM 2630 C CA . GLN B 1 67 ? 11.748 30.669 8.189 1 90.45 67 GLN B CA 1
ATOM 2631 C C . GLN B 1 67 ? 10.704 30.664 9.302 1 90.45 67 GLN B C 1
ATOM 2633 O O . GLN B 1 67 ? 10.86 29.962 10.303 1 90.45 67 GLN B O 1
ATOM 2638 N N . ASP B 1 68 ? 9.693 31.419 9.068 1 93.44 68 ASP B N 1
ATOM 2639 C CA . ASP B 1 68 ? 8.616 31.462 10.052 1 93.44 68 ASP B CA 1
ATOM 2640 C C . ASP B 1 68 ? 7.955 30.094 10.202 1 93.44 68 ASP B C 1
ATOM 2642 O O . ASP B 1 68 ? 7.702 29.64 11.32 1 93.44 68 ASP B O 1
ATOM 2646 N N . ALA B 1 69 ? 7.718 29.449 9.15 1 92.63 69 ALA B N 1
ATOM 2647 C CA . ALA B 1 69 ? 7.133 28.11 9.154 1 92.63 69 ALA B CA 1
ATOM 2648 C C . ALA B 1 69 ? 8.016 27.128 9.919 1 92.63 69 ALA B C 1
ATOM 2650 O O . ALA B 1 69 ? 7.522 26.345 10.734 1 92.63 69 ALA B O 1
ATOM 2651 N N . GLY B 1 70 ? 9.28 27.19 9.654 1 95.33 70 GLY B N 1
ATOM 2652 C CA . GLY B 1 70 ? 10.226 26.328 10.344 1 95.33 70 GLY B CA 1
ATOM 2653 C C . GLY B 1 70 ? 10.248 26.547 11.845 1 95.33 70 GLY B C 1
ATOM 2654 O O . GLY B 1 70 ? 10.309 25.587 12.617 1 95.33 70 GLY B O 1
ATOM 2655 N N . GLN B 1 71 ? 10.186 27.814 12.245 1 96.69 71 GLN B N 1
ATOM 2656 C CA . GLN B 1 71 ? 10.184 28.145 13.666 1 96.69 71 GLN B CA 1
ATOM 2657 C C . GLN B 1 71 ? 8.941 27.593 14.358 1 96.69 71 GLN B C 1
ATOM 2659 O O . GLN B 1 71 ? 9.025 27.063 15.468 1 96.69 71 GLN B O 1
ATOM 2664 N N . ARG B 1 72 ? 7.843 27.704 13.692 1 97.34 72 ARG B N 1
ATOM 2665 C CA . ARG B 1 72 ? 6.6 27.192 14.259 1 97.34 72 ARG B CA 1
ATOM 2666 C C . ARG B 1 72 ? 6.645 25.674 14.396 1 97.34 72 ARG B C 1
ATOM 2668 O O . ARG B 1 72 ? 6.194 25.123 15.402 1 97.34 72 ARG B O 1
ATOM 2675 N N . PHE B 1 73 ? 7.202 25.033 13.431 1 98.21 73 PHE B N 1
ATOM 2676 C CA . PHE B 1 73 ? 7.328 23.581 13.46 1 98.21 73 PHE B CA 1
ATOM 2677 C C . PHE B 1 73 ? 8.23 23.138 14.605 1 98.21 73 PHE B C 1
ATOM 2679 O O . PHE B 1 73 ? 7.841 22.301 15.422 1 98.21 73 PHE B O 1
ATOM 2686 N N . VAL B 1 74 ? 9.399 23.681 14.68 1 98.08 74 VAL B N 1
ATOM 2687 C CA . VAL B 1 74 ? 10.382 23.309 15.693 1 98.08 74 VAL B CA 1
ATOM 2688 C C . VAL B 1 74 ? 9.817 23.581 17.085 1 98.08 74 VAL B C 1
ATOM 2690 O O . VAL B 1 74 ? 9.925 22.741 17.981 1 98.08 74 VAL B O 1
ATOM 2693 N N . ALA B 1 75 ? 9.172 24.713 17.211 1 98.43 75 ALA B N 1
ATOM 2694 C CA . ALA B 1 75 ? 8.585 25.061 18.502 1 98.43 75 ALA B CA 1
ATOM 2695 C C . ALA B 1 75 ? 7.534 24.037 18.921 1 98.43 75 ALA B C 1
ATOM 2697 O O . ALA B 1 75 ? 7.475 23.639 20.087 1 98.43 75 ALA B O 1
ATOM 2698 N N . ALA B 1 76 ? 6.727 23.609 18.016 1 98.61 76 ALA B N 1
ATOM 2699 C CA . ALA B 1 76 ? 5.668 22.646 18.305 1 98.61 76 ALA B CA 1
ATOM 2700 C C . ALA B 1 76 ? 6.252 21.29 18.693 1 98.61 76 ALA B C 1
ATOM 2702 O O . ALA B 1 76 ? 5.76 20.637 19.617 1 98.61 76 ALA B O 1
ATOM 2703 N N . MET B 1 77 ? 7.298 20.839 17.968 1 98.7 77 MET B N 1
ATOM 2704 C CA . MET B 1 77 ? 7.936 19.561 18.269 1 98.7 77 MET B CA 1
ATOM 2705 C C . MET B 1 77 ? 8.619 19.601 19.633 1 98.7 77 MET B C 1
ATOM 2707 O O . MET B 1 77 ? 8.516 18.652 20.412 1 98.7 77 MET B O 1
ATOM 2711 N N . GLU B 1 78 ? 9.242 20.702 19.892 1 98.44 78 GLU B N 1
ATOM 2712 C CA . GLU B 1 78 ? 9.913 20.858 21.179 1 98.44 78 GLU B CA 1
ATOM 2713 C C . GLU B 1 78 ? 8.904 20.92 22.323 1 98.44 78 GLU B C 1
ATOM 2715 O O . GLU B 1 78 ? 9.122 20.329 23.382 1 98.44 78 GLU B O 1
ATOM 2720 N N . ALA B 1 79 ? 7.834 21.662 22.09 1 98.44 79 ALA B N 1
ATOM 2721 C CA . ALA B 1 79 ? 6.778 21.74 23.097 1 98.44 79 ALA B CA 1
ATOM 2722 C C . ALA B 1 79 ? 6.189 20.361 23.381 1 98.44 79 ALA B C 1
ATOM 2724 O O . ALA B 1 79 ? 5.741 20.089 24.497 1 98.44 79 ALA B O 1
ATOM 2725 N N . ALA B 1 80 ? 6.249 19.506 22.431 1 98.43 80 ALA B N 1
ATOM 2726 C CA . ALA B 1 80 ? 5.731 18.148 22.577 1 98.43 80 ALA B CA 1
ATOM 2727 C C . ALA B 1 80 ? 6.762 17.236 23.236 1 98.43 80 ALA B C 1
ATOM 2729 O O . ALA B 1 80 ? 6.501 16.051 23.456 1 98.43 80 ALA B O 1
ATOM 2730 N N . GLY B 1 81 ? 7.975 17.699 23.433 1 98.31 81 GLY B N 1
ATOM 2731 C CA . GLY B 1 81 ? 9.006 16.952 24.135 1 98.31 81 GLY B CA 1
ATOM 2732 C C . GLY B 1 81 ? 9.761 15.989 23.238 1 98.31 81 GLY B C 1
ATOM 2733 O O . GLY B 1 81 ? 10.304 14.989 23.711 1 98.31 81 GLY B O 1
ATOM 2734 N N . LEU B 1 82 ? 9.756 16.237 21.958 1 98.53 82 LEU B N 1
ATOM 2735 C CA . LEU B 1 82 ? 10.417 15.319 21.037 1 98.53 82 LEU B CA 1
ATOM 2736 C C . LEU B 1 82 ? 11.874 15.715 20.827 1 98.53 82 LEU B C 1
ATOM 2738 O O . LEU B 1 82 ? 12.178 16.891 20.613 1 98.53 82 LEU B O 1
ATOM 2742 N N . PRO B 1 83 ? 12.759 14.761 20.897 1 97.7 83 PRO B N 1
ATOM 2743 C CA . PRO B 1 83 ? 14.165 15.067 20.626 1 97.7 83 PRO B CA 1
ATOM 2744 C C . PRO B 1 83 ? 14.42 15.431 19.165 1 97.7 83 PRO B C 1
ATOM 2746 O O . PRO B 1 83 ? 13.809 14.85 18.265 1 97.7 83 PRO B O 1
ATOM 2749 N N . ARG B 1 84 ? 15.306 16.357 18.963 1 97.26 84 ARG B N 1
ATOM 2750 C CA . ARG B 1 84 ? 15.666 16.824 17.629 1 97.26 84 ARG B CA 1
ATOM 2751 C C . ARG B 1 84 ? 16.833 16.021 17.064 1 97.26 84 ARG B C 1
ATOM 2753 O O . ARG B 1 84 ? 17.788 15.715 17.781 1 97.26 84 ARG B O 1
ATOM 2760 N N . ARG B 1 85 ? 16.704 15.757 15.778 1 94.9 85 ARG B N 1
ATOM 2761 C CA . ARG B 1 85 ? 17.798 15.136 15.038 1 94.9 85 ARG B CA 1
ATOM 2762 C C . ARG B 1 85 ? 18.36 16.089 13.989 1 94.9 85 ARG B C 1
ATOM 2764 O O . ARG B 1 85 ? 17.647 16.963 13.491 1 94.9 85 ARG B O 1
ATOM 2771 N N . GLU B 1 86 ? 19.611 15.892 13.669 1 90.39 86 GLU B N 1
ATOM 2772 C CA . GLU B 1 86 ? 20.222 16.717 12.632 1 90.39 86 GLU B CA 1
ATOM 2773 C C . GLU B 1 86 ? 19.643 16.394 11.257 1 90.39 86 GLU B C 1
ATOM 2775 O O . GLU B 1 86 ? 19.403 15.228 10.937 1 90.39 86 GLU B O 1
ATOM 2780 N N . PRO B 1 87 ? 19.525 17.513 10.57 1 83.77 87 PRO B N 1
ATOM 2781 C CA . PRO B 1 87 ? 19.062 17.256 9.204 1 83.77 87 PRO B CA 1
ATOM 2782 C C . PRO B 1 87 ? 20.007 16.346 8.422 1 83.77 87 PRO B C 1
ATOM 2784 O O . PRO B 1 87 ? 21.228 16.482 8.526 1 83.77 87 PRO B O 1
ATOM 2787 N N . GLY B 1 88 ? 19.462 15.399 7.749 1 78.38 88 GLY B N 1
ATOM 2788 C CA . GLY B 1 88 ? 20.265 14.53 6.905 1 78.38 88 GLY B CA 1
ATOM 2789 C C . GLY B 1 88 ? 20.976 13.436 7.679 1 78.38 88 GLY B C 1
ATOM 2790 O O . GLY B 1 88 ? 21.664 12.599 7.092 1 78.38 88 GLY B O 1
ATOM 2791 N N . ALA B 1 89 ? 20.831 13.434 9.004 1 84.57 89 ALA B N 1
ATOM 2792 C CA . ALA B 1 89 ? 21.482 12.398 9.8 1 84.57 89 ALA B CA 1
ATOM 2793 C C . ALA B 1 89 ? 20.966 11.012 9.424 1 84.57 89 ALA B C 1
ATOM 2795 O O . ALA B 1 89 ? 19.767 10.828 9.205 1 84.57 89 ALA B O 1
ATOM 2796 N N . SER B 1 90 ? 21.969 10.156 9.324 1 88.68 90 SER B N 1
ATOM 2797 C CA . SER B 1 90 ? 21.642 8.771 9 1 88.68 90 SER B CA 1
ATOM 2798 C C . SER B 1 90 ? 20.954 8.077 10.17 1 88.68 90 SER B C 1
ATOM 2800 O O . SER B 1 90 ? 21.214 8.4 11.331 1 88.68 90 SER B O 1
ATOM 2802 N N . CYS B 1 91 ? 20.084 7.242 9.813 1 93.72 91 CYS B N 1
ATOM 2803 C CA . CYS B 1 91 ? 19.449 6.394 10.816 1 93.72 91 CYS B CA 1
ATOM 2804 C C . CYS B 1 91 ? 20.199 5.076 10.968 1 93.72 91 CYS B C 1
ATOM 2806 O O . CYS B 1 91 ? 20.705 4.527 9.988 1 93.72 91 CYS B O 1
ATOM 2808 N N . ALA B 1 92 ? 20.308 4.624 12.184 1 93.99 92 ALA B N 1
ATOM 2809 C CA . ALA B 1 92 ? 20.825 3.287 12.463 1 93.99 92 ALA B CA 1
ATOM 2810 C C . ALA B 1 92 ? 19.699 2.257 12.481 1 93.99 92 ALA B C 1
ATOM 2812 O O . ALA B 1 92 ? 18.887 2.232 13.409 1 93.99 92 ALA B O 1
ATOM 2813 N N . PRO B 1 93 ? 19.717 1.402 11.563 1 95.25 93 PRO B N 1
ATOM 2814 C CA . PRO B 1 93 ? 18.58 0.492 11.411 1 95.25 93 PRO B CA 1
ATOM 2815 C C . PRO B 1 93 ? 18.294 -0.312 12.677 1 95.25 93 PRO B C 1
ATOM 2817 O O . PRO B 1 93 ? 17.131 -0.503 13.042 1 95.25 93 PRO B O 1
ATOM 2820 N N . ASP B 1 94 ? 19.265 -0.668 13.379 1 94 94 ASP B N 1
ATOM 2821 C CA . ASP B 1 94 ? 19.1 -1.527 14.548 1 94 94 ASP B CA 1
ATOM 2822 C C . ASP B 1 94 ? 18.501 -0.752 15.719 1 94 94 ASP B C 1
ATOM 2824 O O . ASP B 1 94 ? 17.973 -1.349 16.66 1 94 94 ASP B O 1
ATOM 2828 N N . ALA B 1 95 ? 18.522 0.538 15.601 1 94.22 95 ALA B N 1
ATOM 2829 C CA . ALA B 1 95 ? 18.07 1.362 16.719 1 94.22 95 ALA B CA 1
ATOM 2830 C C . ALA B 1 95 ? 16.634 1.832 16.508 1 94.22 95 ALA B C 1
ATOM 2832 O O . ALA B 1 95 ? 15.998 2.342 17.434 1 94.22 95 ALA B O 1
ATOM 2833 N N . VAL B 1 96 ? 16.137 1.586 15.402 1 94.44 96 VAL B N 1
ATOM 2834 C CA . VAL B 1 96 ? 14.872 2.193 15 1 94.44 96 VAL B CA 1
ATOM 2835 C C . VAL B 1 96 ? 13.734 1.625 15.844 1 94.44 96 VAL B C 1
ATOM 2837 O O . VAL B 1 96 ? 12.823 2.356 16.242 1 94.44 96 VAL B O 1
ATOM 2840 N N . ALA B 1 97 ? 13.815 0.385 16.116 1 90.76 97 ALA B N 1
ATOM 2841 C CA . ALA B 1 97 ? 12.738 -0.271 16.853 1 90.76 97 ALA B CA 1
ATOM 2842 C C . ALA B 1 97 ? 12.539 0.372 18.222 1 90.76 97 ALA B C 1
ATOM 2844 O O . ALA B 1 97 ? 11.409 0.484 18.705 1 90.76 97 ALA B O 1
ATOM 2845 N N . ASN B 1 98 ? 13.621 0.974 18.754 1 92.7 98 ASN B N 1
ATOM 2846 C CA . ASN B 1 98 ? 13.56 1.508 20.11 1 92.7 98 ASN B CA 1
ATOM 2847 C C . ASN B 1 98 ? 13.793 3.016 20.13 1 92.7 98 ASN B C 1
ATOM 2849 O O . ASN B 1 98 ? 13.938 3.612 21.198 1 92.7 98 ASN B O 1
ATOM 2853 N N . ALA B 1 99 ? 13.935 3.652 19.054 1 91.6 99 ALA B N 1
ATOM 2854 C CA . ALA B 1 99 ? 14.322 5.058 18.974 1 91.6 99 ALA B CA 1
ATOM 2855 C C . ALA B 1 99 ? 13.211 5.964 19.497 1 91.6 99 ALA B C 1
ATOM 2857 O O . ALA B 1 99 ? 13.478 7.054 20.006 1 91.6 99 ALA B O 1
ATOM 2858 N N . GLY B 1 100 ? 11.89 5.58 19.546 1 95.71 100 GLY B N 1
ATOM 2859 C CA . GLY B 1 100 ? 10.78 6.439 19.926 1 95.71 100 GLY B CA 1
ATOM 2860 C C . GLY B 1 100 ? 10.559 7.589 18.962 1 95.71 100 GLY B C 1
ATOM 2861 O O . GLY B 1 100 ? 11.262 7.707 17.956 1 95.71 100 GLY B O 1
ATOM 2862 N N . PRO B 1 101 ? 9.649 8.532 19.299 1 98.18 101 PRO B N 1
ATOM 2863 C CA . PRO B 1 101 ? 9.364 9.663 18.413 1 98.18 101 PRO B CA 1
ATOM 2864 C C . PRO B 1 101 ? 10.457 10.73 18.448 1 98.18 101 PRO B C 1
ATOM 2866 O O . PRO B 1 101 ? 11.031 10.996 19.507 1 98.18 101 PRO B O 1
ATOM 2869 N N . ARG B 1 102 ? 10.752 11.28 17.364 1 98.11 102 ARG B N 1
ATOM 2870 C CA . ARG B 1 102 ? 11.76 12.313 17.152 1 98.11 102 ARG B CA 1
ATOM 2871 C C . ARG B 1 102 ? 11.429 13.158 15.926 1 98.11 102 ARG B C 1
ATOM 2873 O O . ARG B 1 102 ? 10.476 12.862 15.201 1 98.11 102 ARG B O 1
ATOM 2880 N N . TYR B 1 103 ? 12.226 14.272 15.762 1 98.17 103 TYR B N 1
ATOM 2881 C CA . TYR B 1 103 ? 11.916 15.111 14.609 1 98.17 103 TYR B CA 1
ATOM 2882 C C . TYR B 1 103 ? 13.184 15.711 14.014 1 98.17 103 TYR B C 1
ATOM 2884 O O . TYR B 1 103 ? 14.24 15.705 14.651 1 98.17 103 TYR B O 1
ATOM 2892 N N . ARG B 1 104 ? 13.067 16.093 12.801 1 97.38 104 ARG B N 1
ATOM 2893 C CA . ARG B 1 104 ? 14.087 16.909 12.15 1 97.38 104 ARG B CA 1
ATOM 2894 C C . ARG B 1 104 ? 13.454 17.923 11.203 1 97.38 104 ARG B C 1
ATOM 2896 O O . ARG B 1 104 ? 12.316 17.744 10.764 1 97.38 104 ARG B O 1
ATOM 2903 N N . TRP B 1 105 ? 14.122 18.982 10.977 1 96.56 105 TRP B N 1
ATOM 2904 C CA . TRP B 1 105 ? 13.689 20.077 10.116 1 96.56 105 TRP B CA 1
ATOM 2905 C C . TRP B 1 105 ? 14.633 20.242 8.929 1 96.56 105 TRP B C 1
ATOM 2907 O O . TRP B 1 105 ? 15.85 20.339 9.105 1 96.56 105 TRP B O 1
ATOM 2917 N N . GLN B 1 106 ? 14.049 20.208 7.713 1 91.67 106 GLN B N 1
ATOM 2918 C CA . GLN B 1 106 ? 14.801 20.438 6.484 1 91.67 106 GLN B CA 1
ATOM 2919 C C . GLN B 1 106 ? 14.395 21.756 5.83 1 91.67 106 GLN B C 1
ATOM 2921 O O . GLN B 1 106 ? 13.399 21.816 5.107 1 91.67 106 GLN B O 1
ATOM 2926 N N . PRO B 1 107 ? 15.143 22.878 5.963 1 85.09 107 PRO B N 1
ATOM 2927 C CA . PRO B 1 107 ? 14.738 24.217 5.527 1 85.09 107 PRO B CA 1
ATOM 2928 C C . PRO B 1 107 ? 14.962 24.444 4.034 1 85.09 107 PRO B C 1
ATOM 2930 O O . PRO B 1 107 ? 14.303 25.294 3.429 1 85.09 107 PRO B O 1
ATOM 2933 N N . ASP B 1 108 ? 15.908 23.822 3.419 1 84.26 108 ASP B N 1
ATOM 2934 C CA . ASP B 1 108 ? 16.306 24.152 2.054 1 84.26 108 ASP B CA 1
ATOM 2935 C C . ASP B 1 108 ? 15.904 23.046 1.082 1 84.26 108 ASP B C 1
ATOM 2937 O O . ASP B 1 108 ? 16.725 22.2 0.721 1 84.26 108 ASP B O 1
ATOM 2941 N N . VAL B 1 109 ? 14.592 23.159 0.801 1 87.83 109 VAL B N 1
ATOM 2942 C CA . VAL B 1 109 ? 14.108 22.219 -0.205 1 87.83 109 VAL B CA 1
ATOM 2943 C C . VAL B 1 109 ? 13.639 22.982 -1.442 1 87.83 109 VAL B C 1
ATOM 2945 O O . VAL B 1 109 ? 13.34 24.176 -1.367 1 87.83 109 VAL B O 1
ATOM 2948 N N . PRO B 1 110 ? 13.653 22.306 -2.602 1 87.67 110 PRO B N 1
ATOM 2949 C CA . PRO B 1 110 ? 13.145 22.956 -3.812 1 87.67 110 PRO B CA 1
ATOM 2950 C C . PRO B 1 110 ? 11.695 23.414 -3.672 1 87.67 110 PRO B C 1
ATOM 2952 O O . PRO B 1 110 ? 10.9 22.759 -2.993 1 87.67 110 PRO B O 1
ATOM 2955 N N . PRO B 1 111 ? 11.416 24.519 -4.276 1 85.79 111 PRO B N 1
ATOM 2956 C CA . PRO B 1 111 ? 10.033 24.995 -4.208 1 85.79 111 PRO B CA 1
ATOM 2957 C C . PRO B 1 111 ? 9.079 24.163 -5.063 1 85.79 111 PRO B C 1
ATOM 2959 O O . PRO B 1 111 ? 9.51 23.512 -6.018 1 85.79 111 PRO B O 1
ATOM 2962 N N . GLY B 1 112 ? 7.786 24.245 -4.692 1 85.48 112 GLY B N 1
ATOM 2963 C CA . GLY B 1 112 ? 6.732 23.678 -5.518 1 85.48 112 GLY B CA 1
ATOM 2964 C C . GLY B 1 112 ? 6.202 22.36 -4.986 1 85.48 112 GLY B C 1
ATOM 2965 O O . GLY B 1 112 ? 6.929 21.611 -4.33 1 85.48 112 GLY B O 1
ATOM 2966 N N . ASP B 1 113 ? 5.006 21.995 -5.367 1 84.98 113 ASP B N 1
ATOM 2967 C CA . ASP B 1 113 ? 4.312 20.784 -4.941 1 84.98 113 ASP B CA 1
ATOM 2968 C C . ASP B 1 113 ? 4.881 19.55 -5.638 1 84.98 113 ASP B C 1
ATOM 2970 O O . ASP B 1 113 ? 4.793 18.438 -5.114 1 84.98 113 ASP B O 1
ATOM 2974 N N . ALA B 1 114 ? 5.536 19.81 -6.738 1 87.35 114 ALA B N 1
ATOM 2975 C CA . ALA B 1 114 ? 6.154 18.684 -7.434 1 87.35 114 ALA B CA 1
ATOM 2976 C C . ALA B 1 114 ? 7.241 18.04 -6.579 1 87.35 114 ALA B C 1
ATOM 2978 O O . ALA B 1 114 ? 7.336 16.813 -6.505 1 87.35 114 ALA B O 1
ATOM 2979 N N . PHE B 1 115 ? 7.977 18.952 -5.966 1 92.6 115 PHE B N 1
ATOM 2980 C CA . PHE B 1 115 ? 8.978 18.443 -5.036 1 92.6 115 PHE B CA 1
ATOM 2981 C C . PHE B 1 115 ? 8.326 17.59 -3.953 1 92.6 115 PHE B C 1
ATOM 2983 O O . PHE B 1 115 ? 8.811 16.502 -3.637 1 92.6 115 PHE B O 1
ATOM 2990 N N . LEU B 1 116 ? 7.248 18.01 -3.444 1 94.61 116 LEU B N 1
ATOM 2991 C CA . LEU B 1 116 ? 6.564 17.31 -2.363 1 94.61 116 LEU B CA 1
ATOM 2992 C C . LEU B 1 116 ? 6.148 15.909 -2.8 1 94.61 116 LEU B C 1
ATOM 2994 O O . LEU B 1 116 ? 6.401 14.933 -2.091 1 94.61 116 LEU B O 1
ATOM 2998 N N . GLY B 1 117 ? 5.489 15.853 -3.944 1 95.01 117 GLY B N 1
ATOM 2999 C CA . GLY B 1 117 ? 5.053 14.562 -4.452 1 95.01 117 GLY B CA 1
ATOM 3000 C C . GLY B 1 117 ? 6.184 13.561 -4.587 1 95.01 117 GLY B C 1
ATOM 3001 O O . GLY B 1 117 ? 6.029 12.39 -4.236 1 95.01 117 GLY B O 1
ATOM 3002 N N . GLN B 1 118 ? 7.317 14.017 -5.037 1 96.62 118 GLN B N 1
ATOM 3003 C CA . GLN B 1 118 ? 8.483 13.164 -5.238 1 96.62 118 GLN B CA 1
ATOM 3004 C C . GLN B 1 118 ? 9.125 12.786 -3.906 1 96.62 118 GLN B C 1
ATOM 3006 O O . GLN B 1 118 ? 9.377 11.608 -3.645 1 96.62 118 GLN B O 1
ATOM 3011 N N . TYR B 1 119 ? 9.295 13.747 -3.076 1 97.23 119 TYR B N 1
ATOM 3012 C CA . TYR B 1 119 ? 9.987 13.548 -1.807 1 97.23 119 TYR B CA 1
ATOM 3013 C C . TYR B 1 119 ? 9.168 12.667 -0.871 1 97.23 119 TYR B C 1
ATOM 3015 O O . TYR B 1 119 ? 9.724 11.863 -0.119 1 97.23 119 TYR B O 1
ATOM 3023 N N . ALA B 1 120 ? 7.899 12.729 -0.952 1 98.13 120 ALA B N 1
ATOM 3024 C CA . ALA B 1 120 ? 6.985 11.988 -0.087 1 98.13 120 ALA B CA 1
ATOM 3025 C C . ALA B 1 120 ? 7.078 10.487 -0.348 1 98.13 120 ALA B C 1
ATOM 3027 O O . ALA B 1 120 ? 6.638 9.68 0.473 1 98.13 120 ALA B O 1
ATOM 3028 N N . ARG B 1 121 ? 7.638 10.096 -1.466 1 98.26 121 ARG B N 1
ATOM 3029 C CA . ARG B 1 121 ? 7.816 8.692 -1.822 1 98.26 121 ARG B CA 1
ATOM 3030 C C . ARG B 1 121 ? 8.734 7.987 -0.83 1 98.26 121 ARG B C 1
ATOM 3032 O O . ARG B 1 121 ? 8.761 6.756 -0.767 1 98.26 121 ARG B O 1
ATOM 3039 N N . LEU B 1 122 ? 9.485 8.732 0.02 1 98.01 122 LEU B N 1
ATOM 3040 C CA . LEU B 1 122 ? 10.492 8.193 0.927 1 98.01 122 LEU B CA 1
ATOM 3041 C C . LEU B 1 122 ? 9.901 7.945 2.311 1 98.01 122 LEU B C 1
ATOM 3043 O O . LEU B 1 122 ? 10.575 7.403 3.19 1 98.01 122 LEU B O 1
ATOM 3047 N N . PHE B 1 123 ? 8.624 8.295 2.511 1 98.42 123 PHE B N 1
ATOM 3048 C CA . PHE B 1 123 ? 8.063 8.281 3.857 1 98.42 123 PHE B CA 1
ATOM 3049 C C . PHE B 1 123 ? 6.874 7.332 3.938 1 98.42 123 PHE B C 1
ATOM 3051 O O . PHE B 1 123 ? 6.254 7.017 2.92 1 98.42 123 PHE B O 1
ATOM 3058 N N . SER B 1 124 ? 6.572 6.937 5.133 1 98.03 124 SER B N 1
ATOM 3059 C CA . SER B 1 124 ? 5.443 6.04 5.352 1 98.03 124 SER B CA 1
ATOM 3060 C C . SER B 1 124 ? 4.115 6.76 5.142 1 98.03 124 SER B C 1
ATOM 3062 O O . SER B 1 124 ? 3.126 6.145 4.739 1 98.03 124 SER B O 1
ATOM 3064 N N . ALA B 1 125 ? 4.114 8 5.471 1 98.57 125 ALA B N 1
ATOM 3065 C CA . ALA B 1 125 ? 2.913 8.812 5.299 1 98.57 125 ALA B CA 1
ATOM 3066 C C . ALA B 1 125 ? 3.25 10.3 5.314 1 98.57 125 ALA B C 1
ATOM 3068 O O . ALA B 1 125 ? 4.318 10.696 5.786 1 98.57 125 ALA B O 1
ATOM 3069 N N . THR B 1 126 ? 2.378 11.064 4.76 1 98.57 126 THR B N 1
ATOM 3070 C CA . THR B 1 126 ? 2.461 12.52 4.794 1 98.57 126 THR B CA 1
ATOM 3071 C C . THR B 1 126 ? 1.283 13.112 5.562 1 98.57 126 THR B C 1
ATOM 3073 O O . THR B 1 126 ? 0.133 12.73 5.334 1 98.57 126 THR B O 1
ATOM 3076 N N . VAL B 1 127 ? 1.569 13.963 6.491 1 98.76 127 VAL B N 1
ATOM 3077 C CA . VAL B 1 127 ? 0.521 14.608 7.274 1 98.76 127 VAL B CA 1
ATOM 3078 C C . VAL B 1 127 ? 0.239 16 6.714 1 98.76 127 VAL B C 1
ATOM 3080 O O . VAL B 1 127 ? 1.141 16.836 6.628 1 98.76 127 VAL B O 1
ATOM 3083 N N . VAL B 1 128 ? -1.007 16.265 6.325 1 97.08 128 VAL B N 1
ATOM 3084 C CA . VAL B 1 128 ? -1.4 17.546 5.747 1 97.08 128 VAL B CA 1
ATOM 3085 C C . VAL B 1 128 ? -2.683 18.04 6.411 1 97.08 128 VAL B C 1
ATOM 3087 O O . VAL B 1 128 ? -3.389 17.268 7.064 1 97.08 128 VAL B O 1
ATOM 3090 N N . GLY B 1 129 ? -2.905 19.333 6.262 1 96.35 129 GLY B N 1
ATOM 3091 C CA . GLY B 1 129 ? -4.148 19.893 6.769 1 96.35 129 GLY B CA 1
ATOM 3092 C C . GLY B 1 129 ? -5.304 19.757 5.796 1 96.35 129 GLY B C 1
ATOM 3093 O O . GLY B 1 129 ? -5.095 19.675 4.584 1 96.35 129 GLY B O 1
ATOM 3094 N N . ARG B 1 130 ? -6.447 19.728 6.322 1 93.29 130 ARG B N 1
ATOM 3095 C CA . ARG B 1 130 ? -7.639 19.697 5.481 1 93.29 130 ARG B CA 1
ATOM 3096 C C . ARG B 1 130 ? -7.747 20.963 4.637 1 93.29 130 ARG B C 1
ATOM 3098 O O . ARG B 1 130 ? -7.807 22.07 5.175 1 93.29 130 ARG B O 1
ATOM 3105 N N . PRO B 1 131 ? -7.851 20.78 3.373 1 89.52 131 PRO B N 1
ATOM 3106 C CA . PRO B 1 131 ? -7.929 21.963 2.513 1 89.52 131 PRO B CA 1
ATOM 3107 C C . PRO B 1 131 ? -9.248 22.717 2.666 1 89.52 131 PRO B C 1
ATOM 3109 O O . PRO B 1 131 ? -10.262 22.125 3.044 1 89.52 131 PRO B O 1
ATOM 3112 N N . GLY B 1 132 ? -9.201 23.997 2.413 1 86.19 132 GLY B N 1
ATOM 3113 C CA . GLY B 1 132 ? -10.374 24.856 2.448 1 86.19 132 GLY B CA 1
ATOM 3114 C C . GLY B 1 132 ? -10.301 26.005 1.46 1 86.19 132 GLY B C 1
ATOM 3115 O O . GLY B 1 132 ? -9.289 26.181 0.778 1 86.19 132 GLY B O 1
ATOM 3116 N N . ALA B 1 133 ? -11.323 26.654 1.378 1 80.71 133 ALA B N 1
ATOM 3117 C CA . ALA B 1 133 ? -11.447 27.72 0.387 1 80.71 133 ALA B CA 1
ATOM 3118 C C . ALA B 1 133 ? -10.954 29.051 0.948 1 80.71 133 ALA B C 1
ATOM 3120 O O . ALA B 1 133 ? -10.663 29.981 0.193 1 80.71 133 ALA B O 1
ATOM 3121 N N . ASP B 1 134 ? -10.711 29.103 2.199 1 83.26 134 ASP B N 1
ATOM 3122 C CA . ASP B 1 134 ? -10.335 30.367 2.825 1 83.26 134 ASP B CA 1
ATOM 3123 C C . ASP B 1 134 ? -8.829 30.598 2.735 1 83.26 134 ASP B C 1
ATOM 3125 O O . ASP B 1 134 ? -8.058 29.648 2.581 1 83.26 134 ASP B O 1
ATOM 3129 N N . ASP B 1 135 ? -8.313 31.788 2.75 1 81.52 135 ASP B N 1
ATOM 3130 C CA . ASP B 1 135 ? -6.907 32.168 2.649 1 81.52 135 ASP B CA 1
ATOM 3131 C C . ASP B 1 135 ? -6.084 31.532 3.767 1 81.52 135 ASP B C 1
ATOM 3133 O O . ASP B 1 135 ? -4.911 31.208 3.574 1 81.52 135 ASP B O 1
ATOM 3137 N N . GLY B 1 136 ? -6.655 31.299 4.811 1 89.77 136 GLY B N 1
ATOM 3138 C CA . GLY B 1 136 ? -5.929 30.713 5.927 1 89.77 136 GLY B CA 1
ATOM 3139 C C . GLY B 1 136 ? -5.999 29.198 5.954 1 89.77 136 GLY B C 1
ATOM 3140 O O . GLY B 1 136 ? -5.475 28.564 6.873 1 89.77 136 GLY B O 1
ATOM 3141 N N . SER B 1 137 ? -6.487 28.684 4.892 1 91.21 137 SER B N 1
ATOM 3142 C CA . SER B 1 137 ? -6.651 27.234 4.866 1 91.21 137 SER B CA 1
ATOM 3143 C C . SER B 1 137 ? -5.479 26.558 4.162 1 91.21 137 SER B C 1
ATOM 3145 O O . SER B 1 137 ? -4.804 27.176 3.336 1 91.21 137 SER B O 1
ATOM 3147 N N . PRO B 1 138 ? -5.204 25.315 4.463 1 90.74 138 PRO B N 1
ATOM 3148 C CA . PRO B 1 138 ? -4.236 24.54 3.682 1 90.74 138 PRO B CA 1
ATOM 3149 C C . PRO B 1 138 ? -4.578 24.495 2.195 1 90.74 138 PRO B C 1
ATOM 3151 O O . PRO B 1 138 ? -5.756 24.484 1.829 1 90.74 138 PRO B O 1
ATOM 3154 N N . ARG B 1 139 ? -3.616 24.404 1.375 1 88.24 139 ARG B N 1
ATOM 3155 C CA . ARG B 1 139 ? -3.792 24.414 -0.073 1 88.24 139 ARG B CA 1
ATOM 3156 C C . ARG B 1 139 ? -4.294 23.064 -0.573 1 88.24 139 ARG B C 1
ATOM 3158 O O . ARG B 1 139 ? -3.781 22.017 -0.17 1 88.24 139 ARG B O 1
ATOM 3165 N N . MET B 1 140 ? -5.197 23.149 -1.538 1 88.98 140 MET B N 1
ATOM 3166 C CA . MET B 1 140 ? -5.715 21.946 -2.183 1 88.98 140 MET B CA 1
ATOM 3167 C C . MET B 1 140 ? -4.629 21.257 -3.002 1 88.98 140 MET B C 1
ATOM 3169 O O . MET B 1 140 ? -4.579 20.027 -3.065 1 88.98 140 MET B O 1
ATOM 3173 N N . THR B 1 141 ? -3.751 21.986 -3.593 1 87.59 141 THR B N 1
ATOM 3174 C CA . THR B 1 141 ? -2.711 21.438 -4.456 1 87.59 141 THR B CA 1
ATOM 3175 C C . THR B 1 141 ? -1.728 20.594 -3.651 1 87.59 141 THR B C 1
ATOM 3177 O O . THR B 1 141 ? -1.238 19.571 -4.134 1 87.59 141 THR B O 1
ATOM 3180 N N . THR B 1 142 ? -1.431 21.043 -2.435 1 90.79 142 THR B N 1
ATOM 3181 C CA . THR B 1 142 ? -0.56 20.274 -1.552 1 90.79 142 THR B CA 1
ATOM 3182 C C . THR B 1 142 ? -1.18 18.919 -1.227 1 90.79 142 THR B C 1
ATOM 3184 O O . THR B 1 142 ? -0.514 17.886 -1.323 1 90.79 142 THR B O 1
ATOM 3187 N N . PHE B 1 143 ? -2.433 18.967 -0.96 1 91.39 143 PHE B N 1
ATOM 3188 C CA . PHE B 1 143 ? -3.183 17.752 -0.664 1 91.39 143 PHE B CA 1
ATOM 3189 C C . PHE B 1 143 ? -3.188 16.814 -1.865 1 91.39 143 PHE B C 1
ATOM 3191 O O . PHE B 1 143 ? -2.869 15.63 -1.736 1 91.39 143 PHE B O 1
ATOM 3198 N N . GLU B 1 144 ? -3.479 17.317 -2.968 1 89.19 144 GLU B N 1
ATOM 3199 C CA . GLU B 1 144 ? -3.591 16.522 -4.187 1 89.19 144 GLU B CA 1
ATOM 3200 C C . GLU B 1 144 ? -2.252 15.894 -4.562 1 89.19 144 GLU B C 1
ATOM 3202 O O . GLU B 1 144 ? -2.186 14.706 -4.886 1 89.19 144 GLU B O 1
ATOM 3207 N N . THR B 1 145 ? -1.258 16.662 -4.502 1 90.48 145 THR B N 1
ATOM 3208 C CA . THR B 1 145 ? 0.062 16.184 -4.899 1 90.48 145 THR B CA 1
ATOM 3209 C C . THR B 1 145 ? 0.546 15.086 -3.956 1 90.48 145 THR B C 1
ATOM 3211 O O . THR B 1 145 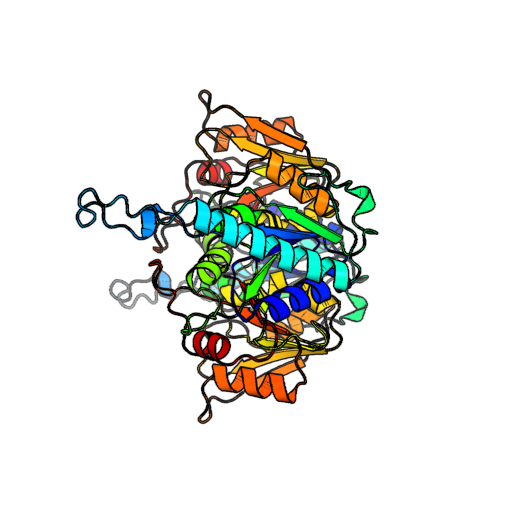? 1.037 14.048 -4.403 1 90.48 145 THR B O 1
ATOM 3214 N N . ALA B 1 146 ? 0.384 15.288 -2.679 1 93.48 146 ALA B N 1
ATOM 3215 C CA . ALA B 1 146 ? 0.772 14.27 -1.706 1 93.48 146 ALA B CA 1
ATOM 3216 C C . ALA B 1 146 ? -0.018 12.981 -1.916 1 93.48 146 ALA B C 1
ATOM 3218 O O . ALA B 1 146 ? 0.54 11.884 -1.84 1 93.48 146 ALA B O 1
ATOM 3219 N N . LEU B 1 147 ? -1.253 13.122 -2.216 1 93.12 147 LEU B N 1
ATOM 3220 C CA . LEU B 1 147 ? -2.158 11.982 -2.319 1 93.12 147 LEU B CA 1
ATOM 3221 C C . LEU B 1 147 ? -1.896 11.194 -3.598 1 93.12 147 LEU B C 1
ATOM 3223 O O . LEU B 1 147 ? -1.858 9.962 -3.575 1 93.12 147 LEU B O 1
ATOM 3227 N N . PHE B 1 148 ? -1.609 11.881 -4.694 1 90.22 148 PHE B N 1
ATOM 3228 C CA . PHE B 1 148 ? -1.639 11.211 -5.989 1 90.22 148 PHE B CA 1
ATOM 3229 C C . PHE B 1 148 ? -0.226 10.926 -6.484 1 90.22 148 PHE B C 1
ATOM 3231 O O . PHE B 1 148 ? -0.026 10.062 -7.341 1 90.22 148 PHE B O 1
ATOM 3238 N N . GLU B 1 149 ? 0.744 11.584 -5.928 1 92.28 149 GLU B N 1
ATOM 3239 C CA . GLU B 1 149 ? 2.066 11.466 -6.535 1 92.28 149 GLU B CA 1
ATOM 3240 C C . GLU B 1 149 ? 3.043 10.762 -5.598 1 92.28 149 GLU B C 1
ATOM 3242 O O . GLU B 1 149 ? 4.128 10.352 -6.017 1 92.28 149 GLU B O 1
ATOM 3247 N N . SER B 1 150 ? 2.678 10.551 -4.408 1 94.8 150 SER B N 1
ATOM 3248 C CA . SER B 1 150 ? 3.631 10 -3.45 1 94.8 150 SER B CA 1
ATOM 3249 C C . SER B 1 150 ? 3.672 8.477 -3.526 1 94.8 150 SER B C 1
ATOM 3251 O O . SER B 1 150 ? 4.668 7.858 -3.145 1 94.8 150 SER B O 1
ATOM 3253 N N . GLY B 1 151 ? 2.534 7.853 -3.91 1 94.92 151 GLY B N 1
ATOM 3254 C CA . GLY B 1 151 ? 2.417 6.406 -3.825 1 94.92 151 GLY B CA 1
ATOM 3255 C C . GLY B 1 151 ? 2.276 5.902 -2.401 1 94.92 151 GLY B C 1
ATOM 3256 O O . GLY B 1 151 ? 2.362 4.698 -2.152 1 94.92 151 GLY B O 1
ATOM 3257 N N . ARG B 1 152 ? 2.063 6.801 -1.487 1 97.37 152 ARG B N 1
ATOM 3258 C CA . ARG B 1 152 ? 1.931 6.549 -0.055 1 97.37 152 ARG B CA 1
ATOM 3259 C C . ARG B 1 152 ? 0.656 7.179 0.496 1 97.37 152 ARG B C 1
ATOM 3261 O O . ARG B 1 152 ? 0.024 8 -0.173 1 97.37 152 ARG B O 1
ATOM 3268 N N . PRO B 1 153 ? 0.234 6.739 1.685 1 97.61 153 PRO B N 1
ATOM 3269 C CA . PRO B 1 153 ? -0.972 7.363 2.236 1 97.61 153 PRO B CA 1
ATOM 3270 C C . PRO B 1 153 ? -0.708 8.755 2.806 1 97.61 153 PRO B C 1
ATOM 3272 O O . PRO B 1 153 ? 0.441 9.102 3.09 1 97.61 153 PRO B O 1
ATOM 3275 N N . ILE B 1 154 ? -1.778 9.474 2.915 1 96.99 154 ILE B N 1
ATOM 3276 C CA . ILE B 1 154 ? -1.721 10.74 3.636 1 96.99 154 ILE B CA 1
ATOM 3277 C C . ILE B 1 154 ? -2.615 10.672 4.872 1 96.99 154 ILE B C 1
ATOM 3279 O O . ILE B 1 154 ? -3.574 9.897 4.91 1 96.99 154 ILE B O 1
ATOM 3283 N N . LEU B 1 155 ? -2.272 11.369 5.8 1 98.27 155 LEU B N 1
ATOM 3284 C CA . LEU B 1 155 ? -3.081 11.591 6.994 1 98.27 155 LEU B CA 1
ATOM 3285 C C . LEU B 1 155 ? -3.579 13.031 7.053 1 98.27 155 LEU B C 1
ATOM 3287 O O . LEU B 1 155 ? -2.784 13.961 7.211 1 98.27 155 LEU B O 1
ATOM 3291 N N . LEU B 1 156 ? -4.826 13.165 6.891 1 97.29 156 LEU B N 1
ATOM 3292 C CA . LEU B 1 156 ? -5.468 14.475 6.912 1 97.29 156 LEU B CA 1
ATOM 3293 C C . LEU B 1 156 ? -5.804 14.893 8.339 1 97.29 156 LEU B C 1
ATOM 3295 O O . LEU B 1 156 ? -6.61 14.243 9.008 1 97.29 156 LEU B O 1
ATOM 3299 N N . ALA B 1 157 ? -5.227 15.964 8.757 1 98.29 157 ALA B N 1
ATOM 3300 C CA . ALA B 1 157 ? -5.511 16.503 10.084 1 98.29 157 ALA B CA 1
ATOM 3301 C C . ALA B 1 157 ? -6.838 17.256 10.099 1 98.29 157 ALA B C 1
ATOM 3303 O O . ALA B 1 157 ? -7.138 18.016 9.175 1 98.29 157 ALA B O 1
ATOM 3304 N N . PRO B 1 158 ? -7.614 17.026 11.109 1 97.27 158 PRO B N 1
ATOM 3305 C CA . PRO B 1 158 ? -8.862 17.782 11.239 1 97.27 158 PRO B CA 1
ATOM 3306 C C . PRO B 1 158 ? -8.63 19.239 11.634 1 97.27 158 PRO B C 1
ATOM 3308 O O . PRO B 1 158 ? -7.505 19.621 11.965 1 97.27 158 PRO B O 1
ATOM 3311 N N . PRO B 1 159 ? -9.639 20.1 11.531 1 95.2 159 PRO B N 1
ATOM 3312 C CA . PRO B 1 159 ? -9.474 21.52 11.847 1 95.2 159 PRO B CA 1
ATOM 3313 C C . PRO B 1 159 ? -9.035 21.757 13.291 1 95.2 159 PRO B C 1
ATOM 3315 O O . PRO B 1 159 ? -8.265 22.682 13.562 1 95.2 159 PRO B O 1
ATOM 3318 N N . VAL B 1 160 ? -9.518 20.858 14.15 1 96.39 160 VAL B N 1
ATOM 3319 C CA . VAL B 1 160 ? -9.143 20.941 15.557 1 96.39 160 VAL B CA 1
ATOM 3320 C C . VAL B 1 160 ? -8.261 19.751 15.929 1 96.39 160 VAL B C 1
ATOM 3322 O O . VAL B 1 160 ? -8.561 18.611 15.566 1 96.39 160 VAL B O 1
ATOM 3325 N N . ALA B 1 161 ? -7.237 19.993 16.674 1 97.72 161 ALA B N 1
ATOM 3326 C CA . ALA B 1 161 ? -6.28 18.961 17.062 1 97.72 161 ALA B CA 1
ATOM 3327 C C . ALA B 1 161 ? -6.98 17.796 17.756 1 97.72 161 ALA B C 1
ATOM 3329 O O . ALA B 1 161 ? -7.779 18.001 18.673 1 97.72 161 ALA B O 1
ATOM 3330 N N . PRO B 1 162 ? -6.727 16.612 17.348 1 97.84 162 PRO B N 1
ATOM 3331 C CA . PRO B 1 162 ? -7.326 15.453 18.013 1 97.84 162 PRO B CA 1
ATOM 3332 C C . PRO B 1 162 ? -6.645 15.115 19.337 1 97.84 162 PRO B C 1
ATOM 3334 O O . PRO B 1 162 ? -5.444 15.349 19.495 1 97.84 162 PRO B O 1
ATOM 3337 N N . ALA B 1 163 ? -7.364 14.532 20.206 1 96.64 163 ALA B N 1
ATOM 3338 C CA . ALA B 1 163 ? -6.836 14.147 21.512 1 96.64 163 ALA B CA 1
ATOM 3339 C C . ALA B 1 163 ? -6.174 12.773 21.453 1 96.64 163 ALA B C 1
ATOM 3341 O O . ALA B 1 163 ? -5.28 12.473 22.247 1 96.64 163 ALA B O 1
ATOM 3342 N N . CYS B 1 164 ? -6.691 11.957 20.628 1 97.64 164 CYS B N 1
ATOM 3343 C CA . CYS B 1 164 ? -6.168 10.613 20.407 1 97.64 164 CYS B CA 1
ATOM 3344 C C . CYS B 1 164 ? -6.313 10.204 18.946 1 97.64 164 CYS B C 1
ATOM 3346 O O . CYS B 1 164 ? -6.978 10.89 18.168 1 97.64 164 CYS B O 1
ATOM 3348 N N . LEU B 1 165 ? -5.66 9.177 18.555 1 98.34 165 LEU B N 1
ATOM 3349 C CA . LEU B 1 165 ? -5.668 8.786 17.15 1 98.34 165 LEU B CA 1
ATOM 3350 C C . LEU B 1 165 ? -5.419 7.289 17 1 98.34 165 LEU B C 1
ATOM 3352 O O . LEU B 1 165 ? -4.408 6.772 17.48 1 98.34 165 LEU B O 1
ATOM 3356 N N . GLY B 1 166 ? -6.397 6.622 16.372 1 98.21 166 GLY B N 1
ATOM 3357 C CA . GLY B 1 166 ? -6.158 5.26 15.923 1 98.21 166 GLY B CA 1
ATOM 3358 C C . GLY B 1 166 ? -6.626 4.213 16.916 1 98.21 166 GLY B C 1
ATOM 3359 O O . GLY B 1 166 ? -6.263 3.04 16.808 1 98.21 166 GLY B O 1
ATOM 3360 N N . GLU B 1 167 ? -7.325 4.579 17.971 1 98.41 167 GLU B N 1
ATOM 3361 C CA . GLU B 1 167 ? -7.877 3.62 18.923 1 98.41 167 GLU B CA 1
ATOM 3362 C C . GLU B 1 167 ? -9.196 3.041 18.422 1 98.41 167 GLU B C 1
ATOM 3364 O O . GLU B 1 167 ? -9.448 1.842 18.563 1 98.41 167 GLU B O 1
ATOM 3369 N N . ALA B 1 168 ? -10.058 3.882 17.976 1 98.77 168 ALA B N 1
ATOM 3370 C CA . ALA B 1 168 ? -11.32 3.513 17.341 1 98.77 168 ALA B CA 1
ATOM 3371 C C . ALA B 1 168 ? -11.318 3.884 15.86 1 98.77 168 ALA B C 1
ATOM 3373 O O . ALA B 1 168 ? -11.501 5.052 15.507 1 98.77 168 ALA B O 1
ATOM 3374 N N . VAL B 1 169 ? -11.222 2.881 15.007 1 98.93 169 VAL B N 1
ATOM 3375 C CA . VAL B 1 169 ? -11.004 3.135 13.587 1 98.93 169 VAL B CA 1
ATOM 3376 C C . VAL B 1 169 ? -12.245 2.734 12.794 1 98.93 169 VAL B C 1
ATOM 3378 O O . VAL B 1 169 ? -12.781 1.639 12.979 1 98.93 169 VAL B O 1
ATOM 3381 N N . LEU B 1 170 ? -12.723 3.628 11.991 1 98.91 170 LEU B N 1
ATOM 3382 C CA . LEU B 1 170 ? -13.811 3.335 11.065 1 98.91 170 LEU B CA 1
ATOM 3383 C C . LEU B 1 170 ? -13.301 3.268 9.629 1 98.91 170 LEU B C 1
ATOM 3385 O O . LEU B 1 170 ? -12.571 4.156 9.184 1 98.91 170 LEU B O 1
ATOM 3389 N N . ILE B 1 171 ? -13.622 2.237 8.929 1 98.83 171 ILE B N 1
ATOM 3390 C CA . ILE B 1 171 ? -13.302 2.061 7.516 1 98.83 171 ILE B CA 1
ATOM 3391 C C . ILE B 1 171 ? -14.536 2.355 6.667 1 98.83 171 ILE B C 1
ATOM 3393 O O . ILE B 1 171 ? -15.532 1.632 6.737 1 98.83 171 ILE B O 1
ATOM 3397 N N . ALA B 1 172 ? -14.488 3.43 5.921 1 97.69 172 ALA B N 1
ATOM 3398 C CA . ALA B 1 172 ? -15.526 3.737 4.94 1 97.69 172 ALA B CA 1
ATOM 3399 C C . ALA B 1 172 ? -15.351 2.898 3.677 1 97.69 172 ALA B C 1
ATOM 3401 O O . ALA B 1 172 ? -14.673 3.315 2.736 1 97.69 172 ALA B O 1
ATOM 3402 N N . TRP B 1 173 ? -15.983 1.775 3.65 1 97.49 173 TRP B N 1
ATOM 3403 C CA . TRP B 1 173 ? -15.777 0.779 2.604 1 97.49 173 TRP B CA 1
ATOM 3404 C C . TRP B 1 173 ? -16.771 0.973 1.463 1 97.49 173 TRP B C 1
ATOM 3406 O O . TRP B 1 173 ? -17.981 1.035 1.69 1 97.49 173 TRP B O 1
ATOM 3416 N N . ASN B 1 174 ? -16.276 1.067 0.254 1 95.5 174 ASN B N 1
ATOM 3417 C CA . ASN B 1 174 ? -17.16 1.208 -0.898 1 95.5 174 ASN B CA 1
ATOM 3418 C C . ASN B 1 174 ? -16.857 0.163 -1.968 1 95.5 174 ASN B C 1
ATOM 3420 O O . ASN B 1 174 ? -17.286 0.3 -3.115 1 95.5 174 ASN B O 1
ATOM 3424 N N . GLY B 1 175 ? -15.957 -0.836 -1.634 1 95.96 175 GLY B N 1
ATOM 3425 C CA . GLY B 1 175 ? -15.682 -1.942 -2.538 1 95.96 175 GLY B CA 1
ATOM 3426 C C . GLY B 1 175 ? -14.616 -1.62 -3.568 1 95.96 175 GLY B C 1
ATOM 3427 O O . GLY B 1 175 ? -14.288 -2.456 -4.412 1 95.96 175 GLY B O 1
ATOM 3428 N N . SER B 1 176 ? -13.998 -0.444 -3.465 1 93.86 176 SER B N 1
ATOM 3429 C CA . SER B 1 176 ? -13.147 0.025 -4.553 1 93.86 176 SER B CA 1
ATOM 3430 C C . SER B 1 176 ? -11.698 -0.403 -4.345 1 93.86 176 SER B C 1
ATOM 3432 O O . SER B 1 176 ? -11.294 -0.719 -3.224 1 93.86 176 SER B O 1
ATOM 3434 N N . THR B 1 177 ? -10.927 -0.364 -5.427 1 94.24 177 THR B N 1
ATOM 3435 C CA . THR B 1 177 ? -9.491 -0.62 -5.45 1 94.24 177 THR B CA 1
ATOM 3436 C C . THR B 1 177 ? -8.752 0.362 -4.544 1 94.24 177 THR B C 1
ATOM 3438 O O . THR B 1 177 ? -7.86 -0.032 -3.79 1 94.24 177 THR B O 1
ATOM 3441 N N . GLU B 1 178 ? -9.171 1.626 -4.546 1 93.34 178 GLU B N 1
ATOM 3442 C CA . GLU B 1 178 ? -8.515 2.675 -3.771 1 93.34 178 GLU B CA 1
ATOM 3443 C C . GLU B 1 178 ? -8.744 2.481 -2.275 1 93.34 178 GLU B C 1
ATOM 3445 O O . GLU B 1 178 ? -7.841 2.713 -1.468 1 93.34 178 GLU B O 1
ATOM 3450 N N . THR B 1 179 ? -9.935 2.043 -1.93 1 96.02 179 THR B N 1
ATOM 3451 C CA . THR B 1 179 ? -10.186 1.825 -0.509 1 96.02 179 THR B CA 1
ATOM 3452 C C . THR B 1 179 ? -9.446 0.586 -0.013 1 96.02 179 THR B C 1
ATOM 3454 O O . THR B 1 179 ? -8.981 0.55 1.128 1 96.02 179 THR B O 1
ATOM 3457 N N . ALA B 1 180 ? -9.335 -0.409 -0.892 1 97.52 180 ALA B N 1
ATOM 3458 C CA . ALA B 1 180 ? -8.52 -1.568 -0.538 1 97.52 180 ALA B CA 1
ATOM 3459 C C . ALA B 1 180 ? -7.07 -1.164 -0.289 1 97.52 180 ALA B C 1
ATOM 3461 O O . ALA B 1 180 ? -6.431 -1.663 0.64 1 97.52 180 ALA B O 1
ATOM 3462 N N . ARG B 1 181 ? -6.605 -0.309 -1.077 1 97.1 181 ARG B N 1
ATOM 3463 C CA . ARG B 1 181 ? -5.241 0.182 -0.915 1 97.1 181 ARG B CA 1
ATOM 3464 C C . ARG B 1 181 ? -5.094 0.972 0.381 1 97.1 181 ARG B C 1
ATOM 3466 O O . ARG B 1 181 ? -4.126 0.787 1.121 1 97.1 181 ARG B O 1
ATOM 3473 N N . ALA B 1 182 ? -6.041 1.848 0.616 1 97.53 182 ALA B N 1
ATOM 3474 C CA . ALA B 1 182 ? -6.02 2.61 1.863 1 97.53 182 ALA B CA 1
ATOM 3475 C C . ALA B 1 182 ? -6.055 1.682 3.073 1 97.53 182 ALA B C 1
ATOM 3477 O O . ALA B 1 182 ? -5.362 1.919 4.065 1 97.53 182 ALA B O 1
ATOM 3478 N N . LEU B 1 183 ? -6.845 0.683 2.981 1 98.41 183 LEU B N 1
ATOM 3479 C CA . LEU B 1 183 ? -6.941 -0.311 4.045 1 98.41 183 LEU B CA 1
ATOM 3480 C C . LEU B 1 183 ? -5.597 -0.993 4.275 1 98.41 183 LEU B C 1
ATOM 3482 O O . LEU B 1 183 ? -5.175 -1.172 5.42 1 98.41 183 LEU B O 1
ATOM 3486 N N . ALA B 1 184 ? -4.96 -1.34 3.219 1 98.07 184 ALA B N 1
ATOM 3487 C CA . ALA B 1 184 ? -3.649 -1.974 3.33 1 98.07 184 ALA B CA 1
ATOM 3488 C C . AL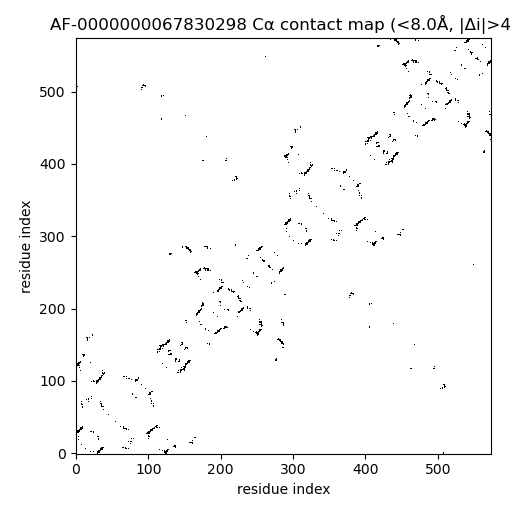A B 1 184 ? -2.654 -1.056 4.034 1 98.07 184 ALA B C 1
ATOM 3490 O O . ALA B 1 184 ? -1.907 -1.496 4.911 1 98.07 184 ALA B O 1
ATOM 3491 N N . PHE B 1 185 ? -2.667 0.194 3.679 1 97.97 185 PHE B N 1
ATOM 3492 C CA . PHE B 1 185 ? -1.752 1.158 4.278 1 97.97 185 PHE B CA 1
ATOM 3493 C C . PHE B 1 185 ? -2.133 1.438 5.727 1 97.97 185 PHE B C 1
ATOM 3495 O O . PHE B 1 185 ? -1.303 1.896 6.515 1 97.97 185 PHE B O 1
ATOM 3502 N N . ALA B 1 186 ? -3.348 1.116 6.122 1 98.44 186 ALA B N 1
ATOM 3503 C CA . ALA B 1 186 ? -3.846 1.414 7.462 1 98.44 186 ALA B CA 1
ATOM 3504 C C . ALA B 1 186 ? -3.55 0.268 8.425 1 98.44 186 ALA B C 1
ATOM 3506 O O . ALA B 1 186 ? -3.824 0.369 9.623 1 98.44 186 ALA B O 1
ATOM 3507 N N . MET B 1 187 ? -2.962 -0.809 7.951 1 98.08 187 MET B N 1
ATOM 3508 C CA . MET B 1 187 ? -2.796 -2.027 8.738 1 98.08 187 MET B CA 1
ATOM 3509 C C . MET B 1 187 ? -2.03 -1.743 10.025 1 98.08 187 MET B C 1
ATOM 3511 O O . MET B 1 187 ? -2.377 -2.263 11.087 1 98.08 187 MET B O 1
ATOM 3515 N N . PRO B 1 188 ? -0.983 -0.868 10.015 1 97.48 188 PRO B N 1
ATOM 3516 C CA . PRO B 1 188 ? -0.307 -0.574 11.28 1 97.48 188 PRO B CA 1
ATOM 3517 C C . PRO B 1 188 ? -1.249 0.011 12.331 1 97.48 188 PRO B C 1
ATOM 3519 O O . PRO B 1 188 ? -1.141 -0.32 13.514 1 97.48 188 PRO B O 1
ATOM 3522 N N . PHE B 1 189 ? -2.165 0.83 11.894 1 98.49 189 PHE B N 1
ATOM 3523 C CA . PHE B 1 189 ? -3.146 1.389 12.816 1 98.49 189 PHE B CA 1
ATOM 3524 C C . PHE B 1 189 ? -4.131 0.32 13.273 1 98.49 189 PHE B C 1
ATOM 3526 O O . PHE B 1 189 ? -4.448 0.228 14.461 1 98.49 189 PHE B O 1
ATOM 3533 N N . LEU B 1 190 ? -4.574 -0.483 12.367 1 98.59 190 LEU B N 1
ATOM 3534 C CA . LEU B 1 190 ? -5.611 -1.469 12.65 1 98.59 190 LEU B CA 1
ATOM 3535 C C . LEU B 1 190 ? -5.11 -2.516 13.639 1 98.59 190 LEU B C 1
ATOM 3537 O O . LEU B 1 190 ? -5.856 -2.954 14.518 1 98.59 190 LEU B O 1
ATOM 3541 N N . ARG B 1 191 ? -3.899 -2.892 13.54 1 97.04 191 ARG B N 1
ATOM 3542 C CA . ARG B 1 191 ? -3.322 -3.916 14.405 1 97.04 191 ARG B CA 1
ATOM 3543 C C . ARG B 1 191 ? -3.217 -3.422 15.844 1 97.04 191 ARG B C 1
ATOM 3545 O O . ARG B 1 191 ? -3.119 -4.224 16.776 1 97.04 191 ARG B O 1
ATOM 3552 N N . ARG B 1 192 ? -3.257 -2.135 16.01 1 97.3 192 ARG B N 1
ATOM 3553 C CA . ARG B 1 192 ? -3.1 -1.563 17.343 1 97.3 192 ARG B CA 1
ATOM 3554 C C . ARG B 1 192 ? -4.408 -0.952 17.835 1 97.3 192 ARG B C 1
ATOM 3556 O O . ARG B 1 192 ? -4.47 -0.415 18.943 1 97.3 192 ARG B O 1
ATOM 3563 N N . ALA B 1 193 ? -5.405 -0.986 17.003 1 98.43 193 ALA B N 1
ATOM 3564 C CA . ALA B 1 193 ? -6.683 -0.368 17.347 1 98.43 193 ALA B CA 1
ATOM 3565 C C . ALA B 1 193 ? -7.432 -1.199 18.385 1 98.43 193 ALA B C 1
ATOM 3567 O O . ALA B 1 193 ? -7.367 -2.43 18.368 1 98.43 193 ALA B O 1
ATOM 3568 N N . ARG B 1 194 ? -8.161 -0.563 19.218 1 98.22 194 ARG B N 1
ATOM 3569 C CA . ARG B 1 194 ? -9.026 -1.236 20.183 1 98.22 194 ARG B CA 1
ATOM 3570 C C . ARG B 1 194 ? -10.325 -1.693 19.528 1 98.22 194 ARG B C 1
ATOM 3572 O O . ARG B 1 194 ? -10.858 -2.751 19.868 1 98.22 194 ARG B O 1
ATOM 3579 N N . ARG B 1 195 ? -10.844 -0.894 18.681 1 98.59 195 ARG B N 1
ATOM 3580 C CA . ARG B 1 195 ? -12.083 -1.186 17.968 1 98.59 195 ARG B CA 1
ATOM 3581 C C . ARG B 1 195 ? -11.963 -0.827 16.491 1 98.59 195 ARG B C 1
ATOM 3583 O O . ARG B 1 195 ? -11.399 0.213 16.143 1 98.59 195 ARG B O 1
ATOM 3590 N N . VAL B 1 196 ? -12.469 -1.681 15.676 1 98.88 196 VAL B N 1
ATOM 3591 C CA . VAL B 1 196 ? -12.496 -1.471 14.232 1 98.88 196 VAL B CA 1
ATOM 3592 C C . VAL B 1 196 ? -13.905 -1.724 13.699 1 98.88 196 VAL B C 1
ATOM 3594 O O . VAL B 1 196 ? -14.525 -2.739 14.026 1 98.88 196 VAL B O 1
ATOM 3597 N N . LEU B 1 197 ? -14.424 -0.787 12.904 1 98.94 197 LEU B N 1
ATOM 3598 C CA . LEU B 1 197 ? -15.743 -0.906 12.292 1 98.94 197 LEU B CA 1
ATOM 3599 C C . LEU B 1 197 ? -15.667 -0.674 10.787 1 98.94 197 LEU B C 1
ATOM 3601 O O . LEU B 1 197 ? -15.161 0.357 10.338 1 98.94 197 LEU B O 1
ATOM 3605 N N . VAL B 1 198 ? -16.103 -1.652 10.043 1 98.89 198 VAL B N 1
ATOM 3606 C CA . VAL B 1 198 ? -16.221 -1.524 8.594 1 98.89 198 VAL B CA 1
ATOM 3607 C C . VAL B 1 198 ? -17.649 -1.129 8.225 1 98.89 198 VAL B C 1
ATOM 3609 O O . VAL B 1 198 ? -18.601 -1.844 8.547 1 98.89 198 VAL B O 1
ATOM 3612 N N . VAL B 1 199 ? -17.771 0.005 7.481 1 98.59 199 VAL B N 1
ATOM 3613 C CA . VAL B 1 199 ? -19.105 0.512 7.176 1 98.59 199 VAL B CA 1
ATOM 3614 C C . VAL B 1 199 ? -19.269 0.658 5.665 1 98.59 199 VAL B C 1
ATOM 3616 O O . VAL B 1 199 ? -18.391 1.199 4.988 1 98.59 199 VAL B O 1
ATOM 3619 N N . SER B 1 200 ? -20.306 0.148 5.144 1 97.78 200 SER B N 1
ATOM 3620 C CA . SER B 1 200 ? -20.709 0.407 3.765 1 97.78 200 SER B CA 1
ATOM 3621 C C . SER B 1 200 ? -22.062 1.106 3.706 1 97.78 200 SER B C 1
ATOM 3623 O O . SER B 1 200 ? -22.874 0.978 4.626 1 97.78 200 SER B O 1
ATOM 3625 N N . ALA B 1 201 ? -22.205 1.922 2.699 1 95.56 201 ALA B N 1
ATOM 3626 C CA . ALA B 1 201 ? -23.455 2.639 2.463 1 95.56 201 ALA B CA 1
ATOM 3627 C C . ALA B 1 201 ? -24.064 2.255 1.118 1 95.56 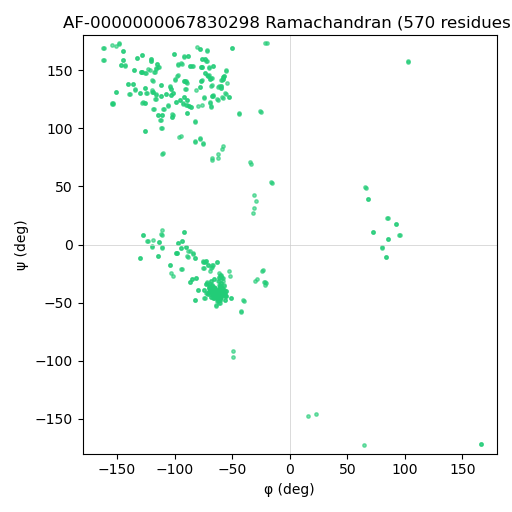201 ALA B C 1
ATOM 3629 O O . ALA B 1 201 ? -23.372 2.247 0.097 1 95.56 201 ALA B O 1
ATOM 3630 N N . GLU B 1 202 ? -25.312 1.963 1.196 1 90.29 202 GLU B N 1
ATOM 3631 C CA . GLU B 1 202 ? -26.016 1.681 -0.052 1 90.29 202 GLU B CA 1
ATOM 3632 C C . GLU B 1 202 ? -25.92 2.858 -1.018 1 90.29 202 GLU B C 1
ATOM 3634 O O . GLU B 1 202 ? -26.042 4.015 -0.61 1 90.29 202 GLU B O 1
ATOM 3639 N N . GLY B 1 203 ? -25.791 2.582 -2.274 1 86.34 203 GLY B N 1
ATOM 3640 C CA . GLY B 1 203 ? -25.662 3.631 -3.274 1 86.34 203 GLY B CA 1
ATOM 3641 C C . GLY B 1 203 ? -24.242 4.147 -3.417 1 86.34 203 GLY B C 1
ATOM 3642 O O . GLY B 1 203 ? -23.937 4.885 -4.356 1 86.34 203 GLY B O 1
ATOM 3643 N N . GLY B 1 204 ? -23.395 3.748 -2.496 1 88.39 204 GLY B N 1
ATOM 3644 C CA . GLY B 1 204 ? -22.021 4.22 -2.555 1 88.39 204 GLY B CA 1
ATOM 3645 C C . GLY B 1 204 ? -21.03 3.127 -2.907 1 88.39 204 GLY B C 1
ATOM 3646 O O . GLY B 1 204 ? -19.817 3.346 -2.869 1 88.39 204 GLY B O 1
ATOM 3647 N N . MET B 1 205 ? -21.524 1.984 -3.262 1 92.52 205 MET B N 1
ATOM 3648 C CA . MET B 1 205 ? -20.669 0.822 -3.485 1 92.52 205 MET B CA 1
ATOM 3649 C C . MET B 1 205 ? -20.399 0.622 -4.973 1 92.52 205 MET B C 1
ATOM 3651 O O . MET B 1 205 ? -21.277 0.86 -5.804 1 92.52 205 MET B O 1
ATOM 3655 N N . VAL B 1 206 ? -19.262 0.253 -5.325 1 92.3 206 VAL B N 1
ATOM 3656 C CA . VAL B 1 206 ? -18.95 -0.331 -6.625 1 92.3 206 VAL B CA 1
ATOM 3657 C C . VAL B 1 206 ? -18.853 -1.85 -6.5 1 92.3 206 VAL B C 1
ATOM 3659 O O . VAL B 1 206 ? -18.817 -2.387 -5.39 1 92.3 206 VAL B O 1
ATOM 3662 N N . PRO B 1 207 ? -18.893 -2.568 -7.567 1 93.14 207 PRO B N 1
ATOM 3663 C CA . PRO B 1 207 ? -18.764 -4.023 -7.458 1 93.14 207 PRO B CA 1
ATOM 3664 C C . PRO B 1 207 ? -17.528 -4.449 -6.671 1 93.14 207 PRO B C 1
ATOM 3666 O O . PRO B 1 207 ? -16.433 -3.932 -6.906 1 93.14 207 PRO B O 1
ATOM 3669 N N . GLY B 1 208 ? -17.705 -5.259 -5.697 1 94.89 208 GLY B N 1
ATOM 3670 C CA . GLY B 1 208 ? -16.635 -5.733 -4.833 1 94.89 208 GLY B CA 1
ATOM 3671 C C . GLY B 1 208 ? -17.141 -6.408 -3.573 1 94.89 208 GLY B C 1
ATOM 3672 O O . GLY B 1 208 ? -18.34 -6.661 -3.436 1 94.89 208 GLY B O 1
ATOM 3673 N N . PRO B 1 209 ? -16.209 -6.691 -2.708 1 96.91 209 PRO B N 1
ATOM 3674 C CA . PRO B 1 209 ? -16.589 -7.395 -1.48 1 96.91 209 PRO B CA 1
ATOM 3675 C C . PRO B 1 209 ? -17.472 -6.55 -0.565 1 96.91 209 PRO B C 1
ATOM 3677 O O . PRO B 1 209 ? -17.392 -5.319 -0.588 1 96.91 209 PRO B O 1
ATOM 3680 N N . SER B 1 210 ? -18.244 -7.222 0.194 1 97.48 210 SER B N 1
ATOM 3681 C CA . SER B 1 210 ? -19.093 -6.54 1.165 1 97.48 210 SER B CA 1
ATOM 3682 C C . SER B 1 210 ? -18.295 -6.112 2.392 1 97.48 210 SER B C 1
ATOM 3684 O O . SER B 1 210 ? -17.148 -6.528 2.569 1 97.48 210 SER B O 1
ATOM 3686 N N . ALA B 1 211 ? -18.926 -5.284 3.205 1 98.32 211 ALA B N 1
ATOM 3687 C CA . ALA B 1 211 ? -18.313 -4.912 4.478 1 98.32 211 ALA B CA 1
ATOM 3688 C C . ALA B 1 211 ? -18.08 -6.138 5.355 1 98.32 211 ALA B C 1
ATOM 3690 O O . ALA B 1 211 ? -17.077 -6.219 6.067 1 98.32 211 ALA B O 1
ATOM 3691 N N . GLU B 1 212 ? -18.98 -7.054 5.312 1 97.77 212 GLU B N 1
ATOM 3692 C CA . GLU B 1 212 ? -18.836 -8.298 6.062 1 97.77 212 GLU B CA 1
ATOM 3693 C C . GLU B 1 212 ? -17.621 -9.091 5.589 1 97.77 212 GLU B C 1
ATOM 3695 O O . GLU B 1 212 ? -16.866 -9.625 6.404 1 97.77 212 GLU B O 1
ATOM 3700 N N . ASP B 1 213 ? -17.487 -9.184 4.285 1 97.26 213 ASP B N 1
ATOM 3701 C CA . ASP B 1 213 ? -16.325 -9.865 3.722 1 97.26 213 ASP B CA 1
ATOM 3702 C C . ASP B 1 213 ? -15.025 -9.238 4.222 1 97.26 213 ASP B C 1
ATOM 3704 O O . ASP B 1 213 ? -14.073 -9.949 4.55 1 97.26 213 ASP B O 1
ATOM 3708 N N . VAL B 1 214 ? -14.995 -7.91 4.281 1 98.43 214 VAL B N 1
ATOM 3709 C CA . VAL B 1 214 ? -13.807 -7.195 4.736 1 98.43 214 VAL B CA 1
ATOM 3710 C C . VAL B 1 214 ? -13.532 -7.529 6.2 1 98.43 214 VAL B C 1
ATOM 3712 O O . VAL B 1 214 ? -12.393 -7.819 6.574 1 98.43 214 VAL B O 1
ATOM 3715 N N . ALA B 1 215 ? -14.545 -7.512 7.021 1 98.36 215 ALA B N 1
ATOM 3716 C CA . ALA B 1 215 ? -14.376 -7.836 8.435 1 98.36 215 ALA B CA 1
ATOM 3717 C C . ALA B 1 215 ? -13.836 -9.252 8.612 1 98.36 215 ALA B C 1
ATOM 3719 O O . ALA B 1 215 ? -12.944 -9.485 9.432 1 98.36 215 ALA B O 1
ATOM 3720 N N . ARG B 1 216 ? -14.342 -10.142 7.842 1 97.16 216 ARG B N 1
ATOM 3721 C CA . ARG B 1 216 ? -13.874 -11.524 7.902 1 97.16 216 ARG B CA 1
ATOM 3722 C C . ARG B 1 216 ? -12.416 -11.627 7.469 1 97.16 216 ARG B C 1
ATOM 3724 O O . ARG B 1 216 ? -11.636 -12.369 8.07 1 97.16 216 ARG B O 1
ATOM 3731 N N . SER B 1 217 ? -12.115 -10.92 6.444 1 97.12 217 SER B N 1
ATOM 3732 C CA . SER B 1 217 ? -10.735 -10.926 5.971 1 97.12 217 SER B CA 1
ATOM 3733 C C . SER B 1 217 ? -9.791 -10.335 7.012 1 97.12 217 SER B C 1
ATOM 3735 O O . SER B 1 217 ? -8.671 -10.82 7.189 1 97.12 217 SER B O 1
ATOM 3737 N N . LEU B 1 218 ? -10.183 -9.272 7.648 1 98.23 218 LEU B N 1
ATOM 3738 C CA . LEU B 1 218 ? -9.376 -8.653 8.694 1 98.23 218 LEU B CA 1
ATOM 3739 C C . LEU B 1 218 ? -9.143 -9.624 9.847 1 98.23 218 LEU B C 1
ATOM 3741 O O . LEU B 1 218 ? -8.068 -9.631 10.451 1 98.23 218 LEU B O 1
ATOM 3745 N N . ALA B 1 219 ? -10.14 -10.454 10.124 1 97.91 219 ALA B N 1
ATOM 3746 C CA . ALA B 1 219 ? -9.962 -11.468 11.16 1 97.91 219 ALA B CA 1
ATOM 3747 C C . ALA B 1 219 ? -8.814 -12.411 10.813 1 97.91 219 ALA B C 1
ATOM 3749 O O . ALA B 1 219 ? -8.044 -12.812 11.689 1 97.91 219 ALA B O 1
ATOM 3750 N N . CYS B 1 220 ? -8.667 -12.711 9.545 1 96.93 220 CYS B N 1
ATOM 3751 C CA . CYS B 1 220 ? -7.594 -13.586 9.084 1 96.93 220 CYS B CA 1
ATOM 3752 C C . CYS B 1 220 ? -6.247 -12.877 9.148 1 96.93 220 CYS B C 1
ATOM 3754 O O . CYS B 1 220 ? -5.2 -13.51 9.004 1 96.93 220 CYS B O 1
ATOM 3756 N N . GLU B 1 221 ? -6.289 -11.586 9.308 1 96.97 221 GLU B N 1
ATOM 3757 C CA . GLU B 1 221 ? -5.073 -10.801 9.497 1 96.97 221 GLU B CA 1
ATOM 3758 C C . GLU B 1 221 ? -4.812 -10.533 10.976 1 96.97 221 GLU B C 1
ATOM 3760 O O . GLU B 1 221 ? -3.893 -9.789 11.325 1 96.97 221 GLU B O 1
ATOM 3765 N N . GLY B 1 222 ? -5.671 -11.04 11.841 1 97.25 222 GLY B N 1
ATOM 3766 C CA . GLY B 1 222 ? -5.496 -10.906 13.278 1 97.25 222 GLY B CA 1
ATOM 3767 C C . GLY B 1 222 ? -6.198 -9.691 13.854 1 97.25 222 GLY B C 1
ATOM 3768 O O . GLY B 1 222 ? -5.856 -9.228 14.944 1 97.25 222 GLY B O 1
ATOM 3769 N N . ILE B 1 223 ? -7.14 -9.143 13.102 1 98.16 223 ILE B N 1
ATOM 3770 C CA . ILE B 1 223 ? -7.823 -7.919 13.509 1 98.16 223 ILE B CA 1
ATOM 3771 C C . ILE B 1 223 ? -9.316 -8.194 13.679 1 98.16 223 ILE B C 1
ATOM 3773 O O . ILE B 1 223 ? -9.995 -8.58 12.725 1 98.16 223 ILE B O 1
ATOM 3777 N N . GLU B 1 224 ? -9.79 -8.041 14.851 1 98.03 224 GLU B N 1
ATOM 3778 C CA . GLU B 1 224 ? -11.229 -8.117 15.081 1 98.03 224 GLU B CA 1
ATOM 3779 C C . GLU B 1 224 ? -11.935 -6.858 14.586 1 98.03 224 GLU B C 1
ATOM 3781 O O . GLU B 1 224 ? -11.545 -5.743 14.936 1 98.03 224 GLU B O 1
ATOM 3786 N N . ALA B 1 225 ? -12.913 -7.072 13.771 1 98.47 225 ALA B N 1
ATOM 3787 C CA . ALA B 1 225 ? -13.656 -5.94 13.225 1 98.47 225 ALA B CA 1
ATOM 3788 C C . ALA B 1 225 ? -15.149 -6.247 13.152 1 98.47 225 ALA B C 1
ATOM 3790 O O . ALA B 1 225 ? -15.543 -7.363 12.807 1 98.47 225 ALA B O 1
ATOM 3791 N N . ALA B 1 226 ? -15.94 -5.285 13.503 1 98.6 226 ALA B N 1
ATOM 3792 C CA . ALA B 1 226 ? -17.375 -5.331 13.236 1 98.6 226 ALA B CA 1
ATOM 3793 C C . ALA B 1 226 ? -17.697 -4.744 11.864 1 98.6 226 ALA B C 1
ATOM 3795 O O . ALA B 1 226 ? -16.849 -4.098 11.244 1 98.6 226 ALA B O 1
ATOM 3796 N N . HIS B 1 227 ? -18.895 -5.073 11.389 1 98.44 227 HIS B N 1
ATOM 3797 C CA . HIS B 1 227 ? -19.316 -4.499 10.115 1 98.44 227 HIS B CA 1
ATOM 3798 C C . HIS B 1 227 ? -20.757 -4.004 10.184 1 98.44 227 HIS B C 1
ATOM 3800 O O . HIS B 1 227 ? -21.545 -4.485 11.001 1 98.44 227 HIS B O 1
ATOM 3806 N N . LYS B 1 228 ? -21.03 -2.959 9.386 1 97.99 228 LYS B N 1
ATOM 3807 C CA . LYS B 1 228 ? -22.37 -2.413 9.199 1 97.99 228 LYS B CA 1
ATOM 3808 C C . LYS B 1 228 ? -22.618 -2.05 7.737 1 97.99 228 LYS B C 1
ATOM 3810 O O . LYS B 1 228 ? -21.767 -1.433 7.093 1 97.99 228 LYS B O 1
ATOM 3815 N N . ALA B 1 229 ? -23.678 -2.504 7.234 1 97.01 229 ALA B N 1
ATOM 3816 C CA . ALA B 1 229 ? -24.191 -2.038 5.949 1 97.01 229 ALA B CA 1
ATOM 3817 C C . ALA B 1 229 ? -25.402 -1.129 6.138 1 97.01 229 ALA B C 1
ATOM 3819 O O . ALA B 1 229 ? -26.445 -1.568 6.628 1 97.01 229 ALA B O 1
ATOM 3820 N N . LEU B 1 230 ? -25.238 0.093 5.664 1 96.08 230 LEU B N 1
ATOM 3821 C CA . LEU B 1 230 ? -26.27 1.086 5.943 1 96.08 230 LEU B CA 1
ATOM 3822 C C . LEU B 1 230 ? -27.138 1.329 4.712 1 96.08 230 LEU B C 1
ATOM 3824 O O . LEU B 1 230 ? -26.62 1.484 3.603 1 96.08 230 LEU B O 1
ATOM 3828 N N . PRO B 1 231 ? -28.377 1.39 4.862 1 91.7 231 PRO B N 1
ATOM 3829 C CA . PRO B 1 231 ? -29.272 1.677 3.738 1 91.7 231 PRO B CA 1
ATOM 3830 C C . PRO B 1 231 ? -29.179 3.126 3.264 1 91.7 231 PRO B C 1
ATOM 3832 O O . PRO B 1 231 ? -28.727 3.996 4.013 1 91.7 231 PRO B O 1
ATOM 3835 N N . ALA B 1 232 ? -29.3 3.458 1.969 1 74.28 232 ALA B N 1
ATOM 3836 C CA . ALA B 1 232 ? -29.16 4.756 1.313 1 74.28 232 ALA B CA 1
ATOM 3837 C C . ALA B 1 232 ? -30.025 5.811 1.995 1 74.28 232 ALA B C 1
ATOM 3839 O O . ALA B 1 232 ? -29.565 6.925 2.257 1 74.28 232 ALA B O 1
ATOM 3840 N N . GLY B 1 233 ? -31.049 5.344 2.577 1 79.37 233 GLY B N 1
ATOM 3841 C CA . GLY B 1 233 ? -31.985 6.336 3.081 1 79.37 233 GLY B CA 1
ATOM 3842 C C . GLY B 1 233 ? -31.869 7.677 2.38 1 79.37 233 GLY B C 1
ATOM 3843 O O . GLY B 1 233 ? -31.689 7.733 1.162 1 79.37 233 GLY B O 1
ATOM 3844 N N . ARG B 1 234 ? -32.09 8.935 3.056 1 85.74 234 ARG B N 1
ATOM 3845 C CA . ARG B 1 234 ? -32.049 10.279 2.49 1 85.74 234 ARG B CA 1
ATOM 3846 C C . ARG B 1 234 ? -30.638 10.854 2.546 1 85.74 234 ARG B C 1
ATOM 3848 O O . ARG B 1 234 ? -30.351 11.872 1.912 1 85.74 234 ARG B O 1
ATOM 3855 N N . ARG B 1 235 ? -29.822 10.144 3.149 1 89.64 235 ARG B N 1
ATOM 3856 C CA . ARG B 1 235 ? -28.467 10.65 3.348 1 89.64 235 ARG B CA 1
ATOM 3857 C C . ARG B 1 235 ? -27.518 10.11 2.284 1 89.64 235 ARG B C 1
ATOM 3859 O O . ARG B 1 235 ? -27.684 8.983 1.812 1 89.64 235 ARG B O 1
ATOM 3866 N N . THR B 1 236 ? -26.601 10.959 1.947 1 91.91 236 THR B N 1
ATOM 3867 C CA . THR B 1 236 ? -25.538 10.516 1.052 1 91.91 236 THR B CA 1
ATOM 3868 C C . THR B 1 236 ? -24.558 9.605 1.786 1 91.91 236 THR B C 1
ATOM 3870 O O . THR B 1 236 ? -24.487 9.625 3.017 1 91.91 236 THR B O 1
ATOM 3873 N N . PRO B 1 237 ? -23.844 8.855 1.09 1 93.73 237 PRO B N 1
ATOM 3874 C CA . PRO B 1 237 ? -22.846 8 1.737 1 93.73 237 PRO B CA 1
ATOM 3875 C C . PRO B 1 237 ? -21.869 8.787 2.607 1 93.73 237 PRO B C 1
ATOM 3877 O O . PRO B 1 237 ? -21.522 8.347 3.706 1 93.73 237 PRO B O 1
ATOM 3880 N N . GLY B 1 238 ? -21.369 9.905 2.135 1 93.43 238 GLY B N 1
ATOM 3881 C CA . GLY B 1 238 ? -20.462 10.727 2.919 1 93.43 238 GLY B CA 1
ATOM 3882 C C . GLY B 1 238 ? -21.037 11.137 4.262 1 93.43 238 GLY B C 1
ATOM 3883 O O . GLY B 1 238 ? -20.351 11.07 5.284 1 93.43 238 GLY B O 1
ATOM 3884 N N . GLU B 1 239 ? -22.293 11.54 4.245 1 95.33 239 GLU B N 1
ATOM 3885 C CA . GLU B 1 239 ? -22.988 11.897 5.478 1 95.33 239 GLU B CA 1
ATOM 3886 C C . GLU B 1 239 ? -23.113 10.695 6.41 1 95.33 239 GLU B C 1
ATOM 3888 O O . GLU B 1 239 ? -22.896 10.814 7.617 1 95.33 239 GLU B O 1
ATOM 3893 N N . LEU B 1 240 ? -23.429 9.571 5.849 1 95.93 240 LEU B N 1
ATOM 3894 C CA . LEU B 1 240 ? -23.6 8.353 6.633 1 95.93 240 LEU B CA 1
ATOM 3895 C C . LEU B 1 240 ? -22.291 7.952 7.306 1 95.93 240 LEU B C 1
ATOM 3897 O O . LEU B 1 240 ? -22.282 7.579 8.482 1 95.93 240 LEU B O 1
ATOM 3901 N N . TYR B 1 241 ? -21.2 8.038 6.593 1 96.57 241 TYR B N 1
ATOM 3902 C CA . TYR B 1 241 ? -19.901 7.69 7.158 1 96.57 241 TYR B CA 1
ATOM 3903 C C . TYR B 1 241 ? -19.555 8.598 8.332 1 96.57 241 TYR B C 1
ATOM 3905 O O . TYR B 1 241 ? -19.154 8.121 9.396 1 96.57 241 TYR B O 1
ATOM 3913 N N . LEU B 1 242 ? -19.734 9.907 8.14 1 97.23 242 LEU B N 1
ATOM 3914 C CA . LEU B 1 242 ? -19.345 10.848 9.185 1 97.23 242 LEU B CA 1
ATOM 3915 C C . LEU B 1 242 ? -20.269 10.731 10.393 1 97.23 242 LEU B C 1
ATOM 3917 O O . LEU B 1 242 ? -19.819 10.832 11.536 1 97.23 242 LEU B O 1
ATOM 3921 N N . ASP B 1 243 ? -21.541 10.512 10.159 1 96.96 243 ASP B N 1
ATOM 3922 C CA . ASP B 1 243 ? -22.479 10.309 11.258 1 96.96 243 ASP B CA 1
ATOM 3923 C C . ASP B 1 243 ? -22.131 9.053 12.053 1 96.96 243 ASP B C 1
ATOM 3925 O O . ASP B 1 243 ? -22.155 9.065 13.286 1 96.96 243 ASP B O 1
ATOM 3929 N N . THR B 1 244 ? -21.862 8.012 11.374 1 97.67 244 THR B N 1
ATOM 3930 C CA . THR B 1 244 ? -21.49 6.763 12.03 1 97.67 244 THR B CA 1
ATOM 3931 C C . THR B 1 244 ? -20.181 6.924 12.797 1 97.67 244 THR B C 1
ATOM 3933 O O . THR B 1 244 ? -20.025 6.377 13.891 1 97.67 244 THR B O 1
ATOM 3936 N N . ALA B 1 245 ? -19.237 7.635 12.207 1 98.14 245 ALA B N 1
ATOM 3937 C CA . ALA B 1 245 ? -17.972 7.904 12.885 1 98.14 245 ALA B CA 1
ATOM 3938 C C . ALA B 1 245 ? -18.204 8.593 14.226 1 98.14 245 ALA B C 1
ATOM 3940 O O . ALA B 1 245 ? -17.598 8.223 15.234 1 98.14 245 ALA B O 1
ATOM 3941 N N . GLU B 1 246 ? -19.021 9.581 14.181 1 97.9 246 GLU B N 1
ATOM 3942 C CA . GLU B 1 246 ? -19.333 10.31 15.406 1 97.9 246 GLU B CA 1
ATOM 3943 C C . GLU B 1 246 ? -19.96 9.392 16.451 1 97.9 246 GLU B C 1
ATOM 3945 O O . GLU B 1 246 ? -19.515 9.356 17.601 1 97.9 246 GLU B O 1
ATOM 3950 N N . SER B 1 247 ? -20.951 8.597 16.069 1 97.87 247 SER B N 1
ATOM 3951 C CA . SER B 1 247 ? -21.654 7.703 16.983 1 97.87 247 SER B CA 1
ATOM 3952 C C . SER B 1 247 ? -20.73 6.607 17.505 1 97.87 247 SER B C 1
ATOM 3954 O O . SER B 1 247 ? -20.873 6.158 18.644 1 97.87 247 SER B O 1
ATOM 3956 N N . PHE B 1 248 ? -19.758 6.223 16.732 1 98.05 248 PHE B N 1
ATOM 3957 C CA . PHE B 1 248 ? -18.821 5.147 17.034 1 98.05 248 PHE B CA 1
ATOM 3958 C C . PHE B 1 248 ? -17.695 5.646 17.932 1 98.05 248 PHE B C 1
ATOM 3960 O O . PHE B 1 248 ? -16.97 4.847 18.528 1 98.05 248 PHE B O 1
ATOM 3967 N N . GLY B 1 249 ? -17.585 6.98 18.095 1 98.23 249 GLY B N 1
ATOM 3968 C CA . GLY B 1 249 ? -16.424 7.52 18.785 1 98.23 249 GLY B CA 1
ATOM 3969 C C . GLY B 1 249 ? -15.131 7.336 18.012 1 98.23 249 GLY B C 1
ATOM 3970 O O . GLY B 1 249 ? -14.094 7.013 18.595 1 98.23 249 GLY B O 1
ATOM 3971 N N . CYS B 1 250 ? -15.234 7.499 16.774 1 98.45 250 CYS B N 1
ATOM 3972 C CA . CYS B 1 250 ? -14.131 7.295 15.842 1 98.45 250 CYS B CA 1
ATOM 3973 C C . CYS B 1 250 ? -13.046 8.347 16.044 1 98.45 250 CYS B C 1
ATOM 3975 O O . CYS B 1 250 ? -13.346 9.532 16.198 1 98.45 250 CYS B O 1
ATOM 3977 N N . ASP B 1 251 ? -11.828 7.892 16.021 1 98.79 251 ASP B N 1
ATOM 3978 C CA . ASP B 1 251 ? -10.734 8.855 16.099 1 98.79 251 ASP B CA 1
ATOM 3979 C C . ASP B 1 251 ? -9.791 8.713 14.906 1 98.79 251 ASP B C 1
ATOM 3981 O O . ASP B 1 251 ? -8.763 9.39 14.836 1 98.79 251 ASP B O 1
ATOM 3985 N N . LEU B 1 252 ? -10.116 7.824 13.985 1 98.89 252 LEU B N 1
ATOM 3986 C CA . LEU B 1 252 ? -9.429 7.725 12.702 1 98.89 252 LEU B CA 1
ATOM 3987 C C . LEU B 1 252 ? -10.346 7.125 11.64 1 98.89 252 LEU B C 1
ATOM 3989 O O . LEU B 1 252 ? -10.853 6.014 11.808 1 98.89 252 LEU B O 1
ATOM 3993 N N . LEU B 1 253 ? -10.57 7.852 10.583 1 98.73 253 LEU B N 1
ATOM 3994 C CA . LEU B 1 253 ? -11.383 7.396 9.461 1 98.73 253 LEU B CA 1
ATOM 3995 C C . LEU B 1 253 ? -10.505 6.971 8.29 1 98.73 253 LEU B C 1
ATOM 3997 O O . LEU B 1 253 ? -9.593 7.701 7.894 1 98.73 253 LEU B O 1
ATOM 4001 N N . ILE B 1 254 ? -10.728 5.768 7.743 1 98.65 254 ILE B N 1
ATOM 4002 C CA . ILE B 1 254 ? -10.021 5.284 6.561 1 98.65 254 ILE B CA 1
ATOM 4003 C C . ILE B 1 254 ? -10.913 5.433 5.33 1 98.65 254 ILE B C 1
ATOM 4005 O O . ILE B 1 254 ? -12.055 4.968 5.323 1 98.65 254 ILE B O 1
ATOM 4009 N N . LYS B 1 255 ? -10.364 6.018 4.313 1 96.41 255 LYS B N 1
ATOM 4010 C CA . LYS B 1 255 ? -11.131 6.248 3.092 1 96.41 255 LYS B CA 1
ATOM 4011 C C . LYS B 1 255 ? -10.222 6.261 1.866 1 96.41 255 LYS B C 1
ATOM 4013 O O . LYS B 1 255 ? -9.183 6.924 1.864 1 96.41 255 LYS B O 1
ATOM 4018 N N . GLY B 1 256 ? -10.638 5.487 0.835 1 93.9 256 GLY B N 1
ATOM 4019 C CA . GLY B 1 256 ? -9.934 5.572 -0.435 1 93.9 256 GLY B CA 1
ATOM 4020 C C . GLY B 1 256 ? -10.282 6.818 -1.227 1 93.9 256 GLY B C 1
ATOM 4021 O O . GLY B 1 256 ? -11.393 7.341 -1.117 1 93.9 256 GLY B O 1
ATOM 4022 N N . ALA B 1 257 ? -9.272 7.203 -2.056 1 87.39 257 ALA B N 1
ATOM 4023 C CA . ALA B 1 257 ? -9.492 8.346 -2.938 1 87.39 257 ALA B CA 1
ATOM 4024 C C . ALA B 1 257 ? -9.352 7.943 -4.403 1 87.39 257 ALA B C 1
ATOM 4026 O O . ALA B 1 257 ? -8.549 7.069 -4.74 1 87.39 257 ALA B O 1
ATOM 4027 N N . TYR B 1 258 ? -10.261 8.278 -5.276 1 72.55 258 TYR B N 1
ATOM 4028 C CA . TYR B 1 258 ? -10.152 7.944 -6.691 1 72.55 258 TYR B CA 1
ATOM 4029 C C . TYR B 1 258 ? -10.179 9.201 -7.553 1 72.55 258 TYR B C 1
ATOM 4031 O O . TYR B 1 258 ? -10.541 10.279 -7.076 1 72.55 258 TYR B O 1
ATOM 4039 N N . THR B 1 259 ? -9.454 8.976 -8.683 1 59.79 259 THR B N 1
ATOM 4040 C CA . THR B 1 259 ? -9.521 10.051 -9.667 1 59.79 259 THR B CA 1
ATOM 4041 C C . THR B 1 259 ? -10.466 9.683 -10.807 1 59.79 259 THR B C 1
ATOM 4043 O O . THR B 1 259 ? -10.596 8.508 -11.157 1 59.79 259 THR B O 1
ATOM 4046 N N . GLN B 1 260 ? -11.557 10.193 -11.019 1 52.92 260 GLN B N 1
ATOM 4047 C CA . GLN B 1 260 ? -12.201 9.921 -12.3 1 52.92 260 GLN B CA 1
ATOM 4048 C C . GLN B 1 260 ? -11.234 10.144 -13.459 1 52.92 260 GLN B C 1
ATOM 4050 O O . GLN B 1 260 ? -11.138 9.311 -14.363 1 52.92 260 GLN B O 1
ATOM 4055 N N . SER B 1 261 ? -11.241 11.381 -14.153 1 41.92 261 SER B N 1
ATOM 4056 C CA . SER B 1 261 ? -10.437 11.623 -15.347 1 41.92 261 SER B CA 1
ATOM 4057 C C . SER B 1 261 ? -8.971 11.843 -14.991 1 41.92 261 SER B C 1
ATOM 4059 O O . SER B 1 261 ? -8.653 12.259 -13.875 1 41.92 261 SER B O 1
ATOM 4061 N N . ARG B 1 262 ? -8.068 10.923 -15.554 1 41.59 262 ARG B N 1
ATOM 4062 C CA . ARG B 1 262 ? -6.641 11.222 -15.492 1 41.59 262 ARG B CA 1
ATOM 4063 C C . ARG B 1 262 ? -6.402 12.715 -15.299 1 41.59 262 ARG B C 1
ATOM 4065 O O . ARG B 1 262 ? -5.256 13.158 -15.195 1 41.59 262 ARG B O 1
ATOM 4072 N N . LEU B 1 263 ? -7.18 13.468 -15.835 1 42.02 263 LEU B N 1
ATOM 4073 C CA . LEU B 1 263 ? -6.838 14.883 -15.738 1 42.02 263 LEU B CA 1
ATOM 4074 C C . LEU B 1 263 ? -6.921 15.364 -14.293 1 42.02 263 LEU B C 1
ATOM 4076 O O . LEU B 1 263 ? -7.702 14.833 -13.501 1 42.02 263 LEU B O 1
ATOM 4080 N N . ARG B 1 264 ? -5.992 15.9 -13.928 1 42.62 264 ARG B N 1
ATOM 4081 C CA . ARG B 1 264 ? -5.669 16.565 -12.67 1 42.62 264 ARG B CA 1
ATOM 4082 C C . ARG B 1 264 ? -6.935 16.998 -11.938 1 42.62 264 ARG B C 1
ATOM 4084 O O . ARG B 1 264 ? -6.862 17.592 -10.861 1 42.62 264 ARG B O 1
ATOM 4091 N N . GLN B 1 265 ? -7.965 17.13 -12.661 1 44.35 265 GLN B N 1
ATOM 4092 C CA . GLN B 1 265 ? -9.016 17.705 -11.829 1 44.35 265 GLN B CA 1
ATOM 4093 C C . GLN B 1 265 ? -9.594 16.664 -10.875 1 44.35 265 GLN B C 1
ATOM 4095 O O . GLN B 1 265 ? -10.035 15.596 -11.306 1 44.35 265 GLN B O 1
ATOM 4100 N N . MET B 1 266 ? -8.936 16.565 -9.776 1 49.33 266 MET B N 1
ATOM 4101 C CA . MET B 1 266 ? -9.286 15.805 -8.58 1 49.33 266 MET B CA 1
ATOM 4102 C C . MET B 1 266 ? -10.796 15.785 -8.37 1 49.33 266 MET B C 1
ATOM 4104 O O . MET B 1 266 ? -11.415 16.835 -8.188 1 49.33 266 MET B O 1
ATOM 4108 N N . ILE B 1 267 ? -11.603 15.089 -9.217 1 53.17 267 ILE B N 1
ATOM 4109 C CA . ILE B 1 267 ? -13.011 15.051 -8.837 1 53.17 267 ILE B CA 1
ATOM 4110 C C . ILE B 1 267 ? -13.238 13.951 -7.802 1 53.17 267 ILE B C 1
ATOM 4112 O O . ILE B 1 267 ? -12.966 12.777 -8.066 1 53.17 267 ILE B O 1
ATOM 4116 N N . PHE B 1 268 ? -13.055 14.444 -6.551 1 63.13 268 PHE B N 1
ATOM 4117 C CA . PHE B 1 268 ? -13.546 13.527 -5.53 1 63.13 268 PHE B CA 1
ATOM 4118 C C . PHE B 1 268 ? -15.026 13.227 -5.737 1 63.13 268 PHE B C 1
ATOM 4120 O O . PHE B 1 268 ? -15.789 14.101 -6.153 1 63.13 268 PHE B O 1
ATOM 4127 N N . GLY B 1 269 ? -15.311 11.988 -5.809 1 69.86 269 GLY B N 1
ATOM 4128 C CA . GLY B 1 269 ? -16.724 11.648 -5.759 1 69.86 269 GLY B CA 1
ATOM 4129 C C . GLY B 1 269 ? -17.452 12.293 -4.594 1 69.86 269 GLY B C 1
ATOM 4130 O O . GLY B 1 269 ? -16.837 12.974 -3.771 1 69.86 269 GLY B O 1
ATOM 4131 N N . GLY B 1 270 ? -18.691 12.22 -4.6 1 80.39 270 GLY B N 1
ATOM 4132 C CA . GLY B 1 270 ? -19.591 12.855 -3.651 1 80.39 270 GLY B CA 1
ATOM 4133 C C . GLY B 1 270 ? -19.227 12.577 -2.205 1 80.39 270 GLY B C 1
ATOM 4134 O O . GLY B 1 270 ? -19.014 13.505 -1.422 1 80.39 270 GLY B O 1
ATOM 4135 N N . PRO B 1 271 ? -18.943 11.344 -1.889 1 86.37 271 PRO B N 1
ATOM 4136 C CA . PRO B 1 271 ? -18.635 11.032 -0.491 1 86.37 271 PRO B CA 1
ATOM 4137 C C . PRO B 1 271 ? -17.289 11.597 -0.043 1 86.37 271 PRO B C 1
ATOM 4139 O O . PRO B 1 271 ? -17.176 12.128 1.065 1 86.37 271 PRO B O 1
ATOM 4142 N N . THR B 1 272 ? -16.302 11.506 -0.886 1 88.54 272 THR B N 1
ATOM 4143 C CA . THR B 1 272 ? -14.976 12.009 -0.548 1 88.54 272 THR B CA 1
ATOM 4144 C C . THR B 1 272 ? -15 13.525 -0.375 1 88.54 272 THR B C 1
ATOM 4146 O O . THR B 1 272 ? -14.403 14.058 0.562 1 88.54 272 THR B O 1
ATOM 4149 N N . SER B 1 273 ? -15.669 14.173 -1.251 1 88.47 273 SER B N 1
ATOM 4150 C CA . SER B 1 273 ? -15.8 15.622 -1.146 1 88.47 273 SER B CA 1
ATOM 4151 C C . SER B 1 273 ? -16.465 16.024 0.166 1 88.47 273 SER B C 1
ATOM 4153 O O . SER B 1 273 ? -16.036 16.978 0.819 1 88.47 273 SER B O 1
ATOM 4155 N N . HIS B 1 274 ? -17.486 15.29 0.53 1 91.09 274 HIS B N 1
ATOM 4156 C CA . HIS B 1 274 ? -18.182 15.579 1.779 1 91.09 274 HIS B CA 1
ATOM 4157 C C . HIS B 1 274 ? -17.264 15.38 2.98 1 91.09 274 HIS B C 1
ATOM 4159 O O . HIS B 1 274 ? -17.234 16.213 3.889 1 91.09 274 HIS B O 1
ATOM 4165 N N . ILE B 1 275 ? -16.532 14.366 2.995 1 92.41 275 ILE B N 1
ATOM 4166 C CA . ILE B 1 275 ? -15.605 14.068 4.082 1 92.41 275 ILE B CA 1
ATOM 4167 C C . ILE B 1 275 ? -14.53 15.149 4.154 1 92.41 275 ILE B C 1
ATOM 4169 O O . ILE B 1 275 ? -14.212 15.646 5.237 1 92.41 275 ILE B O 1
ATOM 4173 N N . LEU B 1 276 ? -14.005 15.557 3.005 1 90.9 276 LEU B N 1
ATOM 4174 C CA . LEU B 1 276 ? -12.966 16.58 2.95 1 90.9 276 LEU B CA 1
ATOM 4175 C C . LEU B 1 276 ? -13.474 17.901 3.519 1 90.9 276 LEU B C 1
ATOM 4177 O O . LEU B 1 276 ? -12.706 18.662 4.111 1 90.9 276 LEU B O 1
ATOM 4181 N N . SER B 1 277 ? -14.719 18.089 3.419 1 91.18 277 SER B N 1
ATOM 4182 C CA . SER B 1 277 ? -15.283 19.375 3.817 1 91.18 277 SER B CA 1
ATOM 4183 C C . SER B 1 277 ? -15.773 19.342 5.26 1 91.18 277 SER B C 1
ATOM 4185 O O . SER B 1 277 ? -15.867 20.383 5.914 1 91.18 277 SER B O 1
ATOM 4187 N N . HIS B 1 278 ? -16.045 18.097 5.823 1 94.46 278 HIS B N 1
ATOM 4188 C CA . HIS B 1 278 ? -16.814 18.108 7.063 1 94.46 278 HIS B CA 1
ATOM 4189 C C . HIS B 1 278 ? -16.145 17.253 8.134 1 94.46 278 HIS B C 1
ATOM 4191 O O . HIS B 1 278 ? -16.537 17.297 9.303 1 94.46 278 HIS B O 1
ATOM 4197 N N . ALA B 1 279 ? -15.186 16.502 7.758 1 95.44 279 ALA B N 1
ATOM 4198 C CA . ALA B 1 279 ? -14.596 15.585 8.729 1 95.44 279 ALA B CA 1
ATOM 4199 C C . ALA B 1 279 ? -14.021 16.345 9.921 1 95.44 279 ALA B C 1
ATOM 4201 O O . ALA B 1 279 ? -13.338 17.357 9.75 1 95.44 279 ALA B O 1
ATOM 4202 N N . THR B 1 280 ? -14.27 15.85 11.114 1 96.89 280 THR B N 1
ATOM 4203 C CA . THR B 1 280 ? -13.767 16.451 12.344 1 96.89 280 THR B CA 1
ATOM 4204 C C . THR B 1 280 ? -12.767 15.525 13.031 1 96.89 280 THR B C 1
ATOM 4206 O O . THR B 1 280 ? -12.329 15.796 14.15 1 96.89 280 THR B O 1
ATOM 4209 N N . VAL B 1 281 ? -12.463 14.395 12.443 1 98.17 281 VAL B N 1
ATOM 4210 C CA . VAL B 1 281 ? -11.451 13.449 12.902 1 98.17 281 VAL B CA 1
ATOM 4211 C C . VAL B 1 281 ? -10.392 13.259 11.819 1 98.17 281 VAL B C 1
ATOM 4213 O O . VAL B 1 281 ? -10.643 13.529 10.642 1 98.17 281 VAL B O 1
ATOM 4216 N N . PRO B 1 282 ? -9.202 12.813 12.196 1 98.64 282 PRO B N 1
ATOM 4217 C CA . PRO B 1 282 ? -8.205 12.505 11.167 1 98.64 282 PRO B CA 1
ATOM 4218 C C . PRO B 1 282 ? -8.701 11.477 10.154 1 98.64 282 PRO B C 1
ATOM 4220 O O . PRO B 1 282 ? -9.454 10.567 10.51 1 98.64 282 PRO B O 1
ATOM 4223 N N . VAL B 1 283 ? -8.268 11.651 8.911 1 98.22 283 VAL B N 1
ATOM 4224 C CA . VAL B 1 283 ? -8.631 10.736 7.834 1 98.22 283 VAL B CA 1
ATOM 4225 C C . VAL B 1 283 ? -7.369 10.213 7.152 1 98.22 283 VAL B C 1
ATOM 4227 O O . VAL B 1 283 ? -6.515 10.996 6.729 1 98.22 283 VAL B O 1
ATOM 4230 N N . LEU B 1 284 ? -7.183 8.926 7.129 1 98.42 284 LEU B N 1
ATOM 4231 C CA . LEU B 1 284 ? -6.136 8.312 6.319 1 98.42 284 LEU B CA 1
ATOM 4232 C C . LEU B 1 284 ? -6.651 7.989 4.921 1 98.42 284 LEU B C 1
ATOM 4234 O O . LEU B 1 284 ? -7.635 7.261 4.769 1 98.42 284 LEU B O 1
ATOM 4238 N N . MET B 1 285 ? -5.944 8.525 3.939 1 96.66 285 MET B N 1
ATOM 4239 C CA . MET B 1 285 ? -6.371 8.361 2.552 1 96.66 285 MET B CA 1
ATOM 4240 C C . MET B 1 285 ? -5.228 7.836 1.69 1 96.66 285 MET B C 1
ATOM 4242 O O . MET B 1 285 ? -4.059 8.116 1.963 1 96.66 285 MET B O 1
ATOM 4246 N N . ALA B 1 286 ? -5.626 7.096 0.726 1 95.29 286 ALA B N 1
ATOM 4247 C CA . ALA B 1 286 ? -4.688 6.646 -0.299 1 95.29 286 ALA B CA 1
ATOM 4248 C C . ALA B 1 286 ? -5.371 6.537 -1.659 1 95.29 286 ALA B C 1
ATOM 4250 O O . ALA B 1 286 ? -6.591 6.373 -1.736 1 95.29 286 ALA B O 1
ATOM 4251 N N . HIS B 1 287 ? -4.52 6.663 -2.626 1 90.73 287 HIS B N 1
ATOM 4252 C CA . HIS B 1 287 ? -5.009 6.541 -3.995 1 90.73 287 HIS B CA 1
ATOM 4253 C C . HIS B 1 287 ? -4.419 5.313 -4.682 1 90.73 287 HIS B C 1
ATOM 4255 O O . HIS B 1 287 ? -3.285 4.922 -4.397 1 90.73 287 HIS B O 1
#

Organism: Methylorubrum extorquens (strain ATCC 14718 / DSM 1338 / JCM 2805 / NCIMB 9133 / AM1) (NCBI:txid272630)

Radius of gyration: 24.19 Å; Cα contacts (8 Å, |Δi|>4): 1324; chains: 2; bounding box: 58×77×59 Å

Nearest PDB structures (foldseek):
  3loq-assembly2_B  TM=7.353E-01  e=4.468E-12  Archaeoglobus fulgidus
  3ab8-assembly1_A  TM=7.532E-01  e=1.022E-11  Thermus thermophilus HB8
  7mq5-assembly1_A  TM=5.968E-01  e=2.983E-07  Pseudomonas aeruginosa UCBPP-PA14
  5ahw-assembly1_B  TM=7.250E-01  e=1.239E-03  Mycolicibacterium smegmatis MC2 155
  4z8y-assembly1_A  TM=4.682E-01  e=1.777E+00  Saccharomyces 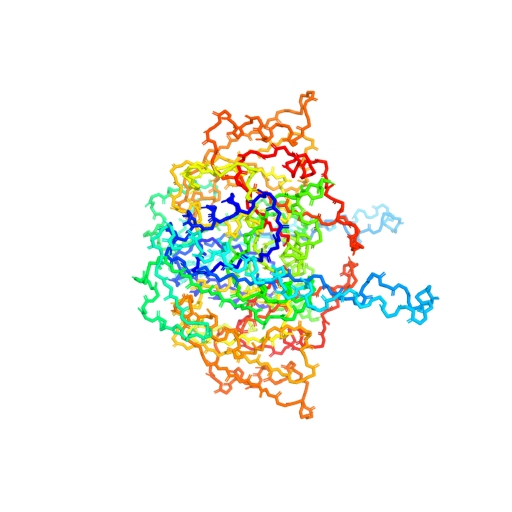cerevisiae S288C

Sequence (574 aa):
MKTLLVPVTLHDALPSVFATAVLVARRFGSLIEGVALRPALAEYVPVDMVGGMTWLRDEEADQAEAQDAGQRFVAAMEAAGLPRREPGASCAPDAVANAGPRYRWQPDVPPGDAFLGQYARLFSATVVGRPGADDGSPRMTTFETALFESGRPILLAPPVAPACLGEAVLIAWNGSTETARALAFAMPFLRRARRVLVVSAEGGMVPGPSAEDVARSLACEGIEAAHKALPAGRRTPGELYLDTAESFGCDLLIKGAYTQSRLRQMIFGGPTSHILSHATVPVLMAHMKTLLVPVTLHDALPSVFATAVLVARRFGSLIEGVALRPALAEYVPVDMVGGMTWLRDEEADQAEAQDAGQRFVAAMEAAGLPRREPGASCAPDAVANAGPRYRWQPDVPPGDAFLGQYARLFSATVVGRPGADDGSPRMTTFETALFESGRPILLAPPVAPACLGEAVLIAWNGSTETARALAFAMPFLRRARRVLVVSAEGGMVPGPSAEDVARSLACEGIEAAHKALPAGRRTPGELYLDTAESFGCDLLIKGAYTQSRLRQMIFGGPTSHILSHATVPVLMAH